Protein AF-A0A943FNJ9-F1 (afdb_monomer)

Foldseek 3Di:
DPDDPVNVVVLVVCLVPFAAAPCLPPDLVLLLLLLLLLQLLLCQDPPAHLVRQSLSVSCDCPHNNDDPVSNVSSVVVNVPNVVSLVVCLVVVPDLQSLLLSLLSLLLSCQVDPRDPRSVVVSVVSCVSNVPDPVSSVLSNQLLNCLSVVPVVSNVVSVVVCVVVVRPDDLVNSCSSHVVRDDEAEDEQVNQVVPLEDEDAAHYEDQEEHENAASREYEYENYEYEYQYAYEYANGEYHYEVYEYAYDHPAQDARYEYDHQGEYHEENYEYHNVQRHAHYAYLEHEYAYELYEQENHDQAANYHDAYAEYHAYNYEYEHFEHQAEASHYEYEHHAAEHENYEYYHAQYQEQSHYEYEPPYAHYLYEYEQAEHVHAQQHYEYEADDDPRYDNYYYYNTPPPQRNYEYEYDDPVEDEFQDEEEAAEAYEDHGEYADDQNGEYEYHCYEYEYQEAHEAQEEYHYENYEYEYDVHPDQENYEYDPYPEYEAECYEYYDPLRHEYYEHDNYEYEYYCYEYENHDSAEVEHAHEQYHAELYEYYQGEAEHYEYEAHEHYNYEYEQFEHAEQRHYEYHYQHHEYELYEYELAEHNHYDQNYHYDHNHYYYNYYYYNTYD

Secondary structure (DSSP, 8-state):
----HHHHHHHHHHHHHPPPPGGGGS-HHHHHHHHHHHHHHHTT-SSS-GGG-HHHHHIIIIIS---HHHHHHHHHHHT-HHHHHHHHHHH--SHHHHHHHHHHHHHHTTSSPPPHHHHHHHHHHHHHTT--HHHHHHHHHHHHHHHTT-HHHHHHHHHHHHHTT-S--HHHHTTT-TT---EEEE-HHHHHHHSEEEEEEEEEE-S-EEEETT-EEEEEEEEEEESS-EEEEB-EEEEES-EEEE--S--S-SEEEETT-EEEEES-EEE-TTSS-SEEESSSEEEEES-EEEEE-SS-SEEE-SSEEEEES-EEEEEE-SSS-SSEEE-SSEEEEES-EEEEEEEEESSSEEEETT-EEES-EEES-EEEEE-SSEEEES---TTEE--EEES-BSTT-SEEEEE--TT-EEE-SEEEE-S-EEE-S-EEE-TT-EEEEES-EEEESSPEEESSEEEEES-EEEE-S--SSEEEEEES-SEEEEES-EEE-TTT-EEEEEES--EEEES-EEEEE-SS-SEEEEES-EEES-EEEEETT-SEEEEEEEEES-EEES-EEEE-SSEEEEEEEEEEES-EEES-EEEEE-TTEEE-TT-EEES-EEES-B-

Nearest PDB structures (foldseek):
  5moy-assembly1_B  TM=4.549E-01  e=8.513E-01  Homo sapiens
  5jmc-assembly4_H  TM=2.567E-01  e=1.103E+00  Rattus norvegicus
  8jle-assembly1_A  TM=2.599E-01  e=1.203E+00  Homo sapiens
  8jli-assembly1_B  TM=2.477E-01  e=1.700E+00  Homo sapiens
  8k77-assembly1_A  TM=2.365E-01  e=3.703E+00  Homo sapiens

Structure (mmCIF, N/CA/C/O backbone):
data_AF-A0A943FNJ9-F1
#
_entry.id   AF-A0A943FNJ9-F1
#
loop_
_atom_site.group_PDB
_atom_site.id
_atom_site.type_symbol
_atom_site.label_atom_id
_atom_site.label_alt_id
_atom_site.label_comp_id
_atom_site.label_asym_id
_atom_site.label_entity_id
_atom_site.label_seq_id
_atom_site.pdbx_PDB_ins_code
_atom_site.Cartn_x
_atom_site.Cartn_y
_atom_site.Cartn_z
_atom_site.occupancy
_atom_site.B_iso_or_equiv
_atom_site.auth_seq_id
_atom_site.auth_comp_id
_atom_site.auth_asym_id
_atom_site.auth_atom_id
_atom_site.pdbx_PDB_model_num
ATOM 1 N N . MET A 1 1 ? -35.336 -35.411 30.109 1.00 43.97 1 MET A N 1
ATOM 2 C CA . MET A 1 1 ? -36.408 -34.664 29.410 1.00 43.97 1 MET A CA 1
ATOM 3 C C . MET A 1 1 ? -36.015 -34.493 27.937 1.00 43.97 1 MET A C 1
ATOM 5 O O . MET A 1 1 ? -34.883 -34.100 27.677 1.00 43.97 1 MET A O 1
ATOM 9 N N . ILE A 1 2 ? -36.865 -34.844 26.961 1.00 46.16 2 ILE A N 1
ATOM 10 C CA . ILE A 1 2 ? -36.550 -34.630 25.532 1.00 46.16 2 ILE A CA 1
ATOM 11 C C . ILE A 1 2 ? -36.741 -33.138 25.231 1.00 46.16 2 ILE A C 1
ATOM 13 O O . ILE A 1 2 ? -37.864 -32.675 25.059 1.00 46.16 2 ILE A O 1
ATOM 17 N N . ILE A 1 3 ? -35.647 -32.374 25.197 1.00 59.44 3 ILE A N 1
ATOM 18 C CA . ILE A 1 3 ? -35.676 -30.949 24.841 1.00 59.44 3 ILE A CA 1
ATOM 19 C C . ILE A 1 3 ? -36.107 -30.824 23.372 1.00 59.44 3 ILE A C 1
ATOM 21 O O . ILE A 1 3 ? -35.427 -31.341 22.479 1.00 59.44 3 ILE A O 1
ATOM 25 N N . GLY A 1 4 ? -37.227 -30.142 23.118 1.00 68.56 4 GLY A N 1
ATOM 26 C CA . GLY A 1 4 ? -37.754 -29.917 21.770 1.00 68.56 4 GLY A CA 1
ATOM 27 C C . GLY A 1 4 ? -36.786 -29.139 20.865 1.00 68.56 4 GLY A C 1
ATOM 28 O O . GLY A 1 4 ? -35.994 -28.315 21.331 1.00 68.56 4 GLY A O 1
ATOM 29 N N . ASN A 1 5 ? -36.860 -29.372 19.550 1.00 67.19 5 ASN A N 1
ATOM 30 C CA . ASN A 1 5 ? -35.929 -28.801 18.561 1.00 67.19 5 ASN A CA 1
ATOM 31 C C . ASN A 1 5 ? -35.858 -27.261 18.583 1.00 67.19 5 ASN A C 1
ATOM 33 O O . ASN A 1 5 ? -34.783 -26.703 18.368 1.00 67.19 5 ASN A O 1
ATOM 37 N N . GLN A 1 6 ? -36.961 -26.570 18.892 1.00 66.50 6 GLN A N 1
ATOM 38 C CA . GLN A 1 6 ? -36.977 -25.107 19.025 1.00 66.50 6 GLN A CA 1
ATOM 39 C C . GLN A 1 6 ? -36.175 -24.613 20.240 1.00 66.50 6 GLN A C 1
ATOM 41 O O . GLN A 1 6 ? -35.383 -23.683 20.100 1.00 66.50 6 GLN A O 1
ATOM 46 N N . LYS A 1 7 ? -36.303 -25.273 21.402 1.00 74.88 7 LYS A N 1
ATOM 47 C CA . LYS A 1 7 ? -35.566 -24.924 22.633 1.00 74.88 7 LYS A CA 1
ATOM 48 C C . LYS A 1 7 ? -34.059 -25.183 22.456 1.00 74.88 7 LYS A C 1
ATOM 50 O O . LYS A 1 7 ? -33.246 -24.328 22.793 1.00 74.88 7 LYS A O 1
ATOM 55 N N . LYS A 1 8 ? -33.675 -26.271 21.768 1.00 74.75 8 LYS A N 1
ATOM 56 C CA . LYS A 1 8 ? -32.272 -26.523 21.364 1.00 74.75 8 LYS A CA 1
ATOM 57 C C . LYS A 1 8 ? -31.707 -25.445 20.430 1.00 74.75 8 LYS A C 1
ATOM 59 O O . LYS A 1 8 ? -30.562 -25.028 20.597 1.00 74.75 8 LYS A O 1
ATOM 64 N N . LEU A 1 9 ? -32.485 -25.000 19.440 1.00 72.88 9 LEU A N 1
ATOM 65 C CA . LEU A 1 9 ? -32.059 -23.947 18.512 1.00 72.88 9 LEU A CA 1
ATOM 66 C C . LEU A 1 9 ? -31.897 -22.600 19.233 1.00 72.88 9 LEU A C 1
ATOM 68 O O . LEU A 1 9 ? -30.918 -21.891 18.995 1.00 72.88 9 LEU A O 1
ATOM 72 N N . TYR A 1 10 ? -32.823 -22.282 20.144 1.00 79.44 10 TYR A N 1
ATOM 73 C CA . TYR A 1 10 ? -32.759 -21.100 21.001 1.00 79.44 10 TYR A CA 1
ATOM 74 C C . TYR A 1 10 ? -31.490 -21.098 21.865 1.00 79.44 10 TYR A C 1
ATOM 76 O O . TYR A 1 10 ? -30.729 -20.134 21.813 1.00 79.44 10 TYR A O 1
ATOM 84 N N . TYR A 1 11 ? -31.184 -22.203 22.551 1.00 85.19 11 TYR A N 1
ATOM 85 C CA . TYR A 1 11 ? -29.959 -22.355 23.349 1.00 85.19 11 TYR A CA 1
ATOM 86 C C . TYR A 1 11 ? -28.693 -22.221 22.522 1.00 85.19 11 TYR A C 1
ATOM 88 O O . TYR A 1 11 ? -27.781 -21.485 22.891 1.00 85.19 11 TYR A O 1
ATOM 96 N N . LYS A 1 12 ? -28.655 -22.836 21.339 1.00 80.62 12 LYS A N 1
ATOM 97 C CA . LYS A 1 12 ? -27.511 -22.685 20.440 1.00 80.62 12 LYS A CA 1
ATOM 98 C C . LYS A 1 12 ? -27.304 -21.219 20.042 1.00 80.62 12 LYS A C 1
ATOM 100 O O . LYS A 1 12 ? -26.177 -20.735 20.090 1.00 80.62 12 LYS A O 1
ATOM 105 N N . LYS A 1 13 ? -28.378 -20.495 19.706 1.00 80.56 13 LYS A N 1
ATOM 106 C CA . LYS A 1 13 ? -28.317 -19.064 19.370 1.00 80.56 13 LYS A CA 1
ATOM 107 C C . LYS A 1 13 ? -27.873 -18.214 20.567 1.00 80.56 13 LYS A C 1
ATOM 109 O O . LYS A 1 13 ? -26.996 -17.369 20.406 1.00 80.56 13 LYS A O 1
ATOM 114 N N . LYS A 1 14 ? -28.441 -18.441 21.756 1.00 82.50 14 LYS A N 1
ATOM 115 C CA . LYS A 1 14 ? -28.104 -17.699 22.981 1.00 82.50 14 LYS A CA 1
ATOM 116 C C . LYS A 1 14 ? -26.649 -17.944 23.403 1.00 82.50 14 LYS A C 1
ATOM 118 O O . LYS A 1 14 ? -25.956 -16.978 23.704 1.00 82.50 14 LYS A O 1
ATOM 123 N N . SER A 1 15 ? -26.124 -19.168 23.291 1.00 81.94 15 SER A N 1
ATOM 124 C CA . SER A 1 15 ? -24.710 -19.468 23.589 1.00 81.94 15 SER A CA 1
ATOM 125 C C . SER A 1 15 ? -23.742 -18.795 22.618 1.00 81.94 15 SER A C 1
ATOM 127 O O . SER A 1 15 ? -22.686 -18.341 23.041 1.00 81.94 15 SER A O 1
ATOM 129 N N . TRP A 1 16 ? -24.095 -18.717 21.330 1.00 72.06 16 TRP A N 1
ATOM 130 C CA . TRP A 1 16 ? -23.271 -18.056 20.306 1.00 72.06 16 TRP A CA 1
ATOM 131 C C . TRP A 1 16 ? -23.175 -16.542 20.490 1.00 72.06 16 TRP A C 1
ATOM 133 O O . TRP A 1 16 ? -22.168 -15.947 20.126 1.00 72.06 16 TRP A O 1
ATOM 143 N N . LEU A 1 17 ? -24.227 -15.923 21.021 1.00 75.88 17 LEU A N 1
ATOM 144 C CA . LEU A 1 17 ? -24.318 -14.473 21.181 1.00 75.88 17 LEU A CA 1
ATOM 145 C C . LEU A 1 17 ? -23.962 -13.995 22.596 1.00 75.88 17 LEU A C 1
ATOM 147 O O . LEU A 1 17 ? -23.887 -12.790 22.816 1.00 75.88 17 LEU A O 1
ATOM 151 N N . THR A 1 18 ? -23.769 -14.913 23.550 1.00 78.62 18 THR A N 1
ATOM 152 C CA . THR A 1 18 ? -23.536 -14.576 24.960 1.00 78.62 18 THR A CA 1
ATOM 153 C C . THR A 1 18 ? -22.288 -13.700 25.111 1.00 78.62 18 THR A C 1
ATOM 155 O O . THR A 1 18 ? -21.201 -14.146 24.737 1.00 78.62 18 THR A O 1
ATOM 158 N N . PRO A 1 19 ? -22.414 -12.479 25.668 1.00 77.88 19 PRO A N 1
ATOM 159 C CA . PRO A 1 19 ? -21.254 -11.669 26.013 1.00 77.88 19 PRO A CA 1
ATOM 160 C C . PRO A 1 19 ? -20.504 -12.290 27.199 1.00 77.88 19 PRO A C 1
ATOM 162 O O . PRO A 1 19 ? -21.044 -13.131 27.923 1.00 77.88 19 PRO A O 1
ATOM 165 N N . LYS A 1 20 ? -19.266 -11.847 27.432 1.00 85.00 20 LYS A N 1
ATOM 166 C CA . LYS A 1 20 ? -18.554 -12.175 28.673 1.00 85.00 20 LYS A CA 1
ATOM 167 C C . LYS A 1 20 ? -19.350 -11.661 29.876 1.00 85.00 20 LYS A C 1
ATOM 169 O O . LYS A 1 20 ? -19.977 -10.605 29.799 1.00 85.00 20 LYS A O 1
ATOM 174 N N . HIS A 1 21 ? -19.349 -12.431 30.960 1.00 91.12 21 HIS A N 1
ATOM 175 C CA . HIS A 1 21 ? -19.992 -12.025 32.209 1.00 91.12 21 HIS A CA 1
ATOM 176 C C . HIS A 1 21 ? -19.262 -10.799 32.790 1.00 91.12 21 HIS A C 1
ATOM 178 O O . HIS A 1 21 ? -18.043 -10.722 32.623 1.00 91.12 21 HIS A O 1
ATOM 184 N N . PRO A 1 22 ? -19.932 -9.866 33.494 1.00 89.31 22 PRO A N 1
ATOM 185 C CA . PRO A 1 22 ? -19.260 -8.714 34.111 1.00 89.31 22 PRO A CA 1
ATOM 186 C C . PRO A 1 22 ? -18.065 -9.091 35.007 1.00 89.31 22 PRO A C 1
ATOM 188 O O . PRO A 1 22 ? -17.039 -8.419 34.992 1.00 89.31 22 PRO A O 1
ATOM 191 N N . LEU A 1 23 ? -18.130 -10.250 35.672 1.00 91.12 23 LEU A N 1
ATOM 192 C CA . LEU A 1 23 ? -17.049 -10.793 36.517 1.00 91.12 23 LEU A CA 1
ATOM 193 C C . LEU A 1 23 ? -15.971 -11.578 35.745 1.00 91.12 23 LEU A C 1
ATOM 195 O O . LEU A 1 23 ? -15.156 -12.276 36.342 1.00 91.12 23 LEU A O 1
ATOM 199 N N . TYR A 1 24 ? -15.948 -11.508 34.413 1.00 87.94 24 TYR A N 1
ATOM 200 C CA . TYR A 1 24 ? -14.986 -12.246 33.585 1.00 87.94 24 TYR A CA 1
ATOM 201 C C . TYR A 1 24 ? -13.519 -11.905 33.903 1.00 87.94 24 TYR A C 1
ATOM 203 O O . TYR A 1 24 ? -12.656 -12.787 33.829 1.00 87.94 24 TYR A O 1
ATOM 211 N N . PHE A 1 25 ? -13.250 -10.644 34.263 1.00 82.25 25 PHE A N 1
ATOM 212 C CA . PHE A 1 25 ? -11.909 -10.121 34.553 1.00 82.25 25 PHE A CA 1
ATOM 213 C C . PHE A 1 25 ? -11.449 -10.328 36.003 1.00 82.25 25 PHE A C 1
ATOM 215 O O . PHE A 1 25 ? -10.327 -9.950 36.331 1.00 82.25 25 PHE A O 1
ATOM 222 N N . GLU A 1 26 ? -12.283 -10.923 36.856 1.00 89.81 26 GLU A N 1
ATOM 223 C CA . GLU A 1 26 ? -11.893 -11.278 38.221 1.00 89.81 26 GLU A CA 1
ATOM 224 C C . GLU A 1 26 ? -10.815 -12.371 38.240 1.00 89.81 26 GLU A C 1
ATOM 226 O O . GLU A 1 26 ? -10.583 -13.077 37.247 1.00 89.81 26 GLU A O 1
ATOM 231 N N . SER A 1 27 ? -10.149 -12.514 39.390 1.00 91.75 27 SER A N 1
ATOM 232 C CA . SER A 1 27 ? -9.086 -13.505 39.566 1.00 91.75 27 SER A CA 1
ATOM 233 C C . SER A 1 27 ? -9.588 -14.919 39.257 1.00 91.75 27 SER A C 1
ATOM 235 O O . SER A 1 27 ? -10.759 -15.251 39.459 1.00 91.75 27 SER A O 1
ATOM 237 N N . GLU A 1 28 ? -8.698 -15.785 38.762 1.00 92.56 28 GLU A N 1
ATOM 238 C CA . GLU A 1 28 ? -9.071 -17.178 38.485 1.00 92.56 28 GLU A CA 1
ATOM 239 C C . GLU A 1 28 ? -9.634 -17.865 39.737 1.00 92.56 28 GLU A C 1
ATOM 241 O O . GLU A 1 28 ? -10.607 -18.612 39.645 1.00 92.56 28 GLU A O 1
ATOM 246 N N . GLU A 1 29 ? -9.065 -17.565 40.908 1.00 95.75 29 GLU A N 1
ATOM 247 C CA . GLU A 1 29 ? -9.543 -18.059 42.198 1.00 95.75 29 GLU A CA 1
ATOM 248 C C . GLU A 1 29 ? -10.969 -17.598 42.503 1.00 95.75 29 GLU A C 1
ATOM 250 O O . GLU A 1 29 ? -11.832 -18.437 42.773 1.00 95.75 29 GLU A O 1
ATOM 255 N N . PHE A 1 30 ? -11.242 -16.297 42.373 1.00 96.31 30 PHE A N 1
ATOM 256 C CA . PHE A 1 30 ? -12.573 -15.748 42.598 1.00 96.31 30 PHE A CA 1
ATOM 257 C C . PHE A 1 30 ? -13.598 -16.395 41.665 1.00 96.31 30 PHE A C 1
ATOM 259 O O . PHE A 1 30 ? -14.638 -16.866 42.121 1.00 96.31 30 PHE A O 1
ATOM 266 N N . LYS A 1 31 ? -13.288 -16.506 40.365 1.00 96.62 31 LYS A N 1
ATOM 267 C CA . LYS A 1 31 ? -14.198 -17.130 39.392 1.00 96.62 31 LYS A CA 1
ATOM 268 C C . LYS A 1 31 ? -14.491 -18.596 39.721 1.00 96.62 31 LYS A C 1
ATOM 270 O O . LYS A 1 31 ? -15.615 -19.042 39.495 1.00 96.62 31 LYS A O 1
ATOM 275 N N . MET A 1 32 ? -13.526 -19.341 40.269 1.00 97.31 32 MET A N 1
ATOM 276 C CA . MET A 1 32 ? -13.746 -20.723 40.715 1.00 97.31 32 MET A CA 1
ATOM 277 C C . MET A 1 32 ? -14.682 -20.800 41.926 1.00 97.31 32 MET A C 1
ATOM 279 O O . MET A 1 32 ? -15.582 -21.638 41.929 1.00 97.31 32 MET A O 1
ATOM 283 N N . TYR A 1 33 ? -14.503 -19.943 42.936 1.00 97.81 33 TYR A N 1
ATOM 284 C CA . TYR A 1 33 ? -15.397 -19.893 44.101 1.00 97.81 33 TYR A CA 1
ATOM 285 C C . TYR A 1 33 ? -16.802 -19.407 43.735 1.00 97.81 33 TYR A C 1
ATOM 287 O O . TYR A 1 33 ? -17.791 -19.991 44.176 1.00 97.81 33 TYR A O 1
ATOM 295 N N . TYR A 1 34 ? -16.897 -18.404 42.864 1.00 97.88 34 TYR A N 1
ATOM 296 C CA . TYR A 1 34 ? -18.162 -17.913 42.330 1.00 97.88 34 TYR A CA 1
ATOM 297 C C . TYR A 1 34 ? -18.916 -19.018 41.582 1.00 97.88 34 TYR A C 1
ATOM 299 O O . TYR A 1 34 ? -20.067 -19.314 41.896 1.00 97.88 34 TYR A O 1
ATOM 307 N N . ALA A 1 35 ? -18.248 -19.707 40.650 1.00 97.38 35 ALA A N 1
ATOM 308 C CA . ALA A 1 35 ? -18.842 -20.837 39.942 1.00 97.38 35 ALA A CA 1
ATOM 309 C C . ALA A 1 35 ? -19.248 -21.970 40.899 1.00 97.38 35 ALA A C 1
ATOM 311 O O . ALA A 1 35 ? -20.318 -22.546 40.726 1.00 97.38 35 ALA A O 1
ATOM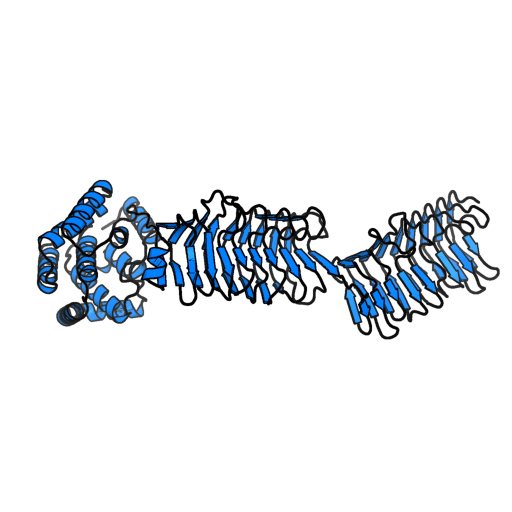 312 N N . ALA A 1 36 ? -18.447 -22.260 41.932 1.00 97.50 36 ALA A N 1
ATOM 313 C CA . ALA A 1 36 ? -18.782 -23.265 42.938 1.00 97.50 36 ALA A CA 1
ATOM 314 C C . ALA A 1 36 ? -20.063 -22.914 43.712 1.00 97.50 36 ALA A C 1
ATOM 316 O O . ALA A 1 36 ? -20.911 -23.783 43.897 1.00 97.50 36 ALA A O 1
ATOM 317 N N . ALA A 1 37 ? -20.245 -21.654 44.119 1.00 97.12 37 ALA A N 1
ATOM 318 C CA . ALA A 1 37 ? -21.456 -21.207 44.815 1.00 97.12 37 ALA A CA 1
ATOM 319 C C . ALA A 1 37 ? -22.706 -21.362 43.947 1.00 97.12 37 ALA A C 1
ATOM 321 O O . ALA A 1 37 ? -23.753 -21.832 44.396 1.00 97.12 37 ALA A O 1
ATOM 322 N N . VAL A 1 38 ? -22.565 -21.021 42.672 1.00 96.56 38 VAL A N 1
ATOM 323 C CA . VAL A 1 38 ? -23.637 -21.130 41.696 1.00 96.56 38 VAL A CA 1
ATOM 324 C C . VAL A 1 38 ? -23.957 -22.603 41.369 1.00 96.56 38 VAL A C 1
ATOM 326 O O . VAL A 1 38 ? -25.127 -22.968 41.246 1.00 96.56 38 VAL A O 1
ATOM 329 N N . MET A 1 39 ? -22.951 -23.486 41.327 1.00 95.56 39 MET A N 1
ATOM 330 C CA . MET A 1 39 ? -23.138 -24.943 41.215 1.00 95.56 39 MET A CA 1
ATOM 331 C C . MET A 1 39 ? -23.836 -25.541 42.444 1.00 95.56 39 MET A C 1
ATOM 333 O O . MET A 1 39 ? -24.724 -26.377 42.279 1.00 95.56 39 MET A O 1
ATOM 337 N N . ILE A 1 40 ? -23.471 -25.106 43.661 1.00 95.31 40 ILE A N 1
ATOM 338 C CA . ILE A 1 40 ? -24.144 -25.511 44.910 1.00 95.31 40 ILE A CA 1
ATOM 339 C C . ILE A 1 40 ? -25.633 -25.189 44.818 1.00 95.31 40 ILE A C 1
ATOM 341 O O . ILE A 1 40 ? -26.464 -26.037 45.134 1.00 95.31 40 ILE A O 1
ATOM 345 N N . HIS A 1 41 ? -25.968 -23.982 44.357 1.00 95.56 41 HIS A N 1
ATOM 346 C CA . HIS A 1 41 ? -27.353 -23.573 44.177 1.00 95.56 41 HIS A CA 1
ATOM 347 C C . HIS A 1 41 ? -28.077 -24.427 43.129 1.00 95.56 41 HIS A C 1
ATOM 349 O O . HIS A 1 41 ? -29.133 -24.977 43.427 1.00 95.56 41 HIS A O 1
ATOM 355 N N . ALA A 1 42 ? -27.486 -24.626 41.947 1.00 93.69 42 ALA A N 1
ATOM 356 C CA . ALA A 1 42 ? -28.084 -25.451 40.895 1.00 93.69 42 ALA A CA 1
ATOM 357 C C . ALA A 1 42 ? -28.337 -26.905 41.343 1.00 93.69 42 ALA A C 1
ATOM 359 O O . ALA A 1 42 ? -29.308 -27.526 40.920 1.00 93.69 42 ALA A O 1
ATOM 360 N N . ALA A 1 43 ? -27.494 -27.455 42.225 1.00 92.88 43 ALA A N 1
ATOM 361 C CA . ALA A 1 43 ? -27.645 -28.815 42.749 1.00 92.88 43 ALA A CA 1
ATOM 362 C C . ALA A 1 43 ? -28.836 -28.981 43.709 1.00 92.88 43 ALA A C 1
ATOM 364 O O . ALA A 1 43 ? -29.204 -30.107 44.047 1.00 92.88 43 ALA A O 1
ATOM 365 N N . MET A 1 44 ? -29.441 -27.879 44.160 1.00 92.50 44 MET A N 1
ATOM 366 C CA . MET A 1 44 ? -30.613 -27.903 45.034 1.00 92.50 44 MET A CA 1
ATOM 367 C C . MET A 1 44 ? -31.915 -28.152 44.272 1.00 92.50 44 MET A C 1
ATOM 369 O O . MET A 1 44 ? -32.909 -28.517 44.904 1.00 92.50 44 MET A O 1
ATOM 373 N N . ASN A 1 45 ? -31.900 -28.017 42.942 1.00 89.31 45 ASN A N 1
ATOM 374 C CA . ASN A 1 45 ? -33.042 -28.309 42.092 1.00 89.31 45 ASN A CA 1
ATOM 375 C C . ASN A 1 45 ? -33.236 -29.832 41.938 1.00 89.31 45 ASN A C 1
ATOM 377 O O . ASN A 1 45 ? -32.379 -30.512 41.367 1.00 89.31 45 ASN A O 1
ATOM 381 N N . PRO A 1 46 ? -34.358 -30.410 42.405 1.00 83.25 46 PRO A N 1
ATOM 382 C CA . PRO A 1 46 ? -34.582 -31.852 42.317 1.00 83.25 46 PRO A CA 1
ATOM 383 C C . PRO A 1 46 ? -34.981 -32.323 40.908 1.00 83.25 46 PRO A C 1
ATOM 385 O O . PRO A 1 46 ? -34.947 -33.524 40.647 1.00 83.25 46 PRO A O 1
ATOM 388 N N . GLN A 1 47 ? -35.393 -31.411 40.020 1.00 84.25 47 GLN A N 1
ATOM 389 C CA . GLN A 1 47 ? -35.893 -31.730 38.677 1.00 84.25 47 GLN A CA 1
ATOM 390 C C . GLN A 1 47 ? -34.806 -31.620 37.606 1.00 84.25 47 GLN A C 1
ATOM 392 O O . GLN A 1 47 ? -34.792 -32.407 36.655 1.00 84.25 47 GLN A O 1
ATOM 397 N N . VAL A 1 48 ? -33.893 -30.658 37.760 1.00 85.12 48 VAL A N 1
ATOM 398 C CA . VAL A 1 48 ? -32.839 -30.365 36.786 1.00 85.12 48 VAL A CA 1
ATOM 399 C C . VAL A 1 48 ? -31.475 -30.500 37.462 1.00 85.12 48 VAL A C 1
ATOM 401 O O . VAL A 1 48 ? -31.081 -29.610 38.212 1.00 85.12 48 VAL A O 1
ATOM 404 N N . PRO A 1 49 ? -30.719 -31.585 37.209 1.00 86.75 49 PRO A N 1
ATOM 405 C CA . PRO A 1 49 ? -29.368 -31.697 37.741 1.00 86.75 49 PRO A CA 1
ATOM 406 C C . PRO A 1 49 ? -28.455 -30.617 37.126 1.00 86.75 49 PRO A C 1
ATOM 408 O O . PRO A 1 49 ? -28.674 -30.235 35.971 1.00 86.75 49 PRO A O 1
ATOM 411 N N . PRO A 1 50 ? -27.390 -30.173 37.824 1.00 88.25 50 PRO A N 1
ATOM 412 C CA . PRO A 1 50 ? -26.502 -29.099 37.359 1.00 88.25 50 PRO A CA 1
ATOM 413 C C . PRO A 1 50 ? -25.981 -29.286 35.929 1.00 88.25 50 PRO A C 1
ATOM 415 O O . PRO A 1 50 ? -25.980 -28.348 35.141 1.00 88.25 50 PRO A O 1
ATOM 418 N N . GLU A 1 51 ? -25.615 -30.514 35.558 1.00 86.88 51 GLU A N 1
ATOM 419 C CA . GLU A 1 51 ? -25.102 -30.868 34.223 1.00 86.88 51 GLU A CA 1
ATOM 420 C C . GLU A 1 51 ? -26.114 -30.638 33.086 1.00 86.88 51 GLU A C 1
ATOM 422 O O . GLU A 1 51 ? -25.742 -30.588 31.916 1.00 86.88 51 GLU A O 1
ATOM 427 N N . GLN A 1 52 ? -27.404 -30.530 33.414 1.00 88.00 52 GLN A N 1
ATOM 428 C CA . GLN A 1 52 ? -28.486 -30.273 32.462 1.00 88.00 52 GLN A CA 1
ATOM 429 C C . GLN A 1 52 ? -28.985 -28.823 32.515 1.00 88.00 52 GLN A C 1
ATOM 431 O O . GLN A 1 52 ? -29.837 -28.459 31.702 1.00 88.00 52 GLN A O 1
ATOM 436 N N . ASN A 1 53 ? -28.469 -27.993 33.428 1.00 90.88 53 ASN A N 1
ATOM 437 C CA . ASN A 1 53 ? -28.864 -26.595 33.538 1.00 90.88 53 ASN A CA 1
ATOM 438 C C . ASN A 1 53 ? -28.115 -25.747 32.497 1.00 90.88 53 ASN A C 1
ATOM 440 O O . ASN A 1 53 ? -26.902 -25.538 32.578 1.00 90.88 53 ASN A O 1
ATOM 444 N N . TYR A 1 54 ? -28.854 -25.251 31.505 1.00 91.25 54 TYR A N 1
ATOM 445 C CA . TYR A 1 54 ? -28.280 -24.497 30.396 1.00 91.25 54 TYR A CA 1
ATOM 446 C C . TYR A 1 54 ? -27.663 -23.161 30.832 1.00 91.25 54 TYR A C 1
ATOM 448 O O . TYR A 1 54 ? -26.614 -22.778 30.316 1.00 91.25 54 TYR A O 1
ATOM 456 N N . GLU A 1 55 ? -28.289 -22.436 31.762 1.00 92.38 55 GLU A N 1
ATOM 457 C CA . GLU A 1 55 ? -27.765 -21.145 32.218 1.00 92.38 55 GLU A CA 1
ATOM 458 C C . GLU A 1 55 ? -26.492 -21.312 33.051 1.00 92.38 55 GLU A C 1
ATOM 460 O O . GLU A 1 55 ? -25.578 -20.500 32.904 1.00 92.38 55 GLU A O 1
ATOM 465 N N . LEU A 1 56 ? -26.382 -22.391 33.835 1.00 94.00 56 LEU A N 1
ATOM 466 C CA . LEU A 1 56 ? -25.142 -22.750 34.523 1.00 94.00 56 LEU A CA 1
ATOM 467 C C . LEU A 1 56 ? -24.020 -23.039 33.518 1.00 94.00 56 LEU A C 1
ATOM 469 O O . LEU A 1 56 ? -22.952 -22.436 33.617 1.00 94.00 56 LEU A O 1
ATOM 473 N N . ASP A 1 57 ? -24.270 -23.910 32.532 1.00 92.31 57 ASP A N 1
ATOM 474 C CA . ASP A 1 57 ? -23.311 -24.237 31.464 1.00 92.31 57 ASP A CA 1
ATOM 475 C C . ASP A 1 57 ? -22.859 -22.969 30.718 1.00 92.31 57 ASP A C 1
ATOM 477 O O . ASP A 1 57 ? -21.663 -22.698 30.562 1.00 92.31 57 ASP A O 1
ATOM 481 N N . ARG A 1 58 ? -23.819 -22.120 30.333 1.00 92.50 58 ARG A N 1
ATOM 482 C CA . ARG A 1 58 ? -23.568 -20.841 29.661 1.00 92.50 58 ARG A CA 1
ATOM 483 C C . ARG A 1 58 ? -22.722 -19.904 30.522 1.00 92.50 58 ARG A C 1
ATOM 485 O O . ARG A 1 58 ? -21.786 -19.294 29.996 1.00 92.50 58 ARG A O 1
ATOM 492 N N . LEU A 1 59 ? -23.018 -19.787 31.815 1.00 94.69 59 LEU A N 1
ATOM 493 C CA . LEU A 1 59 ? -22.264 -18.951 32.745 1.00 94.69 59 LEU A CA 1
ATOM 494 C C . LEU A 1 59 ? -20.813 -19.409 32.856 1.00 94.69 59 LEU A C 1
ATOM 496 O O . LEU A 1 59 ? -19.910 -18.608 32.612 1.00 94.69 59 LEU A O 1
ATOM 500 N N . VAL A 1 60 ? -20.572 -20.685 33.156 1.00 94.62 60 VAL A N 1
ATOM 501 C CA . VAL A 1 60 ? -19.211 -21.176 33.421 1.00 94.62 60 VAL A CA 1
ATOM 502 C C . VAL A 1 60 ? -18.355 -21.235 32.155 1.00 94.62 60 VAL A C 1
ATOM 504 O O . VAL A 1 60 ? -17.186 -20.848 32.192 1.00 94.62 60 VAL A O 1
ATOM 507 N N . HIS A 1 61 ? -18.928 -21.631 31.013 1.00 90.56 61 HIS A N 1
ATOM 508 C CA . HIS A 1 61 ? -18.169 -21.817 29.774 1.00 90.56 61 HIS A CA 1
ATOM 509 C C . HIS A 1 61 ? -18.089 -20.575 28.887 1.00 90.56 61 HIS A C 1
ATOM 511 O O . HIS A 1 61 ? -17.073 -20.362 28.227 1.00 90.56 61 HIS A O 1
ATOM 517 N N . ARG A 1 62 ? -19.156 -19.769 28.809 1.00 88.31 62 ARG A N 1
ATOM 518 C CA . ARG A 1 62 ? -19.215 -18.600 27.908 1.00 88.31 62 ARG A CA 1
ATOM 519 C C . ARG A 1 62 ? -19.080 -17.285 28.660 1.00 88.31 62 ARG A C 1
ATOM 521 O O . ARG A 1 62 ? -18.392 -16.394 28.170 1.00 88.31 62 ARG A O 1
ATOM 528 N N . GLY A 1 63 ? -19.702 -17.185 29.834 1.00 90.31 63 GLY A N 1
ATOM 529 C CA . GLY A 1 63 ? -19.650 -15.999 30.685 1.00 90.31 63 GLY A CA 1
ATOM 530 C C . GLY A 1 63 ? -18.278 -15.792 31.328 1.00 90.31 63 GLY A C 1
ATOM 531 O O . GLY A 1 63 ? -17.610 -14.802 31.037 1.00 90.31 63 GLY A O 1
ATOM 532 N N . LEU A 1 64 ? -17.865 -16.727 32.186 1.00 93.06 64 LEU A N 1
ATOM 533 C CA . LEU A 1 64 ? -16.626 -16.676 32.976 1.00 93.06 64 LEU A CA 1
ATOM 534 C C . LEU A 1 64 ? -15.415 -17.307 32.269 1.00 93.06 64 LEU A C 1
ATOM 536 O O . LEU A 1 64 ? -14.275 -17.001 32.631 1.00 93.06 64 LEU A O 1
ATOM 540 N N . GLU A 1 65 ? -15.680 -18.157 31.269 1.00 92.50 65 GLU A N 1
ATOM 541 C CA . GLU A 1 65 ? -14.697 -18.900 30.465 1.00 92.50 65 GLU A CA 1
ATOM 542 C C . GLU A 1 65 ? -13.714 -19.711 31.317 1.00 92.50 65 GLU A C 1
ATOM 544 O O . GLU A 1 65 ? -12.493 -19.592 31.207 1.00 92.50 65 GLU A O 1
ATOM 549 N N . LEU A 1 66 ? -14.260 -20.544 32.201 1.00 93.12 66 LEU A N 1
ATOM 550 C CA . LEU A 1 66 ? -13.453 -21.462 32.990 1.00 93.12 66 LEU A CA 1
ATOM 551 C C . LEU A 1 66 ? -12.928 -22.603 32.111 1.00 93.12 66 LEU A C 1
ATOM 553 O O . LEU A 1 66 ? -13.675 -23.266 31.388 1.00 93.12 66 LEU A O 1
ATOM 557 N N . ARG A 1 67 ? -11.620 -22.850 32.199 1.00 91.88 67 ARG A N 1
ATOM 558 C CA . ARG A 1 67 ? -10.958 -24.009 31.588 1.00 91.88 67 ARG A CA 1
ATOM 559 C C . ARG A 1 67 ? -11.366 -25.293 32.313 1.00 91.88 67 ARG A C 1
ATOM 561 O O . ARG A 1 67 ? -11.769 -25.259 33.473 1.00 91.88 67 ARG A O 1
ATOM 568 N N . ALA A 1 68 ? -11.176 -26.441 31.662 1.00 90.81 68 ALA A N 1
ATOM 569 C CA . ALA A 1 68 ? -11.533 -27.748 32.225 1.00 90.81 68 ALA A CA 1
ATOM 570 C C . ALA A 1 68 ? -10.914 -28.002 33.618 1.00 90.81 68 ALA A C 1
ATOM 572 O O . ALA A 1 68 ? -11.594 -28.492 34.517 1.00 90.81 68 ALA A O 1
ATOM 573 N N . GLU A 1 69 ? -9.654 -27.606 33.825 1.00 93.00 69 GLU A N 1
ATOM 574 C CA . GLU A 1 69 ? -8.963 -27.720 35.121 1.00 93.00 69 GLU A CA 1
ATOM 575 C C . GLU A 1 69 ? -9.615 -26.852 36.209 1.00 93.00 69 GLU A C 1
ATOM 577 O O . GLU A 1 69 ? -9.829 -27.304 37.333 1.00 93.00 69 GLU A O 1
ATOM 582 N N . GLN A 1 70 ? -9.993 -25.620 35.861 1.00 94.62 70 GLN A N 1
ATOM 583 C CA . GLN A 1 70 ? -10.642 -24.675 36.775 1.00 94.62 70 GLN A CA 1
ATOM 584 C C . GLN A 1 70 ? -12.057 -25.130 37.130 1.00 94.62 70 GLN A C 1
ATOM 586 O O . GLN A 1 70 ? -12.477 -25.017 38.278 1.00 94.62 70 GLN A O 1
ATOM 591 N N . MET A 1 71 ? -12.784 -25.702 36.170 1.00 93.12 71 MET A N 1
ATOM 592 C CA . MET A 1 71 ? -14.094 -26.295 36.425 1.00 93.12 71 MET A CA 1
ATOM 593 C C . MET A 1 71 ? -14.016 -27.497 37.363 1.00 93.12 71 MET A C 1
ATOM 595 O O . MET A 1 71 ? -14.840 -27.611 38.265 1.00 93.12 71 MET A O 1
ATOM 599 N N . ALA A 1 72 ? -13.026 -28.379 37.189 1.00 92.44 72 ALA A N 1
ATOM 600 C CA . ALA A 1 72 ? -12.833 -29.517 38.085 1.00 92.44 72 ALA A CA 1
ATOM 601 C C . ALA A 1 72 ? -12.557 -29.056 39.528 1.00 92.44 72 ALA A C 1
ATOM 603 O O . ALA A 1 72 ? -13.072 -29.637 40.485 1.00 92.44 72 ALA A O 1
ATOM 604 N N . LEU A 1 73 ? -11.791 -27.973 39.687 1.00 94.44 73 LEU A N 1
ATOM 605 C CA . LEU A 1 73 ? -11.542 -27.342 40.983 1.00 94.44 73 LEU A CA 1
ATOM 606 C C . LEU A 1 73 ? -12.796 -26.673 41.560 1.00 94.44 73 LEU A C 1
ATOM 608 O O . LEU A 1 73 ? -13.069 -26.854 42.746 1.00 94.44 73 LEU A O 1
ATOM 612 N N . ALA A 1 74 ? -13.578 -25.955 40.749 1.00 94.62 74 ALA A N 1
ATOM 613 C CA . ALA A 1 74 ? -14.850 -25.368 41.174 1.00 94.62 74 ALA A CA 1
ATOM 614 C C . ALA A 1 74 ? -15.837 -26.453 41.645 1.00 94.62 74 ALA A C 1
ATOM 616 O O . ALA A 1 74 ? -16.421 -26.332 42.721 1.00 94.62 74 ALA A O 1
ATOM 617 N N . LEU A 1 75 ? -15.936 -27.570 40.915 1.00 93.62 75 LEU A N 1
ATOM 618 C CA . LEU A 1 75 ? -16.760 -28.714 41.303 1.00 93.62 75 LEU A CA 1
ATOM 619 C C . LEU A 1 75 ? -16.288 -29.319 42.633 1.00 93.62 75 LEU A C 1
ATOM 621 O O . LEU A 1 75 ? -17.095 -29.575 43.523 1.00 93.62 75 LEU A O 1
ATOM 625 N N . LYS A 1 76 ? -14.974 -29.490 42.813 1.00 94.75 76 LYS A N 1
ATOM 626 C CA . LYS A 1 76 ? -14.402 -29.970 44.079 1.00 94.75 76 LYS A CA 1
ATOM 627 C C . LYS A 1 76 ? -14.718 -29.028 45.246 1.00 94.75 76 LYS A C 1
ATOM 629 O O . LYS A 1 76 ? -15.049 -29.508 46.325 1.00 94.75 76 LYS A O 1
ATOM 634 N N . LYS A 1 77 ? -14.643 -27.710 45.036 1.00 95.12 77 LYS A N 1
ATOM 635 C CA . LYS A 1 77 ? -15.000 -26.700 46.049 1.00 95.12 77 LYS A CA 1
ATOM 636 C C . LYS A 1 77 ? -16.489 -26.729 46.386 1.00 95.12 77 LYS A C 1
ATOM 638 O O . LYS A 1 77 ? -16.843 -26.576 47.548 1.00 95.12 77 LYS A O 1
ATOM 643 N N . SER A 1 78 ? -17.350 -27.003 45.406 1.00 94.38 78 SER A N 1
ATOM 644 C CA . SER A 1 78 ? -18.804 -27.081 45.608 1.00 94.38 78 SER A CA 1
ATOM 645 C C . SER A 1 78 ? -19.222 -28.148 46.641 1.00 94.38 78 SER A C 1
ATOM 647 O O . SER A 1 78 ? -20.267 -28.024 47.272 1.00 94.38 78 SER A O 1
ATOM 649 N N . ALA A 1 79 ? -18.373 -29.157 46.889 1.00 93.25 79 ALA A N 1
ATOM 650 C CA . ALA A 1 79 ? -18.577 -30.163 47.933 1.00 93.25 79 ALA A CA 1
ATOM 651 C C . ALA A 1 79 ? -18.429 -29.624 49.373 1.00 93.25 79 ALA A C 1
ATOM 653 O O . ALA A 1 79 ? -18.802 -30.322 50.314 1.00 93.25 79 ALA A O 1
ATOM 654 N N . ASN A 1 80 ? -17.902 -28.407 49.562 1.00 95.38 80 ASN A N 1
ATOM 655 C CA . ASN A 1 80 ? -17.760 -27.755 50.865 1.00 95.38 80 ASN A CA 1
ATOM 656 C C . ASN A 1 80 ? -18.451 -26.373 50.879 1.00 95.38 80 ASN A C 1
ATOM 658 O O . ASN A 1 80 ? -17.777 -25.342 50.779 1.00 95.38 80 ASN A O 1
ATOM 662 N N . PRO A 1 81 ? -19.793 -26.321 51.010 1.00 93.31 81 PRO A N 1
ATOM 663 C CA . PRO A 1 81 ? -20.540 -25.066 50.937 1.00 93.31 81 PRO A CA 1
ATOM 664 C C . PRO A 1 81 ? -20.094 -24.006 51.944 1.00 93.31 81 PRO A C 1
ATOM 666 O O . PRO A 1 81 ? -20.041 -22.833 51.596 1.00 93.31 81 PRO A O 1
ATOM 669 N N . SER A 1 82 ? -19.718 -24.399 53.163 1.00 93.00 82 SER A N 1
ATOM 670 C CA . SER A 1 82 ? -19.281 -23.457 54.200 1.00 93.00 82 SER A CA 1
ATOM 671 C C . SER A 1 82 ? -17.997 -22.717 53.820 1.00 93.00 82 SER A C 1
ATOM 673 O O . SER A 1 82 ? -17.890 -21.519 54.062 1.00 93.00 82 SER A O 1
ATOM 675 N N . GLU A 1 83 ? -17.036 -23.408 53.196 1.00 96.06 83 GLU A N 1
ATOM 676 C CA . GLU A 1 83 ? -15.805 -22.785 52.688 1.00 96.06 83 GLU A CA 1
ATOM 677 C C . GLU A 1 83 ? -16.114 -21.810 51.551 1.00 96.06 83 GLU A C 1
ATOM 679 O O . GLU A 1 83 ? -15.595 -20.697 51.531 1.00 96.06 83 GLU A O 1
ATOM 684 N N . VAL A 1 84 ? -16.980 -22.216 50.619 1.00 96.50 84 VAL A N 1
ATOM 685 C CA . VAL A 1 84 ? -17.350 -21.383 49.470 1.00 96.50 84 VAL A CA 1
ATOM 686 C C . VAL A 1 84 ? -18.080 -20.118 49.910 1.00 96.50 84 VAL A C 1
ATOM 688 O O . VAL A 1 84 ? -17.737 -19.026 49.462 1.00 96.50 84 VAL A O 1
ATOM 691 N N . LEU A 1 85 ? -19.061 -20.254 50.803 1.00 92.69 85 LEU A N 1
ATOM 692 C CA . LEU A 1 85 ? -19.818 -19.125 51.335 1.00 92.69 85 LEU A CA 1
ATOM 693 C C . LEU A 1 85 ? -18.922 -18.188 52.154 1.00 92.69 85 LEU A C 1
ATOM 695 O O . LEU A 1 85 ? -18.996 -16.980 51.958 1.00 92.69 85 LEU A O 1
ATOM 699 N N . GLY A 1 86 ? -18.028 -18.729 52.992 1.00 94.44 86 GLY A N 1
ATOM 700 C CA . GLY A 1 86 ? -17.050 -17.930 53.737 1.00 94.44 86 GLY A CA 1
ATOM 701 C C . GLY A 1 86 ? -16.133 -17.123 52.817 1.00 94.44 86 GLY A C 1
ATOM 702 O O . GLY A 1 86 ? -15.999 -15.916 52.991 1.00 94.44 86 GLY A O 1
ATOM 703 N N . TYR A 1 87 ? -15.589 -17.759 51.772 1.00 96.56 87 TYR A N 1
ATOM 704 C CA . TYR A 1 87 ? -14.774 -17.061 50.778 1.00 96.56 87 TYR A CA 1
ATOM 705 C C . TYR A 1 87 ? -15.552 -15.929 50.098 1.00 96.56 87 TYR A C 1
ATOM 707 O O . TYR A 1 87 ? -15.028 -14.826 49.956 1.00 96.56 87 TYR A O 1
ATOM 715 N N . LEU A 1 88 ? -16.801 -16.173 49.687 1.00 94.50 88 LEU A N 1
ATOM 716 C CA . LEU A 1 88 ? -17.615 -15.134 49.058 1.00 94.50 88 LEU A CA 1
ATOM 717 C C . LEU A 1 88 ? -17.924 -13.980 50.017 1.00 94.50 88 LEU A C 1
ATOM 719 O O . LEU A 1 88 ? -17.826 -12.834 49.595 1.00 94.50 88 LEU A O 1
ATOM 723 N N . CYS A 1 89 ? -18.223 -14.229 51.293 1.00 91.69 89 CYS A N 1
ATOM 724 C CA . CYS A 1 89 ? -18.392 -13.145 52.269 1.00 91.69 89 CYS A CA 1
ATOM 725 C C . CYS A 1 89 ? -17.176 -12.213 52.319 1.00 91.69 89 CYS A C 1
ATOM 727 O O . CYS A 1 89 ? -17.339 -10.995 52.343 1.00 91.69 89 CYS A O 1
ATOM 729 N N . ASP A 1 90 ? -15.972 -12.785 52.269 1.00 94.00 90 ASP A N 1
ATOM 730 C CA . ASP A 1 90 ? -14.723 -12.029 52.363 1.00 94.00 90 ASP A CA 1
ATOM 731 C C . ASP A 1 90 ? -14.356 -11.289 51.059 1.00 94.00 90 ASP A C 1
ATOM 733 O O . ASP A 1 90 ? -13.603 -10.317 51.098 1.00 94.00 90 ASP A O 1
ATOM 737 N N . HIS A 1 91 ? -14.878 -11.724 49.902 1.00 95.44 91 HIS A N 1
ATOM 738 C CA . HIS A 1 91 ? -14.450 -11.246 48.573 1.00 95.44 91 HIS A CA 1
ATOM 739 C C . HIS A 1 91 ? -15.554 -10.555 47.749 1.00 95.44 91 HIS A C 1
ATOM 741 O O . HIS A 1 91 ? -15.309 -10.132 46.617 1.00 95.44 91 HIS A O 1
ATOM 747 N N . MET A 1 92 ? -16.767 -10.417 48.290 1.00 93.38 92 MET A N 1
ATOM 748 C CA . MET A 1 92 ? -17.879 -9.675 47.676 1.00 93.38 92 MET A CA 1
ATOM 749 C C . MET A 1 92 ? -17.853 -8.212 48.144 1.00 93.38 92 MET A C 1
ATOM 751 O O . MET A 1 92 ? -18.730 -7.735 48.872 1.00 93.38 92 MET A O 1
ATOM 755 N N . ASP A 1 93 ? -16.791 -7.526 47.724 1.00 88.94 93 ASP A N 1
ATOM 756 C CA . ASP A 1 93 ? -16.359 -6.186 48.139 1.00 88.94 93 ASP A CA 1
ATOM 757 C C . ASP A 1 93 ? -17.173 -5.024 47.543 1.00 88.94 93 ASP A C 1
ATOM 759 O O . ASP A 1 93 ? -16.992 -3.879 47.958 1.00 88.94 93 ASP A O 1
ATOM 763 N N . SER A 1 94 ? -18.098 -5.302 46.620 1.00 91.81 94 SER A N 1
ATOM 764 C CA . SER A 1 94 ? -19.019 -4.311 46.057 1.00 91.81 94 SER A CA 1
ATOM 765 C C . SER A 1 94 ? -20.462 -4.807 46.005 1.00 91.81 94 SER A C 1
ATOM 767 O O . SER A 1 94 ? -20.735 -6.004 45.858 1.00 91.81 94 SER A O 1
ATOM 769 N N . ASP A 1 95 ? -21.402 -3.864 46.073 1.00 92.50 95 ASP A N 1
ATOM 770 C CA . ASP A 1 95 ? -22.826 -4.139 45.894 1.00 92.50 95 ASP A CA 1
ATOM 771 C C . ASP A 1 95 ? -23.119 -4.689 44.491 1.00 92.50 95 ASP A C 1
ATOM 773 O O . ASP A 1 95 ? -23.925 -5.607 44.348 1.00 92.50 95 ASP A O 1
ATOM 777 N N . GLU A 1 96 ? -22.398 -4.218 43.470 1.00 93.44 96 GLU A N 1
ATOM 778 C CA . GLU A 1 96 ? -22.458 -4.754 42.105 1.00 93.44 96 GLU A CA 1
ATOM 779 C C . GLU A 1 96 ? -22.227 -6.275 42.079 1.00 93.44 96 GLU A C 1
ATOM 781 O O . GLU A 1 96 ? -23.060 -7.017 41.552 1.00 93.44 96 GLU A O 1
ATOM 786 N N . LYS A 1 97 ? -21.146 -6.769 42.707 1.00 95.12 97 LYS A N 1
ATOM 787 C CA . LYS A 1 97 ? -20.847 -8.212 42.774 1.00 95.12 97 LYS A CA 1
ATOM 788 C C . LYS A 1 97 ? -21.965 -8.979 43.475 1.00 95.12 97 LYS A C 1
ATOM 790 O O . LYS A 1 97 ? -22.396 -10.022 42.983 1.00 95.12 97 LYS A O 1
ATOM 795 N N . ARG A 1 98 ? -22.466 -8.452 44.597 1.00 96.38 98 ARG A N 1
ATOM 796 C CA . ARG A 1 98 ? -23.576 -9.041 45.373 1.00 96.38 98 ARG A CA 1
ATOM 797 C C . ARG A 1 98 ? -24.838 -9.166 44.532 1.00 96.38 98 ARG A C 1
ATOM 799 O O . ARG A 1 98 ? -25.468 -10.224 44.528 1.00 96.38 98 ARG A O 1
ATOM 806 N N . TYR A 1 99 ? -25.179 -8.129 43.776 1.00 97.62 99 TYR A N 1
ATOM 807 C CA . TYR A 1 99 ? -26.338 -8.160 42.895 1.00 97.62 99 TYR A CA 1
ATOM 808 C C . TYR A 1 99 ? -26.144 -9.095 41.694 1.00 97.62 99 TYR A C 1
ATOM 810 O O . TYR A 1 99 ? -27.099 -9.776 41.323 1.00 97.62 99 TYR A O 1
ATOM 818 N N . LEU A 1 100 ? -24.937 -9.190 41.127 1.00 97.06 100 LEU A N 1
ATOM 819 C CA . LEU A 1 100 ? -24.612 -10.138 40.053 1.00 97.06 100 LEU A CA 1
ATOM 820 C C . LEU A 1 100 ? -24.779 -11.594 40.496 1.00 97.06 100 LEU A C 1
ATOM 822 O O . LEU A 1 100 ? -25.431 -12.363 39.791 1.00 97.06 100 LEU A O 1
ATOM 826 N N . LEU A 1 101 ? -24.300 -11.950 41.695 1.00 97.44 101 LEU A N 1
ATOM 827 C CA . LEU A 1 101 ? -24.523 -13.294 42.235 1.00 97.44 101 LEU A CA 1
ATOM 828 C C . LEU A 1 101 ? -26.017 -13.592 42.332 1.00 97.44 101 LEU A C 1
ATOM 830 O O . LEU A 1 101 ? -26.469 -14.619 41.839 1.00 97.44 101 LEU A O 1
ATOM 834 N N . MET A 1 102 ? -26.801 -12.675 42.901 1.00 97.12 102 MET A N 1
ATOM 835 C CA . MET A 1 102 ? -28.250 -12.857 42.997 1.00 97.12 102 MET A CA 1
ATOM 836 C C . MET A 1 102 ? -28.916 -13.006 41.626 1.00 97.12 102 MET A C 1
ATOM 838 O O . MET A 1 102 ? -29.769 -13.877 41.467 1.00 97.12 102 MET A O 1
ATOM 842 N N . LEU A 1 103 ? -28.537 -12.193 40.633 1.00 97.19 103 LEU A N 1
ATOM 843 C CA . LEU A 1 103 ? -29.050 -12.313 39.266 1.00 97.19 103 LEU A CA 1
ATOM 844 C C . LEU A 1 103 ? -28.730 -13.683 38.663 1.00 97.19 103 LEU A C 1
ATOM 846 O O . LEU A 1 103 ? -29.608 -14.270 38.037 1.00 97.19 103 LEU A O 1
ATOM 850 N N . ASP A 1 104 ? -27.528 -14.218 38.883 1.00 97.25 104 ASP A N 1
ATOM 851 C CA . ASP A 1 104 ? -27.152 -15.552 38.411 1.00 97.25 104 ASP A CA 1
ATOM 852 C C . ASP A 1 104 ? -27.930 -16.668 39.112 1.00 97.25 104 ASP A C 1
ATOM 854 O O . ASP A 1 104 ? -28.415 -17.572 38.430 1.00 97.25 104 ASP A O 1
ATOM 858 N N . LEU A 1 105 ? -28.120 -16.588 40.436 1.00 96.25 105 LEU A N 1
ATOM 859 C CA . LEU A 1 105 ? -28.944 -17.552 41.180 1.00 96.25 105 LEU A CA 1
ATOM 860 C C . LEU A 1 105 ? -30.386 -17.562 40.649 1.00 96.25 105 LEU A C 1
ATOM 862 O O . LEU A 1 105 ? -30.929 -18.620 40.323 1.00 96.25 105 LEU A O 1
ATOM 866 N N . TYR A 1 106 ? -30.983 -16.379 40.473 1.00 95.81 106 TYR A N 1
ATOM 867 C CA . TYR A 1 106 ? -32.313 -16.250 39.879 1.00 95.81 106 TYR A CA 1
ATOM 868 C C . TYR A 1 106 ? -32.357 -16.753 38.434 1.00 95.81 106 TYR A C 1
ATOM 870 O O . TYR A 1 106 ? -33.314 -17.419 38.052 1.00 95.81 106 TYR A O 1
ATOM 878 N N . ASN A 1 107 ? -31.346 -16.445 37.619 1.00 94.06 107 ASN A N 1
ATOM 879 C CA . ASN A 1 107 ? -31.300 -16.829 36.208 1.00 94.06 107 ASN A CA 1
ATOM 880 C C . ASN A 1 107 ? -31.163 -18.347 36.037 1.00 94.06 107 ASN A C 1
ATOM 882 O O . ASN A 1 107 ? -31.803 -18.927 35.164 1.00 94.06 107 ASN A O 1
ATOM 886 N N . ILE A 1 108 ? -30.401 -19.010 36.902 1.00 93.19 108 ILE A N 1
ATOM 887 C CA . ILE A 1 108 ? -30.274 -20.474 36.921 1.00 93.19 108 ILE A CA 1
ATOM 888 C C . ILE A 1 108 ? -31.553 -21.153 37.385 1.00 93.19 108 ILE A C 1
ATOM 890 O O . ILE A 1 108 ? -31.906 -22.202 36.847 1.00 93.19 108 ILE A O 1
ATOM 894 N N . SER A 1 109 ? -32.269 -20.511 38.305 1.00 91.19 109 SER A N 1
ATOM 895 C CA . SER A 1 109 ? -33.601 -20.925 38.736 1.00 91.19 109 SER A CA 1
ATOM 896 C C . SER A 1 109 ? -34.713 -20.552 37.742 1.00 91.19 109 SER A C 1
ATOM 898 O O . SER A 1 109 ? -35.866 -20.823 38.032 1.00 91.19 109 SER A O 1
ATOM 900 N N . SER A 1 110 ? -34.432 -19.886 36.611 1.00 81.06 110 SER A N 1
ATOM 901 C CA . SER A 1 110 ? -35.483 -19.248 35.788 1.00 81.06 110 SER A CA 1
ATOM 902 C C . SER A 1 110 ? -36.148 -20.147 34.742 1.00 81.06 110 SER A C 1
ATOM 904 O O . SER A 1 110 ? -37.142 -19.736 34.139 1.00 81.06 110 SER A O 1
ATOM 906 N N . GLU A 1 111 ? -35.604 -21.341 34.479 1.00 70.00 111 GLU A N 1
ATOM 907 C CA . GLU A 1 111 ? -36.190 -22.261 33.494 1.00 70.00 111 GLU A CA 1
ATOM 908 C C . GLU A 1 111 ? -37.530 -22.854 33.946 1.00 70.00 111 GLU A C 1
ATOM 910 O O . GLU A 1 111 ? -38.380 -23.107 33.091 1.00 70.00 111 GLU A O 1
ATOM 915 N N . ASP A 1 112 ? -37.704 -23.028 35.257 1.00 68.12 112 ASP A N 1
ATOM 916 C CA . ASP A 1 112 ? -38.885 -23.575 35.930 1.00 68.12 112 ASP A CA 1
ATOM 917 C C . ASP A 1 112 ? -39.186 -22.736 37.190 1.00 68.12 112 ASP A C 1
ATOM 919 O O . ASP A 1 112 ? -38.440 -21.819 37.525 1.00 68.12 112 ASP A O 1
ATOM 923 N N . ASP A 1 113 ? -40.276 -23.018 37.909 1.00 76.25 113 ASP A N 1
ATOM 924 C CA . ASP A 1 113 ? -40.495 -22.377 39.211 1.00 76.25 113 ASP A CA 1
ATOM 925 C C . ASP A 1 113 ? -39.411 -22.838 40.214 1.00 76.25 113 ASP A C 1
ATOM 927 O O . ASP A 1 113 ? -39.213 -24.050 40.365 1.00 76.25 113 ASP A O 1
ATOM 931 N N . PRO A 1 114 ? -38.726 -21.918 40.931 1.00 82.00 114 PRO A N 1
ATOM 932 C CA . PRO A 1 114 ? -37.665 -22.287 41.864 1.00 82.00 114 PRO A CA 1
ATOM 933 C C . PRO A 1 114 ? -38.195 -23.217 42.957 1.00 82.00 114 PRO A C 1
ATOM 935 O O . PRO A 1 114 ? -39.196 -22.902 43.613 1.00 82.00 114 PRO A O 1
ATOM 938 N N . SER A 1 115 ? -37.502 -24.331 43.198 1.00 88.69 115 SER A N 1
ATOM 939 C CA . SER A 1 115 ? -37.844 -25.277 44.264 1.00 88.69 115 SER A CA 1
ATOM 940 C C . SER A 1 115 ? -37.741 -24.636 45.652 1.00 88.69 115 SER A C 1
ATOM 942 O O . SER A 1 115 ? -37.031 -23.649 45.846 1.00 88.69 115 SER A O 1
ATOM 944 N N . GLU A 1 116 ? -38.403 -25.217 46.661 1.00 90.75 116 GLU A N 1
ATOM 945 C CA . GLU A 1 116 ? -38.323 -24.711 48.043 1.00 90.75 116 GLU A CA 1
ATOM 946 C C . GLU A 1 116 ? -36.873 -24.584 48.534 1.00 90.75 116 GLU A C 1
ATOM 948 O O . GLU A 1 116 ? -36.524 -23.586 49.161 1.00 90.75 116 GLU A O 1
ATOM 953 N N . LYS A 1 117 ? -36.000 -25.531 48.165 1.00 92.81 117 LYS A N 1
ATOM 954 C CA . LYS A 1 117 ? -34.576 -25.505 48.531 1.00 92.81 117 LYS A CA 1
ATOM 955 C C . LYS A 1 117 ? -33.806 -24.376 47.846 1.00 92.81 117 LYS A C 1
ATOM 957 O O . LYS A 1 117 ? -32.977 -23.731 48.483 1.00 92.81 117 LYS A O 1
ATOM 962 N N . GLU A 1 118 ? -34.079 -24.112 46.567 1.00 93.50 118 GLU A N 1
ATOM 963 C CA . GLU A 1 118 ? -33.485 -22.969 45.858 1.00 93.50 118 GLU A CA 1
ATOM 964 C C . GLU A 1 118 ? -33.939 -21.647 46.491 1.00 93.50 118 GLU A C 1
ATOM 966 O O . GLU A 1 118 ? -33.116 -20.760 46.716 1.00 93.50 118 GLU A O 1
ATOM 971 N N . GLN A 1 119 ? -35.221 -21.534 46.857 1.00 93.19 119 GLN A N 1
ATOM 972 C CA . GLN A 1 119 ? -35.757 -20.351 47.537 1.00 93.19 119 GLN A CA 1
ATOM 973 C C . GLN A 1 119 ? -35.144 -20.146 48.928 1.00 93.19 119 GLN A C 1
ATOM 975 O O . GLN A 1 119 ? -34.812 -19.015 49.288 1.00 93.19 119 GLN A O 1
ATOM 980 N N . GLU A 1 120 ? -34.975 -21.212 49.713 1.00 94.88 120 GLU A N 1
ATOM 981 C CA . GLU A 1 120 ? -34.287 -21.161 51.007 1.00 94.88 120 GLU A CA 1
ATOM 982 C C . GLU A 1 120 ? -32.836 -20.701 50.855 1.00 94.88 120 GLU A C 1
ATOM 984 O O . GLU A 1 120 ? -32.388 -19.828 51.601 1.00 94.88 120 GLU A O 1
ATOM 989 N N . ASN A 1 121 ? -32.120 -21.208 49.850 1.00 94.94 121 ASN A N 1
ATOM 990 C CA . ASN A 1 121 ? -30.741 -20.807 49.592 1.00 94.94 121 ASN A CA 1
ATOM 991 C C . ASN A 1 121 ? -30.629 -19.357 49.100 1.00 94.94 121 ASN A C 1
ATOM 993 O O . ASN A 1 121 ? -29.755 -18.624 49.549 1.00 94.94 121 ASN A O 1
ATOM 997 N N . ILE A 1 122 ? -31.545 -18.895 48.246 1.00 95.38 122 ILE A N 1
ATOM 998 C CA . ILE A 1 122 ? -31.617 -17.481 47.847 1.00 95.38 122 ILE A CA 1
ATOM 999 C C . ILE A 1 122 ? -31.819 -16.588 49.076 1.00 95.38 122 ILE A C 1
ATOM 1001 O O . ILE A 1 122 ? -31.149 -15.565 49.200 1.00 95.38 122 ILE A O 1
ATOM 1005 N N . ARG A 1 123 ? -32.696 -16.971 50.016 1.00 95.75 123 ARG A N 1
ATOM 1006 C CA . ARG A 1 123 ? -32.893 -16.224 51.273 1.00 95.75 123 ARG A CA 1
ATOM 1007 C C . ARG A 1 123 ? -31.644 -16.244 52.154 1.00 95.75 123 ARG A C 1
ATOM 1009 O O . ARG A 1 123 ? -31.306 -15.210 52.726 1.00 95.75 123 ARG A O 1
ATOM 1016 N N . LEU A 1 124 ? -30.956 -17.384 52.236 1.00 94.75 124 LEU A N 1
ATOM 1017 C CA . LEU A 1 124 ? -29.699 -17.525 52.972 1.00 94.75 124 LEU A CA 1
ATOM 1018 C C . LEU A 1 124 ? -28.620 -16.596 52.406 1.00 94.75 124 LEU A C 1
ATOM 1020 O O . LEU A 1 124 ? -28.054 -15.804 53.154 1.00 94.75 124 LEU A O 1
ATOM 1024 N N . VAL A 1 125 ? -28.373 -16.648 51.094 1.00 94.38 125 VAL A N 1
ATOM 1025 C CA . VAL A 1 125 ? -27.372 -15.809 50.416 1.00 94.38 125 VAL A CA 1
ATOM 1026 C C . VAL A 1 125 ? -27.739 -14.329 50.517 1.00 94.38 125 VAL A C 1
ATOM 1028 O O . VAL A 1 125 ? -26.874 -13.504 50.798 1.00 94.38 125 VAL A O 1
ATOM 1031 N N . MET A 1 126 ? -29.022 -13.989 50.361 1.00 95.50 126 MET A N 1
ATOM 1032 C CA . MET A 1 126 ? -29.516 -12.621 50.530 1.00 95.50 126 MET A CA 1
ATOM 1033 C C . MET A 1 126 ? -29.219 -12.081 51.934 1.00 95.50 126 MET A C 1
ATOM 1035 O O . MET A 1 126 ? -28.761 -10.950 52.058 1.00 95.50 126 MET A O 1
ATOM 1039 N N . HIS A 1 127 ? -29.456 -12.877 52.983 1.00 94.81 127 HIS A N 1
ATOM 1040 C CA . HIS A 1 127 ? -29.166 -12.470 54.358 1.00 94.81 127 HIS A CA 1
ATOM 1041 C C . HIS A 1 127 ? -27.659 -12.383 54.624 1.00 94.81 127 HIS A C 1
ATOM 1043 O O . HIS A 1 127 ? -27.196 -11.416 55.217 1.00 94.81 127 HIS A O 1
ATOM 1049 N N . MET A 1 128 ? -26.900 -13.364 54.134 1.00 94.31 128 MET A N 1
ATOM 1050 C CA . MET A 1 128 ? -25.448 -13.453 54.282 1.00 94.31 128 MET A CA 1
ATOM 1051 C C . MET A 1 128 ? -24.714 -12.264 53.649 1.00 94.31 128 MET A C 1
ATOM 1053 O O . MET A 1 128 ? -23.750 -11.768 54.218 1.00 94.31 128 MET A O 1
ATOM 1057 N N . LEU A 1 129 ? -25.169 -11.811 52.481 1.00 93.25 129 LEU A N 1
ATOM 1058 C CA . LEU A 1 129 ? -24.581 -10.683 51.755 1.00 93.25 129 LEU A CA 1
ATOM 1059 C C . LEU A 1 129 ? -25.255 -9.342 52.076 1.00 93.25 129 LEU A C 1
ATOM 1061 O O . LEU A 1 129 ? -25.021 -8.365 51.369 1.00 93.25 129 LEU A O 1
ATOM 1065 N N . GLU A 1 130 ? -26.112 -9.306 53.101 1.00 94.19 130 GLU A N 1
ATOM 1066 C CA . GLU A 1 130 ? -26.823 -8.106 53.561 1.00 94.19 130 GLU A CA 1
ATOM 1067 C C . GLU A 1 130 ? -27.613 -7.387 52.448 1.00 94.19 130 GLU A C 1
ATOM 1069 O O . GLU A 1 130 ? -27.761 -6.165 52.435 1.00 94.19 130 GLU A O 1
ATOM 1074 N N . ILE A 1 131 ? -28.159 -8.150 51.496 1.00 94.94 131 ILE A N 1
ATOM 1075 C CA . ILE A 1 131 ? -28.872 -7.604 50.338 1.00 94.94 131 ILE A CA 1
ATOM 1076 C C . ILE A 1 131 ? -30.288 -7.182 50.759 1.00 94.94 131 ILE A C 1
ATOM 1078 O O . ILE A 1 131 ? -31.067 -8.023 51.222 1.00 94.94 131 ILE A O 1
ATOM 1082 N N . PRO A 1 132 ? -30.695 -5.915 50.547 1.00 95.31 132 PRO A N 1
ATOM 1083 C CA . PRO A 1 132 ? -32.034 -5.463 50.908 1.00 95.31 132 PRO A CA 1
ATOM 1084 C C . PRO A 1 132 ? -33.131 -6.247 50.174 1.00 95.31 132 PRO A C 1
ATOM 1086 O O . PRO A 1 132 ? -33.056 -6.438 48.957 1.00 95.31 132 PRO A O 1
ATOM 1089 N N . GLU A 1 133 ? -34.221 -6.605 50.866 1.00 95.19 133 GLU A N 1
ATOM 1090 C CA . GLU A 1 133 ? -35.346 -7.337 50.252 1.00 95.19 133 GLU A CA 1
ATOM 1091 C C . GLU A 1 133 ? -35.879 -6.651 48.987 1.00 95.19 133 GLU A C 1
ATOM 1093 O O . GLU A 1 133 ? -36.209 -7.309 48.000 1.00 95.19 133 GLU A O 1
ATOM 1098 N N . LYS A 1 134 ? -35.959 -5.315 49.004 1.00 95.56 134 LYS A N 1
ATOM 1099 C CA . LYS A 1 134 ? -36.420 -4.531 47.853 1.00 95.56 134 LYS A CA 1
ATOM 1100 C C . LYS A 1 134 ? -35.504 -4.722 46.641 1.00 95.56 134 LYS A C 1
ATOM 1102 O O . LYS A 1 134 ? -36.014 -4.894 45.538 1.00 95.56 134 LYS A O 1
ATOM 1107 N N . ALA A 1 135 ? -34.185 -4.713 46.846 1.00 96.38 135 ALA A N 1
ATOM 1108 C CA . ALA A 1 135 ? -33.208 -4.941 45.784 1.00 96.38 135 ALA A CA 1
ATOM 1109 C C . ALA A 1 135 ? -33.349 -6.364 45.230 1.00 96.38 135 ALA A C 1
ATOM 1111 O O . ALA A 1 135 ? -33.532 -6.541 44.030 1.00 96.38 135 ALA A O 1
ATOM 1112 N N . SER A 1 136 ? -33.399 -7.365 46.111 1.00 96.25 136 SER A N 1
ATOM 1113 C CA . SER A 1 136 ? -33.577 -8.773 45.738 1.00 96.25 136 SER A CA 1
ATOM 1114 C C . SER A 1 136 ? -34.845 -9.016 44.900 1.00 96.25 136 SER A C 1
ATOM 1116 O O . SER A 1 136 ? -34.783 -9.669 43.858 1.00 96.25 136 SER A O 1
ATOM 1118 N N . ARG A 1 137 ? -35.985 -8.409 45.276 1.00 96.56 137 ARG A N 1
ATOM 1119 C CA . ARG A 1 137 ? -37.237 -8.481 44.492 1.00 96.56 137 ARG A CA 1
ATOM 1120 C C . ARG A 1 137 ? -37.101 -7.859 43.102 1.00 96.56 137 ARG A C 1
ATOM 1122 O O . ARG A 1 137 ? -37.638 -8.405 42.142 1.00 96.56 137 ARG A O 1
ATOM 1129 N N . LEU A 1 138 ? -36.397 -6.730 42.977 1.00 97.81 138 LEU A N 1
ATOM 1130 C CA . LEU A 1 138 ? -36.155 -6.097 41.677 1.00 97.81 138 LEU A CA 1
ATOM 1131 C C . LEU A 1 138 ? -35.291 -6.987 40.774 1.00 97.81 138 LEU A C 1
ATOM 1133 O O . LEU A 1 138 ? -35.621 -7.137 39.599 1.00 97.81 138 LEU A O 1
ATOM 1137 N N . LEU A 1 139 ? -34.239 -7.614 41.312 1.00 97.56 139 LEU A N 1
ATOM 1138 C CA . LEU A 1 139 ? -33.379 -8.545 40.567 1.00 97.56 139 LEU A CA 1
ATOM 1139 C C . LEU A 1 139 ? -34.172 -9.767 40.078 1.00 97.56 139 LEU A C 1
ATOM 1141 O O . LEU A 1 139 ? -34.106 -10.104 38.896 1.00 97.56 139 LEU A O 1
ATOM 1145 N N . ALA A 1 140 ? -34.997 -10.364 40.945 1.00 95.38 140 ALA A N 1
ATOM 1146 C CA . ALA A 1 140 ? -35.869 -11.483 40.584 1.00 95.38 140 ALA A CA 1
ATOM 1147 C C . ALA A 1 140 ? -36.850 -11.112 39.457 1.00 95.38 140 ALA A C 1
ATOM 1149 O O . ALA A 1 140 ? -36.942 -11.805 38.442 1.00 95.38 140 ALA A O 1
ATOM 1150 N N . HIS A 1 141 ? -37.548 -9.977 39.595 1.00 95.56 141 HIS A N 1
ATOM 1151 C CA . HIS A 1 141 ? -38.464 -9.486 38.563 1.00 95.56 141 HIS A CA 1
ATOM 1152 C C . HIS A 1 141 ? -37.747 -9.175 37.247 1.00 95.56 141 HIS A C 1
ATOM 1154 O O . HIS A 1 141 ? -38.318 -9.385 36.174 1.00 95.56 141 HIS A O 1
ATOM 1160 N N . PHE A 1 142 ? -36.512 -8.668 37.308 1.00 96.44 142 PHE A N 1
ATOM 1161 C CA . PHE A 1 142 ? -35.725 -8.386 36.115 1.00 96.44 142 PHE A CA 1
ATOM 1162 C C . PHE A 1 142 ? -35.422 -9.669 35.337 1.00 96.44 142 PHE A C 1
ATOM 1164 O O . PHE A 1 142 ? -35.686 -9.716 34.136 1.00 96.44 142 PHE A O 1
ATOM 1171 N N . ILE A 1 143 ? -34.936 -10.715 36.014 1.00 95.75 143 ILE A N 1
ATOM 1172 C CA . ILE A 1 143 ? -34.671 -12.023 35.399 1.00 95.75 143 ILE A CA 1
ATOM 1173 C C . ILE A 1 143 ? -35.948 -12.632 34.823 1.00 95.75 143 ILE A C 1
ATOM 1175 O O . ILE A 1 143 ? -35.946 -13.090 33.681 1.00 95.75 143 ILE A O 1
ATOM 1179 N N . GLN A 1 144 ? -37.061 -12.569 35.555 1.00 93.31 144 GLN A N 1
ATOM 1180 C CA . GLN A 1 144 ? -38.347 -13.059 35.063 1.00 93.31 144 GLN A CA 1
ATOM 1181 C C . GLN A 1 144 ? -38.775 -12.337 33.773 1.00 93.31 144 GLN A C 1
ATOM 1183 O O . GLN A 1 144 ? -39.177 -12.975 32.799 1.00 93.31 144 GLN A O 1
ATOM 1188 N N . ALA A 1 145 ? -38.662 -11.005 33.734 1.00 93.69 145 ALA A N 1
ATOM 1189 C CA . ALA A 1 145 ? -38.968 -10.218 32.541 1.00 93.69 145 ALA A CA 1
ATOM 1190 C C . ALA A 1 145 ? -37.998 -10.515 31.381 1.00 93.69 145 ALA A C 1
ATOM 1192 O O . ALA A 1 145 ? -38.433 -10.596 30.230 1.00 93.69 145 ALA A O 1
ATOM 1193 N N . ALA A 1 146 ? -36.710 -10.719 31.677 1.00 91.94 146 ALA A N 1
ATOM 1194 C CA . ALA A 1 146 ? -35.683 -11.064 30.698 1.00 91.94 146 ALA A CA 1
ATOM 1195 C C . ALA A 1 146 ? -35.933 -12.442 30.065 1.00 91.94 146 ALA A C 1
ATOM 1197 O O . ALA A 1 146 ? -35.864 -12.567 28.840 1.00 91.94 146 ALA A O 1
ATOM 1198 N N . GLY A 1 147 ? -36.287 -13.446 30.876 1.00 88.31 147 GLY A N 1
ATOM 1199 C CA . GLY A 1 147 ? -36.659 -14.790 30.423 1.00 88.31 147 GLY A CA 1
ATOM 1200 C C . GLY A 1 147 ? -37.933 -14.807 29.573 1.00 88.31 147 GLY A C 1
ATOM 1201 O O . GLY A 1 147 ? -38.028 -15.577 28.622 1.00 88.31 147 GLY A O 1
ATOM 1202 N N . GLN A 1 148 ? -38.874 -13.898 29.850 1.00 89.75 148 GLN A N 1
ATOM 1203 C CA . GLN A 1 148 ? -40.088 -13.682 29.048 1.00 89.75 148 GLN A CA 1
ATOM 1204 C C . GLN A 1 148 ? -39.880 -12.751 27.839 1.00 89.75 148 GLN A C 1
ATOM 1206 O O . GLN A 1 148 ? -40.846 -12.416 27.156 1.00 89.75 148 GLN A O 1
ATOM 1211 N N . GLU A 1 149 ? -38.646 -12.306 27.582 1.00 88.44 149 GLU A N 1
ATOM 1212 C CA . GLU A 1 149 ? -38.279 -11.411 26.478 1.00 88.44 149 GLU A CA 1
ATOM 1213 C C . GLU A 1 149 ? -38.993 -10.038 26.476 1.00 88.44 149 GLU A C 1
ATOM 1215 O O . GLU A 1 149 ? -39.175 -9.418 25.426 1.00 88.44 149 GLU A O 1
ATOM 1220 N N . LYS A 1 150 ? -39.383 -9.523 27.651 1.00 92.19 150 LYS A N 1
ATOM 1221 C CA . LYS A 1 150 ? -40.139 -8.265 27.801 1.00 92.19 150 LYS A CA 1
ATOM 1222 C C . LYS A 1 150 ? -39.229 -7.048 28.005 1.00 92.19 150 LYS A C 1
ATOM 1224 O O . LYS A 1 150 ? -39.136 -6.502 29.104 1.00 92.19 150 LYS A O 1
ATOM 1229 N N . ASP A 1 151 ? -38.608 -6.568 26.929 1.00 89.00 151 ASP A N 1
ATOM 1230 C CA . ASP A 1 151 ? -37.618 -5.474 26.963 1.00 89.00 151 ASP A CA 1
ATOM 1231 C C . ASP A 1 151 ? -38.116 -4.182 27.636 1.00 89.00 151 ASP A C 1
ATOM 1233 O O . ASP A 1 151 ? -37.382 -3.567 28.413 1.00 89.00 151 ASP A O 1
ATOM 1237 N N . GLU A 1 152 ? -39.359 -3.760 27.378 1.00 89.62 152 GLU A N 1
ATOM 1238 C CA . GLU A 1 152 ? -39.934 -2.577 28.039 1.00 89.62 152 GLU A CA 1
ATOM 1239 C C . GLU A 1 152 ? -40.058 -2.767 29.551 1.00 89.62 152 GLU A C 1
ATOM 1241 O O . GLU A 1 152 ? -39.800 -1.840 30.320 1.00 89.62 152 GLU A O 1
ATOM 1246 N N . GLN A 1 153 ? -40.436 -3.970 29.988 1.00 94.69 153 GLN A N 1
ATOM 1247 C CA . GLN A 1 153 ? -40.563 -4.284 31.404 1.00 94.69 153 GLN A CA 1
ATOM 1248 C C . GLN A 1 153 ? -39.186 -4.315 32.070 1.00 94.69 153 GLN A C 1
ATOM 1250 O O . GLN A 1 153 ? -39.024 -3.712 33.128 1.00 94.69 153 GLN A O 1
ATOM 1255 N N . CYS A 1 154 ? -38.180 -4.916 31.426 1.00 94.31 154 CYS A N 1
ATOM 1256 C CA . CYS A 1 154 ? -36.795 -4.870 31.894 1.00 94.31 154 CYS A CA 1
ATOM 1257 C C . CYS A 1 154 ? -36.298 -3.426 32.078 1.00 94.31 154 CYS A C 1
ATOM 1259 O O . CYS A 1 154 ? -35.700 -3.118 33.105 1.00 94.31 154 CYS A O 1
ATOM 1261 N N . ARG A 1 155 ? -36.588 -2.518 31.131 1.00 91.31 155 ARG A N 1
ATOM 1262 C CA . ARG A 1 155 ? -36.211 -1.093 31.237 1.00 91.31 155 ARG A CA 1
ATOM 1263 C C . ARG A 1 155 ? -36.925 -0.376 32.387 1.00 91.31 155 ARG A C 1
ATOM 1265 O O . ARG A 1 155 ? -36.288 0.395 33.098 1.00 91.31 155 ARG A O 1
ATOM 1272 N N . ARG A 1 156 ? -38.217 -0.650 32.608 1.00 94.31 156 ARG A N 1
ATOM 1273 C CA . ARG A 1 156 ? -38.966 -0.096 33.754 1.00 94.31 156 ARG A CA 1
ATOM 1274 C C . ARG A 1 156 ? -38.409 -0.588 35.090 1.00 94.31 156 ARG A C 1
ATOM 1276 O O . ARG A 1 156 ? -38.283 0.201 36.018 1.00 94.31 156 ARG A O 1
ATOM 1283 N N . ILE A 1 157 ? -38.058 -1.871 35.186 1.00 96.25 157 ILE A N 1
ATOM 1284 C CA . ILE A 1 157 ? -37.453 -2.444 36.397 1.00 96.25 157 ILE A CA 1
ATOM 1285 C C . ILE A 1 157 ? -36.064 -1.843 36.633 1.00 96.25 157 ILE A C 1
ATOM 1287 O O . ILE A 1 157 ? -35.760 -1.455 37.756 1.00 96.25 157 ILE A O 1
ATOM 1291 N N . TYR A 1 158 ? -35.253 -1.690 35.583 1.00 93.50 158 TYR A N 1
ATOM 1292 C CA . TYR A 1 158 ? -33.962 -1.012 35.688 1.00 93.50 158 TYR A CA 1
ATOM 1293 C C . TYR A 1 158 ? -34.105 0.416 36.234 1.00 93.50 158 TYR A C 1
ATOM 1295 O O . TYR A 1 158 ? -33.390 0.788 37.156 1.00 93.50 158 TYR A O 1
ATOM 1303 N N . GLN A 1 159 ? -35.088 1.186 35.759 1.00 92.31 159 GLN A N 1
ATOM 1304 C CA . GLN A 1 159 ? -35.359 2.523 36.295 1.00 92.31 159 GLN A CA 1
ATOM 1305 C C . GLN A 1 159 ? -35.676 2.494 37.804 1.00 92.31 159 GLN A C 1
ATOM 1307 O O . GLN A 1 159 ? -35.171 3.326 38.555 1.00 92.31 159 GLN A O 1
ATOM 1312 N N . GLN A 1 160 ? -36.437 1.499 38.272 1.00 96.25 160 GLN A N 1
ATOM 1313 C CA . GLN A 1 160 ? -36.701 1.303 39.704 1.00 96.25 160 GLN A CA 1
ATOM 1314 C C . GLN A 1 160 ? -35.434 0.931 40.492 1.00 96.25 160 GLN A C 1
ATOM 1316 O O . GLN A 1 160 ? -35.285 1.359 41.637 1.00 96.25 160 GLN A O 1
ATOM 1321 N N . MET A 1 161 ? -34.513 0.160 39.897 1.00 95.94 161 MET A N 1
ATOM 1322 C CA . MET A 1 161 ? -33.197 -0.128 40.485 1.00 95.94 161 MET A CA 1
ATOM 1323 C C . MET A 1 161 ? -32.360 1.153 40.612 1.00 95.94 161 MET A C 1
ATOM 1325 O O . MET A 1 161 ? -31.773 1.397 41.666 1.00 95.94 161 MET A O 1
ATOM 1329 N N . THR A 1 162 ? -32.370 2.014 39.586 1.00 90.88 162 THR A N 1
ATOM 1330 C CA . THR A 1 162 ? -31.694 3.321 39.609 1.00 90.88 162 THR A CA 1
ATOM 1331 C C . THR A 1 162 ? -32.273 4.242 40.686 1.00 90.88 162 THR A C 1
ATOM 1333 O O . THR A 1 162 ? -31.525 4.852 41.446 1.00 90.88 162 THR A O 1
ATOM 1336 N N . GLU A 1 163 ? -33.602 4.313 40.814 1.00 93.25 163 GLU A N 1
ATOM 1337 C CA . GLU A 1 163 ? -34.284 5.076 41.873 1.00 93.25 163 GLU A CA 1
ATOM 1338 C C . GLU A 1 163 ? -33.974 4.532 43.276 1.00 93.25 163 GLU A C 1
ATOM 1340 O O . GLU A 1 163 ? -33.870 5.295 44.239 1.00 93.25 163 GLU A O 1
ATOM 1345 N N . ALA A 1 164 ? -33.783 3.215 43.394 1.00 93.50 164 ALA A N 1
ATOM 1346 C CA . ALA A 1 164 ? -33.328 2.558 44.614 1.00 93.50 164 ALA A CA 1
ATOM 1347 C C . ALA A 1 164 ? -31.818 2.716 44.871 1.00 93.50 164 ALA A C 1
ATOM 1349 O O . ALA A 1 164 ? -31.340 2.219 45.887 1.00 93.50 164 ALA A O 1
ATOM 1350 N N . LYS A 1 165 ? -31.089 3.425 43.994 1.00 93.00 165 LYS A N 1
ATOM 1351 C CA . LYS A 1 165 ? -29.635 3.641 44.057 1.00 93.00 165 LYS A CA 1
ATOM 1352 C C . LYS A 1 165 ? -28.826 2.341 44.093 1.00 93.00 165 LYS A C 1
ATOM 1354 O O . LYS A 1 165 ? -27.786 2.283 44.736 1.00 93.00 165 LYS A O 1
ATOM 1359 N N . MET A 1 166 ? -29.308 1.303 43.417 1.00 94.75 166 MET A N 1
ATOM 1360 C CA . MET A 1 166 ? -28.545 0.068 43.262 1.00 94.75 166 MET A CA 1
ATOM 1361 C C . MET A 1 166 ? -27.352 0.315 42.333 1.00 94.75 166 MET A C 1
ATOM 1363 O O . MET A 1 166 ? -27.511 0.922 41.273 1.00 94.75 166 MET A O 1
ATOM 1367 N N . GLU A 1 167 ? -26.173 -0.177 42.713 1.00 88.69 167 GLU A N 1
ATOM 1368 C CA . GLU A 1 167 ? -24.945 -0.134 41.908 1.00 88.69 167 GLU A CA 1
ATOM 1369 C C . GLU A 1 167 ? -24.987 -1.169 40.769 1.00 88.69 167 GLU A C 1
ATOM 1371 O O . GLU A 1 167 ? -24.234 -2.134 40.739 1.00 88.69 167 GLU A O 1
ATOM 1376 N N . LEU A 1 168 ? -25.928 -0.989 39.841 1.00 87.44 168 LEU A N 1
ATOM 1377 C CA . LEU A 1 168 ? -26.047 -1.755 38.602 1.00 87.44 168 LEU A CA 1
ATOM 1378 C C . LEU A 1 168 ? -26.363 -0.806 37.450 1.00 87.44 168 LEU A C 1
ATOM 1380 O O . LEU A 1 168 ? -27.205 0.090 37.559 1.00 87.44 168 LEU A O 1
ATOM 1384 N N . SER A 1 169 ? -25.733 -1.038 36.311 1.00 84.12 169 SER A N 1
ATOM 1385 C CA . SER A 1 169 ? -26.003 -0.364 35.051 1.00 84.12 169 SER A CA 1
ATOM 1386 C C . SER A 1 169 ? -26.686 -1.305 34.054 1.00 84.12 169 SER A C 1
ATOM 1388 O O . SER A 1 169 ? -26.763 -2.524 34.223 1.00 84.12 169 SER A O 1
ATOM 1390 N N . LEU A 1 170 ? -27.187 -0.737 32.956 1.00 80.56 170 LEU A N 1
ATOM 1391 C CA . LEU A 1 170 ? -27.693 -1.521 31.827 1.00 80.56 170 LEU A CA 1
ATOM 1392 C C . LEU A 1 170 ? -26.619 -2.435 31.208 1.00 80.56 170 LEU A C 1
ATOM 1394 O O . LEU A 1 170 ? -26.982 -3.410 30.548 1.00 80.56 170 LEU A O 1
ATOM 1398 N N . MET A 1 171 ? -25.328 -2.145 31.419 1.00 76.50 171 MET A N 1
ATOM 1399 C CA . MET A 1 171 ? -24.217 -2.956 30.916 1.00 76.50 171 MET A CA 1
ATOM 1400 C C . MET A 1 171 ? -24.189 -4.334 31.579 1.00 76.50 171 MET A C 1
ATOM 1402 O O . MET A 1 171 ? -24.164 -5.342 30.873 1.00 76.50 171 MET A O 1
ATOM 1406 N N . GLU A 1 172 ? -24.267 -4.395 32.913 1.00 86.62 172 GLU A N 1
ATOM 1407 C CA . GLU A 1 172 ? -24.282 -5.661 33.653 1.00 86.62 172 GLU A CA 1
ATOM 1408 C C . GLU A 1 172 ? -25.534 -6.474 33.298 1.00 86.62 172 GLU A C 1
ATOM 1410 O O . GLU A 1 172 ? -25.479 -7.672 33.011 1.00 86.62 172 GLU A O 1
ATOM 1415 N N . LEU A 1 173 ? -26.675 -5.791 33.208 1.00 90.06 173 LEU A N 1
ATOM 1416 C CA . LEU A 1 173 ? -27.971 -6.402 32.924 1.00 90.06 173 LEU A CA 1
ATOM 1417 C C . LEU A 1 173 ? -28.093 -6.969 31.498 1.00 90.06 173 LEU A C 1
ATOM 1419 O O . LEU A 1 173 ? -28.882 -7.892 31.254 1.00 90.06 173 LEU A O 1
ATOM 1423 N N . LYS A 1 174 ? -27.285 -6.479 30.549 1.00 84.81 174 LYS A N 1
ATOM 1424 C CA . LYS A 1 174 ? -27.234 -6.983 29.169 1.00 84.81 174 LYS A CA 1
ATOM 1425 C C . LYS A 1 174 ? -26.815 -8.453 29.091 1.00 84.81 174 LYS A C 1
ATOM 1427 O O . LYS A 1 174 ? -27.220 -9.147 28.154 1.00 84.81 174 LYS A O 1
ATOM 1432 N N . TYR A 1 175 ? -26.054 -8.950 30.071 1.00 88.06 175 TYR A N 1
ATOM 1433 C CA . TYR A 1 175 ? -25.679 -10.366 30.147 1.00 88.06 175 TYR A CA 1
ATOM 1434 C C . TYR A 1 175 ? -26.904 -11.298 30.206 1.00 88.06 175 TYR A C 1
ATOM 1436 O O . TYR A 1 175 ? -26.910 -12.380 29.603 1.00 88.06 175 TYR A O 1
ATOM 1444 N N . TYR A 1 176 ? -27.961 -10.842 30.879 1.00 90.75 176 TYR A N 1
ATOM 1445 C CA . TYR A 1 176 ? -29.225 -11.560 31.037 1.00 90.75 176 TYR A CA 1
ATOM 1446 C C . TYR A 1 176 ? -30.214 -11.241 29.907 1.00 90.75 176 TYR A C 1
ATOM 1448 O O . TYR A 1 176 ? -30.983 -12.112 29.496 1.00 90.75 176 TYR A O 1
ATOM 1456 N N . ARG A 1 177 ? -30.160 -10.026 29.334 1.00 88.94 177 ARG A N 1
ATOM 1457 C CA . ARG A 1 177 ? -30.979 -9.633 28.174 1.00 88.94 177 ARG A CA 1
ATOM 1458 C C . ARG A 1 177 ? -30.213 -8.772 27.162 1.00 88.94 177 ARG A C 1
ATOM 1460 O O . ARG A 1 177 ? -30.174 -7.550 27.255 1.00 88.94 177 ARG A O 1
ATOM 1467 N N . MET A 1 178 ? -29.691 -9.408 26.113 1.00 79.06 178 MET A N 1
ATOM 1468 C CA . MET A 1 178 ? -28.791 -8.774 25.130 1.00 79.06 178 MET A CA 1
ATOM 1469 C C . MET A 1 178 ? -29.397 -7.633 24.296 1.00 79.06 178 MET A C 1
ATOM 1471 O O . MET A 1 178 ? -28.657 -6.845 23.706 1.00 79.06 178 MET A O 1
ATOM 1475 N N . THR A 1 179 ? -30.725 -7.564 24.181 1.00 81.88 179 THR A N 1
ATOM 1476 C CA . THR A 1 179 ? -31.420 -6.495 23.445 1.00 81.88 179 THR A CA 1
ATOM 1477 C C . THR A 1 179 ? -31.461 -5.180 24.224 1.00 81.88 179 THR A C 1
ATOM 1479 O O . THR A 1 179 ? -31.742 -4.126 23.645 1.00 81.88 179 THR A O 1
ATOM 1482 N N . LEU A 1 180 ? -31.121 -5.209 25.515 1.00 79.38 180 LEU A N 1
ATOM 1483 C CA . LEU A 1 180 ? -30.883 -4.013 26.304 1.00 79.38 180 LEU A CA 1
ATOM 1484 C C . LEU A 1 180 ? -29.516 -3.445 25.931 1.00 79.38 180 LEU A C 1
ATOM 1486 O O . LEU A 1 180 ? -28.473 -4.016 26.226 1.00 79.38 180 LEU A O 1
ATOM 1490 N N . TYR A 1 181 ? -29.536 -2.311 25.245 1.00 67.94 181 TYR A N 1
ATOM 1491 C CA . TYR A 1 181 ? -28.355 -1.498 25.008 1.00 67.94 181 TYR A CA 1
ATOM 1492 C C . TYR A 1 181 ? -28.673 -0.045 25.337 1.00 67.94 181 TYR A C 1
ATOM 1494 O O . TYR A 1 181 ? -29.797 0.436 25.121 1.00 67.94 181 TYR A O 1
ATOM 1502 N N . GLU A 1 182 ? -27.646 0.650 25.799 1.00 70.25 182 GLU A N 1
ATOM 1503 C CA . GLU A 1 182 ? -27.585 2.097 25.909 1.00 70.25 182 GLU A CA 1
ATOM 1504 C C . GLU A 1 182 ? -26.366 2.579 25.120 1.00 70.25 182 GLU A C 1
ATOM 1506 O O . GLU A 1 182 ? -25.432 1.817 24.876 1.00 70.25 182 GLU A O 1
ATOM 1511 N N . THR A 1 183 ? -26.417 3.807 24.612 1.00 78.19 183 THR A N 1
ATOM 1512 C CA . THR A 1 183 ? -25.281 4.389 23.892 1.00 78.19 183 THR A CA 1
ATOM 1513 C C . THR A 1 183 ? -24.564 5.334 24.837 1.00 78.19 183 THR A C 1
ATOM 1515 O O . THR A 1 183 ? -25.114 6.380 25.172 1.00 78.19 183 THR A O 1
ATOM 1518 N N . SER A 1 184 ? -23.362 4.970 25.272 1.00 82.81 184 SER A N 1
ATOM 1519 C CA . SER A 1 184 ? -22.544 5.829 26.124 1.00 82.81 184 SER A CA 1
ATOM 1520 C C . SER A 1 184 ? -21.890 6.937 25.299 1.00 82.81 184 SER A C 1
ATOM 1522 O O . SER A 1 184 ? -21.470 6.732 24.159 1.00 82.81 184 SER A O 1
ATOM 1524 N N . LEU A 1 185 ? -21.824 8.142 25.859 1.00 90.62 185 LEU A N 1
ATOM 1525 C CA . LEU A 1 185 ? -21.125 9.268 25.248 1.00 90.62 185 LEU A CA 1
ATOM 1526 C C . LEU A 1 185 ? -19.714 9.352 25.836 1.00 90.62 185 LEU A C 1
ATOM 1528 O O . LEU A 1 185 ? -19.556 9.304 27.050 1.00 90.62 185 LEU A O 1
ATOM 1532 N N . CYS A 1 186 ? -18.709 9.503 24.979 1.00 93.25 186 CYS A N 1
ATOM 1533 C CA . CYS A 1 186 ? -17.336 9.797 25.367 1.00 93.25 186 CYS A CA 1
ATOM 1534 C C . CYS A 1 186 ? -17.007 11.242 24.980 1.00 93.25 186 CYS A C 1
ATOM 1536 O O . CYS A 1 186 ? -17.038 11.599 23.798 1.00 93.25 186 CYS A O 1
ATOM 1538 N N . THR A 1 187 ? -16.667 12.053 25.978 1.00 95.81 187 THR A N 1
ATOM 1539 C CA . THR A 1 187 ? -16.246 13.452 25.829 1.00 95.81 187 THR A CA 1
ATOM 1540 C C . THR A 1 187 ? -14.785 13.635 26.242 1.00 95.81 187 THR A C 1
ATOM 1542 O O . THR A 1 187 ? -14.195 12.780 26.908 1.00 95.81 187 THR A O 1
ATOM 1545 N N . GLN A 1 188 ? -14.185 14.773 25.894 1.00 97.62 188 GLN A N 1
ATOM 1546 C CA . GLN A 1 188 ? -12.861 15.162 26.372 1.00 97.62 188 GLN A CA 1
ATOM 1547 C C . GLN A 1 188 ? -12.827 15.246 27.901 1.00 97.62 188 GLN A C 1
ATOM 1549 O O . GLN A 1 188 ? -11.851 14.831 28.517 1.00 97.62 188 GLN A O 1
ATOM 1554 N N . LYS A 1 189 ? -13.912 15.716 28.527 1.00 96.25 189 LYS A N 1
ATOM 1555 C CA . LYS A 1 189 ? -14.013 15.824 29.988 1.00 96.25 189 LYS A CA 1
ATOM 1556 C C . LYS A 1 189 ? -13.892 14.461 30.678 1.00 96.25 189 LYS A C 1
ATOM 1558 O O . LYS A 1 189 ? -13.291 14.375 31.748 1.00 96.25 189 LYS A O 1
ATOM 1563 N N . ASP A 1 190 ? -14.438 13.407 30.073 1.00 91.69 190 ASP A N 1
ATOM 1564 C CA . ASP A 1 190 ? -14.343 12.044 30.611 1.00 91.69 190 ASP A CA 1
ATOM 1565 C C . ASP A 1 190 ? -12.895 11.538 30.571 1.00 91.69 190 ASP A C 1
ATOM 1567 O O . ASP A 1 190 ? -12.403 10.962 31.544 1.00 91.69 190 ASP A O 1
ATOM 1571 N N . LEU A 1 191 ? -12.184 11.828 29.478 1.00 93.19 191 LEU A N 1
ATOM 1572 C CA . LEU A 1 191 ? -10.765 11.509 29.313 1.00 93.19 191 LEU A CA 1
ATOM 1573 C C . LEU A 1 191 ? -9.878 12.300 30.279 1.00 93.19 191 LEU A C 1
ATOM 1575 O O . LEU A 1 191 ? -9.003 11.713 30.911 1.00 93.19 191 LEU A O 1
ATOM 1579 N N . ASP A 1 192 ? -10.129 13.601 30.439 1.00 95.12 192 ASP A N 1
ATOM 1580 C CA . ASP A 1 192 ? -9.381 14.469 31.354 1.00 95.12 192 ASP A CA 1
ATOM 1581 C C . ASP A 1 192 ? -9.530 14.014 32.814 1.00 95.12 192 ASP A C 1
ATOM 1583 O O . ASP A 1 192 ? -8.576 14.081 33.588 1.00 95.12 192 ASP A O 1
ATOM 1587 N N . LYS A 1 193 ? -10.718 13.518 33.190 1.00 91.62 193 LYS A N 1
ATOM 1588 C CA . LYS A 1 193 ? -10.993 13.009 34.540 1.00 91.62 193 LYS A CA 1
ATOM 1589 C C . LYS A 1 193 ? -10.363 11.638 34.785 1.00 91.62 193 LYS A C 1
ATOM 1591 O O . LYS A 1 193 ? -9.825 11.405 35.864 1.00 91.62 193 LYS A O 1
ATOM 1596 N N . ALA A 1 194 ? -10.484 10.718 33.830 1.00 83.94 194 ALA A N 1
ATOM 1597 C CA . ALA A 1 194 ? -10.064 9.333 34.024 1.00 83.94 194 ALA A CA 1
ATOM 1598 C C . ALA A 1 194 ? -8.567 9.120 33.754 1.00 83.94 194 ALA A C 1
ATOM 1600 O O . ALA A 1 194 ? -7.952 8.232 34.345 1.00 83.94 194 ALA A O 1
ATOM 1601 N N . GLY A 1 195 ? -7.984 9.871 32.815 1.00 85.56 195 GLY A N 1
ATOM 1602 C CA . GLY A 1 195 ? -6.660 9.621 32.237 1.00 85.56 195 GLY A CA 1
ATOM 1603 C C . GLY A 1 195 ? -6.607 8.340 31.393 1.00 85.56 195 GLY A C 1
ATOM 1604 O O . GLY A 1 195 ? -6.066 8.334 30.292 1.00 85.56 195 GLY A O 1
ATOM 1605 N N . LYS A 1 196 ? -7.213 7.249 31.864 1.00 90.31 196 LYS A N 1
ATOM 1606 C CA . LYS A 1 196 ? -7.380 5.984 31.151 1.00 90.31 196 LYS A CA 1
ATOM 1607 C C . LYS A 1 196 ? -8.862 5.639 31.098 1.00 90.31 196 LYS A C 1
ATOM 1609 O O . LYS A 1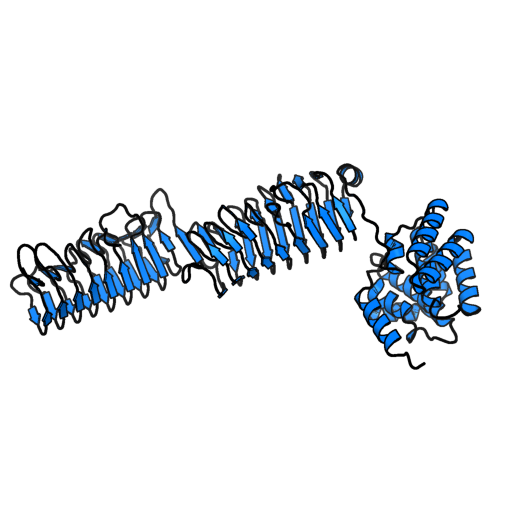 196 ? -9.465 5.371 32.131 1.00 90.31 196 LYS A O 1
ATOM 1614 N N . LEU A 1 197 ? -9.438 5.637 29.904 1.00 87.00 197 LEU A N 1
ATOM 1615 C CA . LEU A 1 197 ? -10.854 5.368 29.687 1.00 87.00 197 LEU A CA 1
ATOM 1616 C C . LEU A 1 197 ? -11.024 4.113 28.836 1.00 87.00 197 LEU A C 1
ATOM 1618 O O . LEU A 1 197 ? -10.382 3.966 27.795 1.00 87.00 197 LEU A O 1
ATOM 1622 N N . ARG A 1 198 ? -11.908 3.215 29.272 1.00 87.50 198 ARG A N 1
ATOM 1623 C CA . ARG A 1 198 ? -12.308 2.020 28.526 1.00 87.50 198 ARG A CA 1
ATOM 1624 C C . ARG A 1 198 ? -13.750 2.186 28.066 1.00 87.50 198 ARG A C 1
ATOM 1626 O O . ARG A 1 198 ? -14.629 2.448 28.879 1.00 87.50 198 ARG A O 1
ATOM 1633 N N . LEU A 1 199 ? -13.972 2.023 26.771 1.00 85.75 199 LEU A N 1
ATOM 1634 C CA . LEU A 1 199 ? -15.276 2.043 26.128 1.00 85.75 199 LEU A CA 1
ATOM 1635 C C . LEU A 1 199 ? -15.649 0.625 25.700 1.00 85.75 199 LEU A C 1
ATOM 1637 O O . LEU A 1 199 ? -14.842 -0.069 25.080 1.00 85.75 199 LEU A O 1
ATOM 1641 N N . VAL A 1 200 ? -16.875 0.227 26.028 1.00 81.94 200 VAL A N 1
ATOM 1642 C CA . VAL A 1 200 ? -17.455 -1.094 25.758 1.00 81.94 200 VAL A CA 1
ATOM 1643 C C . VAL A 1 200 ? -18.857 -0.934 25.166 1.00 81.94 200 VAL A C 1
ATOM 1645 O O . VAL A 1 200 ? -19.530 0.068 25.411 1.00 81.94 200 VAL A O 1
ATOM 1648 N N . ASP A 1 201 ? -19.309 -1.927 24.397 1.00 80.31 201 ASP A N 1
ATOM 1649 C CA . ASP A 1 201 ? -20.608 -1.923 23.710 1.00 80.31 201 ASP A CA 1
ATOM 1650 C C . ASP A 1 201 ? -20.824 -0.683 22.820 1.00 80.31 201 ASP A C 1
ATOM 1652 O O . ASP A 1 201 ? -19.978 -0.379 21.989 1.00 80.31 201 ASP A O 1
ATOM 1656 N N . ARG A 1 202 ? -21.952 0.033 22.902 1.00 87.44 202 ARG A N 1
ATOM 1657 C CA . ARG A 1 202 ? -22.257 1.131 21.973 1.00 87.44 202 ARG A CA 1
ATOM 1658 C C . ARG A 1 202 ? -21.777 2.452 22.541 1.00 87.44 202 ARG A C 1
ATOM 1660 O O . ARG A 1 202 ? -22.297 2.905 23.555 1.00 87.44 202 ARG A O 1
ATOM 1667 N N . CYS A 1 203 ? -20.877 3.114 21.824 1.00 91.06 203 CYS A N 1
ATOM 1668 C CA . CYS A 1 203 ? -20.346 4.408 22.236 1.00 91.06 203 CYS A CA 1
ATOM 1669 C C . CYS A 1 203 ? -20.463 5.455 21.129 1.00 91.06 203 CYS A C 1
ATOM 1671 O O . CYS A 1 203 ? -20.417 5.147 19.935 1.00 91.06 203 CYS A O 1
ATOM 1673 N N . GLU A 1 204 ? -20.560 6.716 21.526 1.00 95.81 204 GLU A N 1
ATOM 1674 C CA . GLU A 1 204 ? -20.496 7.871 20.642 1.00 95.81 204 GLU A CA 1
ATOM 1675 C C . GLU A 1 204 ? -19.377 8.819 21.066 1.00 95.81 204 GLU A C 1
ATOM 1677 O O . GLU A 1 204 ? -19.263 9.175 22.232 1.00 95.81 204 GLU A O 1
ATOM 1682 N N . ILE A 1 205 ? -18.577 9.270 20.101 1.00 96.56 205 ILE A N 1
ATOM 1683 C CA . ILE A 1 205 ? -17.632 10.380 20.263 1.00 96.56 205 ILE A CA 1
ATOM 1684 C C . ILE A 1 205 ? -18.175 11.526 19.415 1.00 96.56 205 ILE A C 1
ATOM 1686 O O . ILE A 1 205 ? -18.051 11.511 18.185 1.00 96.56 205 ILE A O 1
ATOM 1690 N N . ARG A 1 206 ? -18.860 12.482 20.052 1.00 93.75 206 ARG A N 1
ATOM 1691 C CA . ARG A 1 206 ? -19.568 13.563 19.341 1.00 93.75 206 ARG A CA 1
ATOM 1692 C C . ARG A 1 206 ? -18.700 14.778 19.019 1.00 93.75 206 ARG A C 1
ATOM 1694 O O . ARG A 1 206 ? -19.033 15.522 18.104 1.00 93.75 206 ARG A O 1
ATOM 1701 N N . GLU A 1 207 ? -17.593 14.940 19.727 1.00 94.62 207 GLU A N 1
ATOM 1702 C CA . GLU A 1 207 ? -16.671 16.070 19.605 1.00 94.62 207 GLU A CA 1
ATOM 1703 C C . GLU A 1 207 ? -15.258 15.616 19.231 1.00 94.62 207 GLU A C 1
ATOM 1705 O O . GLU A 1 207 ? -14.939 14.426 19.282 1.00 94.62 207 GLU A O 1
ATOM 1710 N N . ASP A 1 208 ? -14.415 16.561 18.811 1.00 96.31 208 ASP A N 1
ATOM 1711 C CA . ASP A 1 208 ? -12.987 16.297 18.643 1.00 96.31 208 ASP A CA 1
ATOM 1712 C C . ASP A 1 208 ? -12.368 16.032 20.029 1.00 96.31 208 ASP A C 1
ATOM 1714 O O . ASP A 1 208 ? -12.504 16.853 20.933 1.00 96.31 208 ASP A O 1
ATOM 1718 N N . ILE A 1 209 ? -11.675 14.901 20.183 1.00 97.75 209 ILE A N 1
ATOM 1719 C CA . ILE A 1 209 ? -10.983 14.519 21.422 1.00 97.75 209 ILE A CA 1
ATOM 1720 C C . ILE A 1 209 ? -9.471 14.432 21.198 1.00 97.75 209 ILE A C 1
ATOM 1722 O O . ILE A 1 209 ? -8.997 14.153 20.092 1.00 97.75 209 ILE A O 1
ATOM 1726 N N . VAL A 1 210 ? -8.703 14.654 22.261 1.00 98.38 210 VAL A N 1
ATOM 1727 C CA . VAL A 1 210 ? -7.242 14.674 22.273 1.00 98.38 210 VAL A CA 1
ATOM 1728 C C . VAL A 1 210 ? -6.720 13.762 23.380 1.00 98.38 210 VAL A C 1
ATOM 1730 O O . VAL A 1 210 ? -6.972 13.994 24.561 1.00 98.38 210 VAL A O 1
ATOM 1733 N N . LEU A 1 211 ? -5.939 12.750 23.000 1.00 98.31 211 LEU A N 1
ATOM 1734 C CA . LEU A 1 211 ? -5.204 11.891 23.927 1.00 98.31 211 LEU A CA 1
ATOM 1735 C C . LEU A 1 211 ? -3.804 12.469 24.141 1.00 98.31 211 LEU A C 1
ATOM 1737 O O . LEU A 1 211 ? -2.922 12.286 23.300 1.00 98.31 211 LEU A O 1
ATOM 1741 N N . ARG A 1 212 ? -3.620 13.189 25.248 1.00 97.62 212 ARG A N 1
ATOM 1742 C CA . ARG A 1 212 ? -2.342 13.805 25.645 1.00 97.62 212 ARG A CA 1
ATOM 1743 C C . ARG A 1 212 ? -1.386 12.779 26.261 1.00 97.62 212 ARG A C 1
ATOM 1745 O O . ARG A 1 212 ? -1.776 11.640 26.514 1.00 97.62 212 ARG A O 1
ATOM 1752 N N . ASP A 1 213 ? -0.154 13.198 26.539 1.00 96.06 213 ASP A N 1
ATOM 1753 C CA . ASP A 1 213 ? 0.846 12.409 27.267 1.00 96.06 213 ASP A CA 1
ATOM 1754 C C . ASP A 1 213 ? 0.231 11.709 28.500 1.00 96.06 213 ASP A C 1
ATOM 1756 O O . ASP A 1 213 ? -0.381 12.342 29.360 1.00 96.06 213 ASP A O 1
ATOM 1760 N N . GLY A 1 214 ? 0.364 10.380 28.567 1.00 91.38 214 GLY A N 1
ATOM 1761 C CA . GLY A 1 214 ? -0.175 9.546 29.651 1.00 91.38 214 GLY A CA 1
ATOM 1762 C C . GLY A 1 214 ? -1.645 9.131 29.507 1.00 91.38 214 GLY A C 1
ATOM 1763 O O . GLY A 1 214 ? -2.076 8.223 30.224 1.00 91.38 214 GLY A O 1
ATOM 1764 N N . MET A 1 215 ? -2.399 9.721 28.571 1.00 97.88 215 MET A N 1
ATOM 1765 C CA . MET A 1 215 ? -3.791 9.342 28.331 1.00 97.88 215 MET A CA 1
ATOM 1766 C C . MET A 1 215 ? -3.914 8.056 27.517 1.00 97.88 215 MET A C 1
ATOM 1768 O O . MET A 1 215 ? -3.182 7.844 26.544 1.00 97.88 215 MET A O 1
ATOM 1772 N N . VAL A 1 216 ? -4.891 7.220 27.875 1.00 97.00 216 VAL A N 1
ATOM 1773 C CA . VAL A 1 216 ? -5.214 5.985 27.152 1.00 97.00 216 VAL A CA 1
ATOM 1774 C C . VAL A 1 216 ? -6.714 5.896 26.902 1.00 97.00 216 VAL A C 1
ATOM 1776 O O . VAL A 1 216 ? -7.500 5.932 27.844 1.00 97.00 216 VAL A O 1
ATOM 1779 N N . LEU A 1 217 ? -7.106 5.717 25.644 1.00 97.81 217 LEU A N 1
ATOM 1780 C CA . LEU A 1 217 ? -8.468 5.339 25.272 1.00 97.81 217 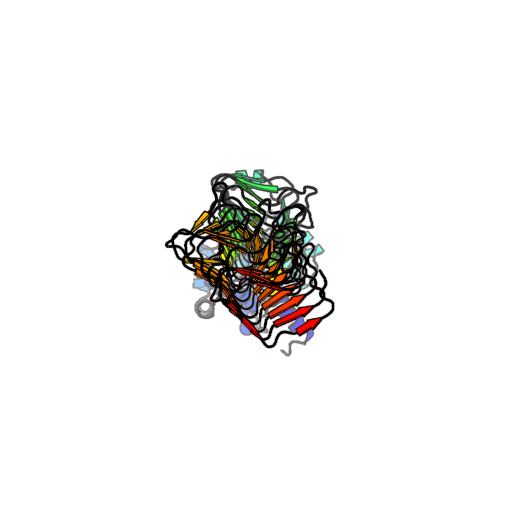LEU A CA 1
ATOM 1781 C C . LEU A 1 217 ? -8.449 3.904 24.750 1.00 97.81 217 LEU A C 1
ATOM 1783 O O . LEU A 1 217 ? -7.791 3.626 23.749 1.00 97.81 217 LEU A O 1
ATOM 1787 N N . ARG A 1 218 ? -9.160 2.999 25.426 1.00 94.38 218 ARG A N 1
ATOM 1788 C CA . ARG A 1 218 ? -9.317 1.600 25.018 1.00 94.38 218 ARG A CA 1
ATOM 1789 C C . ARG A 1 218 ? -10.735 1.349 24.522 1.00 94.38 218 ARG A C 1
ATOM 1791 O O . ARG A 1 218 ? -11.680 1.562 25.271 1.00 94.38 218 ARG A O 1
ATOM 1798 N N . LEU A 1 219 ? -10.874 0.877 23.291 1.00 94.88 219 LEU A N 1
ATOM 1799 C CA . LEU A 1 219 ? -12.122 0.387 22.712 1.00 94.88 219 LEU A CA 1
ATOM 1800 C C . LEU A 1 219 ? -12.090 -1.138 22.774 1.00 94.88 219 LEU A C 1
ATOM 1802 O O . LEU A 1 219 ? -11.165 -1.750 22.245 1.00 94.88 219 LEU A O 1
ATOM 1806 N N . ASP A 1 220 ? -13.052 -1.741 23.455 1.00 84.62 220 ASP A N 1
ATOM 1807 C CA . ASP A 1 220 ? -13.016 -3.165 23.769 1.00 84.62 220 ASP A CA 1
ATOM 1808 C C . ASP A 1 220 ? -14.389 -3.787 23.529 1.00 84.62 220 ASP A C 1
ATOM 1810 O O . ASP A 1 220 ? -15.352 -3.471 24.230 1.00 84.62 220 ASP A O 1
ATOM 1814 N N . HIS A 1 221 ? -14.493 -4.621 22.490 1.00 84.62 221 HIS A N 1
ATOM 1815 C CA . HIS A 1 221 ? -15.773 -5.161 22.018 1.00 84.62 221 HIS A CA 1
ATOM 1816 C C . HIS A 1 221 ? -16.831 -4.063 21.796 1.00 84.62 221 HIS A C 1
ATOM 1818 O O . HIS A 1 221 ? -18.023 -4.242 22.067 1.00 84.62 221 HIS A O 1
ATOM 1824 N N . ALA A 1 222 ? -16.381 -2.893 21.333 1.00 88.25 222 ALA A N 1
ATOM 1825 C CA . ALA A 1 222 ? -17.197 -1.696 21.234 1.00 88.25 222 ALA A CA 1
ATOM 1826 C C . ALA A 1 222 ? -17.622 -1.406 19.789 1.00 88.25 222 ALA A C 1
ATOM 1828 O O . ALA A 1 222 ? -16.862 -1.589 18.844 1.00 88.25 222 ALA A O 1
ATOM 1829 N N . VAL A 1 223 ? -18.828 -0.876 19.612 1.00 93.62 223 VAL A N 1
ATOM 1830 C CA . VAL A 1 223 ? -19.316 -0.227 18.396 1.00 93.62 223 VAL A CA 1
ATOM 1831 C C . VAL A 1 223 ? -19.308 1.280 18.632 1.00 93.62 223 VAL A C 1
ATOM 1833 O O . VAL A 1 223 ? -20.224 1.835 19.243 1.00 93.62 223 VAL A O 1
ATOM 1836 N N . VAL A 1 224 ? -18.281 1.952 18.121 1.00 97.25 224 VAL A N 1
ATOM 1837 C CA . VAL A 1 224 ? -18.036 3.374 18.361 1.00 97.25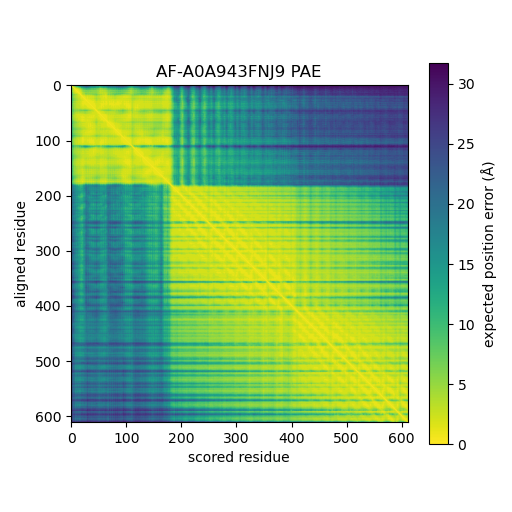 224 VAL A CA 1
ATOM 1838 C C . VAL A 1 224 ? -18.415 4.193 17.136 1.00 97.25 224 VAL A C 1
ATOM 1840 O O . VAL A 1 224 ? -17.813 4.070 16.070 1.00 97.25 224 VAL A O 1
ATOM 1843 N N . ARG A 1 225 ? -19.410 5.069 17.280 1.00 97.75 225 ARG A N 1
ATOM 1844 C CA . ARG A 1 225 ? -19.764 6.070 16.266 1.00 97.75 225 ARG A CA 1
ATOM 1845 C C . ARG A 1 225 ? -19.002 7.361 16.535 1.00 97.75 225 ARG A C 1
ATOM 1847 O O . ARG A 1 225 ? -19.176 7.989 17.574 1.00 97.75 225 ARG A O 1
ATOM 1854 N N . ILE A 1 226 ? -18.174 7.767 15.583 1.00 97.75 226 ILE A N 1
ATOM 1855 C CA . ILE A 1 226 ? -17.250 8.890 15.744 1.00 97.75 226 ILE A CA 1
ATOM 1856 C C . ILE A 1 226 ? -17.716 10.035 14.846 1.00 97.75 226 ILE A C 1
ATOM 1858 O O . ILE A 1 226 ? -17.552 9.961 13.625 1.00 97.75 226 ILE A O 1
ATOM 1862 N N . TYR A 1 227 ? -18.286 11.086 15.435 1.00 95.88 227 TYR A N 1
ATOM 1863 C CA . TYR A 1 227 ? -18.675 12.326 14.752 1.00 95.88 227 TYR A CA 1
ATOM 1864 C C . TYR A 1 227 ? -17.545 13.364 14.781 1.00 95.88 227 TYR A C 1
ATOM 1866 O O . TYR A 1 227 ? -17.334 14.055 13.790 1.00 95.88 227 TYR A O 1
ATOM 1874 N N . GLY A 1 228 ? -16.762 13.426 15.861 1.00 94.06 228 GLY A N 1
ATOM 1875 C CA . GLY A 1 228 ? -15.543 14.240 15.928 1.00 94.06 228 GLY A CA 1
ATOM 1876 C C . GLY A 1 228 ? -14.323 13.557 15.309 1.00 94.06 228 GLY A C 1
ATOM 1877 O O . GLY A 1 228 ? -14.455 12.659 14.483 1.00 94.06 228 GLY A O 1
ATOM 1878 N N . ASN A 1 229 ? -13.121 13.977 15.676 1.00 95.62 229 ASN A N 1
ATOM 1879 C CA . ASN A 1 229 ? -11.845 13.374 15.287 1.00 95.62 229 ASN A CA 1
ATOM 1880 C C . ASN A 1 229 ? -11.051 13.023 16.548 1.00 95.62 229 ASN A C 1
ATOM 1882 O O . ASN A 1 229 ? -11.151 13.715 17.558 1.00 95.62 229 ASN A O 1
ATOM 1886 N N . ILE A 1 230 ? -10.229 11.979 16.480 1.00 97.81 230 ILE A N 1
ATOM 1887 C CA . ILE A 1 230 ? -9.365 11.569 17.590 1.00 97.81 230 ILE A CA 1
ATOM 1888 C C . ILE A 1 230 ? -7.942 12.028 17.278 1.00 97.81 230 ILE A C 1
ATOM 1890 O O . ILE A 1 230 ? -7.317 11.540 16.335 1.00 97.81 230 ILE A O 1
ATOM 1894 N N . SER A 1 231 ? -7.423 12.979 18.048 1.00 98.00 231 SER A N 1
ATOM 1895 C CA . SER A 1 231 ? -6.024 13.409 17.965 1.00 98.00 231 SER A CA 1
ATOM 1896 C C . SER A 1 231 ? -5.210 12.714 19.048 1.00 98.00 231 SER A C 1
ATOM 1898 O O . SER A 1 231 ? -5.580 12.731 20.215 1.00 98.00 231 SER A O 1
ATOM 1900 N N . ILE A 1 232 ? -4.098 12.098 18.674 1.00 98.25 232 ILE A N 1
ATOM 1901 C CA . ILE A 1 232 ? -3.185 11.429 19.598 1.00 98.25 232 ILE A CA 1
ATOM 1902 C C . ILE A 1 232 ? -1.954 12.320 19.714 1.00 98.25 232 ILE A C 1
ATOM 1904 O O . ILE A 1 232 ? -1.212 12.440 18.747 1.00 98.25 232 ILE A O 1
ATOM 1908 N N . GLU A 1 233 ? -1.761 12.974 20.854 1.00 97.31 233 GLU A N 1
ATOM 1909 C CA . GLU A 1 233 ? -0.650 13.890 21.136 1.00 97.31 233 GLU A CA 1
ATOM 1910 C C . GLU A 1 233 ? 0.165 13.339 22.315 1.00 97.31 233 GLU A C 1
ATOM 1912 O O . GLU A 1 233 ? 0.089 13.847 23.431 1.00 97.31 233 GLU A O 1
ATOM 1917 N N . GLY A 1 234 ? 0.886 12.242 22.067 1.00 96.06 234 GLY A N 1
ATOM 1918 C CA . GLY A 1 234 ? 1.664 11.505 23.076 1.00 96.06 234 GLY A CA 1
ATOM 1919 C C . GLY A 1 234 ? 0.877 10.467 23.884 1.00 96.06 234 GLY A C 1
ATOM 1920 O O . GLY A 1 234 ? 1.467 9.629 24.567 1.00 96.06 234 GLY A O 1
ATOM 1921 N N . GLY A 1 235 ? -0.454 10.463 23.766 1.00 98.19 235 GLY A N 1
ATOM 1922 C CA . GLY A 1 235 ? -1.321 9.425 24.325 1.00 98.19 235 GLY A CA 1
ATOM 1923 C C . GLY A 1 235 ? -1.351 8.128 23.508 1.00 98.19 235 GLY A C 1
ATOM 1924 O O . GLY A 1 235 ? -0.600 7.937 22.546 1.00 98.19 235 GLY A O 1
ATOM 1925 N N . THR A 1 236 ? -2.247 7.215 23.891 1.00 98.69 236 THR A N 1
ATOM 1926 C CA . THR A 1 236 ? -2.426 5.910 23.230 1.00 98.69 236 THR A CA 1
ATOM 1927 C C . THR A 1 236 ? -3.898 5.600 22.962 1.00 98.69 236 THR A C 1
ATOM 1929 O O . THR A 1 236 ? -4.722 5.639 23.873 1.00 98.69 236 THR A O 1
ATOM 1932 N N . LEU A 1 237 ? -4.222 5.234 21.721 1.00 98.75 237 LEU A N 1
ATOM 1933 C CA . LEU A 1 237 ? -5.499 4.619 21.352 1.00 98.75 237 LEU A CA 1
ATOM 1934 C C . LEU A 1 237 ? -5.293 3.115 21.153 1.00 98.75 237 LEU A C 1
ATOM 1936 O O . LEU A 1 237 ? -4.464 2.711 20.338 1.00 98.75 237 LEU A O 1
ATOM 1940 N N . ILE A 1 238 ? -6.063 2.306 21.873 1.00 98.50 238 ILE A N 1
ATOM 1941 C CA . ILE A 1 238 ? -6.090 0.846 21.747 1.00 98.50 238 ILE A CA 1
ATOM 1942 C C . ILE A 1 238 ? -7.497 0.446 21.312 1.00 98.50 238 ILE A C 1
ATOM 1944 O O . ILE A 1 238 ? -8.462 0.894 21.924 1.00 98.50 238 ILE A O 1
ATOM 1948 N N . ALA A 1 239 ? -7.635 -0.374 20.277 1.00 98.00 239 ALA A N 1
ATOM 1949 C CA . ALA A 1 239 ? -8.917 -0.942 19.878 1.00 98.00 239 ALA A CA 1
ATOM 1950 C C . ALA A 1 239 ? -8.786 -2.446 19.637 1.00 98.00 239 ALA A C 1
ATOM 1952 O O . ALA A 1 239 ? -7.926 -2.882 18.877 1.00 98.00 239 ALA A O 1
ATOM 1953 N N . GLU A 1 240 ? -9.646 -3.227 20.277 1.00 92.00 240 GLU A N 1
ATOM 1954 C CA . GLU A 1 240 ? -9.655 -4.686 20.189 1.00 92.00 240 GLU A CA 1
ATOM 1955 C C . GLU A 1 240 ? -11.087 -5.161 19.944 1.00 92.00 240 GLU A C 1
ATOM 1957 O O . GLU A 1 240 ? -12.019 -4.709 20.621 1.00 92.00 240 GLU A O 1
ATOM 1962 N N . ASN A 1 241 ? -11.277 -6.051 18.965 1.00 88.56 241 ASN A N 1
ATOM 1963 C CA . ASN A 1 241 ? -12.581 -6.655 18.649 1.00 88.56 241 ASN A CA 1
ATOM 1964 C C . ASN A 1 241 ? -13.711 -5.624 18.469 1.00 88.56 241 ASN A C 1
ATOM 1966 O O . ASN A 1 241 ? -14.858 -5.850 18.853 1.00 88.56 241 ASN A O 1
ATOM 1970 N N . SER A 1 242 ? -13.379 -4.449 17.931 1.00 94.75 242 SER A N 1
ATOM 1971 C CA . SER A 1 242 ? -14.252 -3.275 17.954 1.00 94.75 242 SER A CA 1
ATOM 1972 C C . SER A 1 242 ? -14.598 -2.786 16.551 1.00 94.75 242 SER A C 1
ATOM 1974 O O . SER A 1 242 ? -13.790 -2.844 15.625 1.00 94.75 242 SER A O 1
ATOM 1976 N N . LYS A 1 243 ? -15.807 -2.243 16.397 1.00 98.19 243 LYS A N 1
ATOM 1977 C CA . LYS A 1 243 ? -16.273 -1.591 15.175 1.00 98.19 243 LYS A CA 1
ATOM 1978 C C . LYS A 1 243 ? -16.232 -0.076 15.328 1.00 98.19 243 LYS A C 1
ATOM 1980 O O . LYS A 1 243 ? -16.923 0.485 16.176 1.00 98.19 243 LYS A O 1
ATOM 1985 N N . LEU A 1 244 ? -15.478 0.604 14.474 1.00 98.56 244 LEU A N 1
ATOM 1986 C CA . LEU A 1 244 ? -15.406 2.062 14.425 1.00 98.56 244 LEU A CA 1
ATOM 1987 C C . LEU A 1 244 ? -16.174 2.547 13.195 1.00 98.56 244 LEU A C 1
ATOM 1989 O O . LEU A 1 244 ? -15.899 2.138 12.071 1.00 98.56 244 LEU A O 1
ATOM 1993 N N . ILE A 1 245 ? -17.149 3.430 13.403 1.00 98.38 245 ILE A N 1
ATOM 1994 C CA . ILE A 1 245 ? -18.014 3.945 12.340 1.00 98.38 245 ILE A CA 1
ATOM 1995 C C . ILE A 1 245 ? -17.883 5.459 12.286 1.00 98.38 245 ILE A C 1
ATOM 1997 O O . ILE A 1 245 ? -18.319 6.175 13.193 1.00 98.38 245 ILE A O 1
ATOM 2001 N N . ARG A 1 246 ? -17.345 5.964 11.181 1.00 97.25 246 ARG A N 1
ATOM 2002 C CA . ARG A 1 246 ? -17.241 7.399 10.933 1.00 97.25 246 ARG A CA 1
ATOM 2003 C C . ARG A 1 246 ? -18.623 8.012 10.678 1.00 97.25 246 ARG A C 1
ATOM 2005 O O . ARG A 1 246 ? -19.407 7.501 9.880 1.00 97.25 246 ARG A O 1
ATOM 2012 N N . LYS A 1 247 ? -18.927 9.117 11.360 1.00 95.94 247 LYS A N 1
ATOM 2013 C CA . LYS A 1 247 ? -20.198 9.864 11.282 1.00 95.94 247 LYS A CA 1
ATOM 2014 C C . LYS A 1 247 ? -20.032 11.376 11.091 1.00 95.94 247 LYS A C 1
ATOM 2016 O O . LYS A 1 247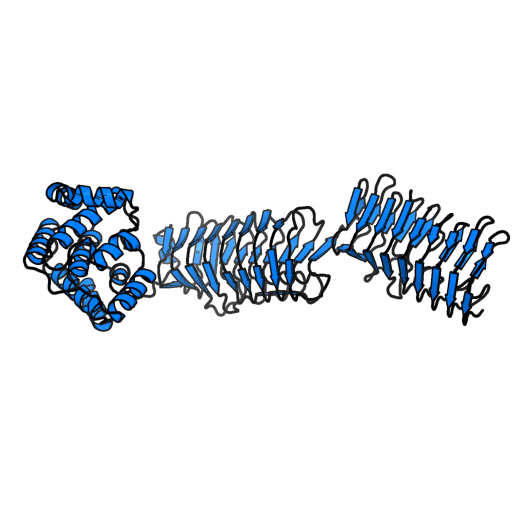 ? -21.014 12.101 11.185 1.00 95.94 247 LYS A O 1
ATOM 2021 N N . SER A 1 248 ? -18.816 11.857 10.851 1.00 88.62 248 SER A N 1
ATOM 2022 C CA . SER A 1 248 ? -18.586 13.282 10.578 1.00 88.62 248 SER A CA 1
ATOM 2023 C C . SER A 1 248 ? -19.013 13.676 9.182 1.00 88.62 248 SER A C 1
ATOM 2025 O O . SER A 1 248 ? -19.119 12.842 8.299 1.00 88.62 248 SER A O 1
ATOM 2027 N N . ASP A 1 249 ? -19.168 14.971 8.996 1.00 85.62 249 ASP A N 1
ATOM 2028 C CA . ASP A 1 249 ? -19.229 15.702 7.736 1.00 85.62 249 ASP A CA 1
ATOM 2029 C C . ASP A 1 249 ? -17.838 16.141 7.220 1.00 85.62 249 ASP A C 1
ATOM 2031 O O . ASP A 1 249 ? -17.701 16.682 6.123 1.00 85.62 249 ASP A O 1
ATOM 2035 N N . SER A 1 250 ? -16.780 15.898 7.995 1.00 86.06 250 SER A N 1
ATOM 2036 C CA . SER A 1 250 ? -15.403 16.253 7.678 1.00 86.06 250 SER A CA 1
ATOM 2037 C C . SER A 1 250 ? -14.716 15.178 6.843 1.00 86.06 250 SER A C 1
ATOM 2039 O O . SER A 1 250 ? -14.741 13.995 7.169 1.00 86.06 250 SER A O 1
ATOM 2041 N N . HIS A 1 251 ? -13.974 15.606 5.821 1.00 84.88 251 HIS A N 1
ATOM 2042 C CA . HIS A 1 251 ? -13.077 14.727 5.064 1.00 84.88 251 HIS A CA 1
ATOM 2043 C C . HIS A 1 251 ? -11.653 14.649 5.649 1.00 84.88 251 HIS A C 1
ATOM 2045 O O . HIS A 1 251 ? -10.717 14.237 4.959 1.00 84.88 251 HIS A O 1
ATOM 2051 N N . ARG A 1 252 ? -11.459 15.089 6.900 1.00 89.25 252 ARG A N 1
ATOM 2052 C CA . ARG A 1 252 ? -10.205 14.887 7.645 1.00 89.25 252 ARG A CA 1
ATOM 2053 C C . ARG A 1 252 ? -10.057 13.416 8.053 1.00 89.25 252 ARG A C 1
ATOM 2055 O O . ARG A 1 252 ? -11.020 12.657 8.015 1.00 89.25 252 ARG A O 1
ATOM 2062 N N . ALA A 1 253 ? -8.843 13.018 8.439 1.00 95.38 253 ALA A N 1
ATOM 2063 C CA . ALA A 1 253 ? -8.619 11.680 8.976 1.00 95.38 253 ALA A CA 1
ATOM 2064 C C . ALA A 1 253 ? -9.370 11.496 10.301 1.00 95.38 253 ALA A C 1
ATOM 2066 O O . ALA A 1 253 ? -9.336 12.396 11.143 1.00 95.38 253 ALA A O 1
ATOM 2067 N N . CYS A 1 254 ? -9.995 10.332 10.490 1.00 97.50 254 CYS A N 1
ATOM 2068 C CA . CYS A 1 254 ? -10.687 9.972 11.729 1.00 97.50 254 CYS A CA 1
ATOM 2069 C C . CYS A 1 254 ? -9.745 9.995 12.942 1.00 97.50 254 CYS A C 1
ATOM 2071 O O . CYS A 1 254 ? -10.106 10.511 13.999 1.00 97.50 254 CYS A O 1
ATOM 2073 N N . VAL A 1 255 ? -8.535 9.455 12.772 1.00 98.38 255 VAL A N 1
ATOM 2074 C CA . VAL A 1 255 ? -7.482 9.388 13.787 1.00 98.38 255 VAL A CA 1
ATOM 2075 C C . VAL A 1 255 ? -6.239 10.115 13.275 1.00 98.38 255 VAL A C 1
ATOM 2077 O O . VAL A 1 255 ? -5.778 9.875 12.157 1.00 98.38 255 VAL A O 1
ATOM 2080 N N . ASN A 1 256 ? -5.686 11.013 14.090 1.00 97.88 256 ASN A N 1
ATOM 2081 C CA . ASN A 1 256 ? -4.513 11.814 13.752 1.00 97.88 256 ASN A CA 1
ATOM 2082 C C . ASN A 1 256 ? -3.417 11.597 14.797 1.00 97.88 256 ASN A C 1
ATOM 2084 O O . ASN A 1 256 ? -3.563 12.052 15.928 1.00 97.88 256 ASN A O 1
ATOM 2088 N N . ILE A 1 257 ? -2.315 10.942 14.427 1.00 97.75 257 ILE A N 1
ATOM 2089 C CA . ILE A 1 257 ? -1.157 10.770 15.313 1.00 97.75 257 ILE A CA 1
ATOM 2090 C C . ILE A 1 257 ? -0.203 11.951 15.158 1.00 97.75 257 ILE A C 1
ATOM 2092 O O . ILE A 1 257 ? 0.231 12.294 14.051 1.00 97.75 257 ILE A O 1
ATOM 2096 N N . ARG A 1 258 ? 0.127 12.547 16.302 1.00 92.75 258 ARG A N 1
ATOM 2097 C CA . ARG A 1 258 ? 1.077 13.638 16.508 1.00 92.75 258 ARG A CA 1
ATOM 2098 C C . ARG A 1 258 ? 1.940 13.319 17.740 1.00 92.75 258 ARG A C 1
ATOM 2100 O O . ARG A 1 258 ? 1.576 12.467 18.545 1.00 92.75 258 ARG A O 1
ATOM 2107 N N . ARG A 1 259 ? 3.068 14.023 17.900 1.00 92.50 259 ARG A N 1
ATOM 2108 C CA . ARG A 1 259 ? 3.923 14.018 19.109 1.00 92.50 259 ARG A CA 1
ATOM 2109 C C . ARG A 1 259 ? 4.097 12.630 19.751 1.00 92.50 259 ARG A C 1
ATOM 2111 O O . ARG A 1 259 ? 3.597 12.398 20.841 1.00 92.50 259 ARG A O 1
ATOM 2118 N N . ALA A 1 260 ? 4.766 11.702 19.076 1.00 93.75 260 ALA A N 1
ATOM 2119 C CA . ALA A 1 260 ? 5.045 10.343 19.560 1.00 93.75 260 ALA A CA 1
ATOM 2120 C C . ALA A 1 260 ? 3.818 9.501 19.996 1.00 93.75 260 ALA A C 1
ATOM 2122 O O . ALA A 1 260 ? 3.976 8.502 20.699 1.00 93.75 260 ALA A O 1
ATOM 2123 N N . GLY A 1 261 ? 2.604 9.870 19.572 1.00 97.69 261 GLY A N 1
ATOM 2124 C CA . GLY A 1 261 ? 1.381 9.133 19.883 1.00 97.69 261 GLY A CA 1
ATOM 2125 C C . GLY A 1 261 ? 1.375 7.697 19.348 1.00 97.69 261 GLY A C 1
ATOM 2126 O O . GLY A 1 261 ? 2.092 7.363 18.399 1.00 97.69 261 GLY A O 1
ATOM 2127 N N . LYS A 1 262 ? 0.544 6.844 19.955 1.00 98.56 262 LYS A N 1
ATOM 2128 C CA . LYS A 1 262 ? 0.462 5.416 19.617 1.00 98.56 262 LYS A CA 1
ATOM 2129 C C . LYS A 1 262 ? -0.956 4.977 19.277 1.00 98.56 262 LYS A C 1
ATOM 2131 O O . LYS A 1 262 ? -1.905 5.322 19.978 1.00 98.56 262 LYS A O 1
ATOM 2136 N N . VAL A 1 263 ? -1.086 4.186 18.216 1.00 98.81 263 VAL A N 1
ATOM 2137 C CA . VAL A 1 263 ? -2.334 3.509 17.839 1.00 98.81 263 VAL A CA 1
ATOM 2138 C C . VAL A 1 263 ? -2.075 2.011 17.744 1.00 98.81 263 VAL A C 1
ATOM 2140 O O . VAL A 1 263 ? -1.177 1.585 17.022 1.00 98.81 263 VAL A O 1
ATOM 2143 N N . ILE A 1 264 ? -2.868 1.220 18.460 1.00 98.81 264 ILE A N 1
ATOM 2144 C CA . ILE A 1 264 ? -2.830 -0.243 18.427 1.00 98.81 264 ILE A CA 1
ATOM 2145 C C . ILE A 1 264 ? -4.240 -0.728 18.107 1.00 98.81 264 ILE A C 1
ATOM 2147 O O . ILE A 1 264 ? -5.183 -0.370 18.810 1.00 98.81 264 ILE A O 1
ATOM 2151 N N . MET A 1 265 ? -4.393 -1.502 17.037 1.00 98.75 265 MET A N 1
ATOM 2152 C CA . MET A 1 265 ? -5.682 -2.043 16.613 1.00 98.75 265 MET A CA 1
ATOM 2153 C C . MET A 1 265 ? -5.572 -3.515 16.256 1.00 98.75 265 MET A C 1
ATOM 2155 O O . MET A 1 265 ? -4.702 -3.903 15.478 1.00 98.75 265 MET A O 1
ATOM 2159 N N . GLU A 1 266 ? -6.478 -4.316 16.798 1.00 98.00 266 GLU A N 1
ATOM 2160 C CA . GLU A 1 266 ? -6.534 -5.756 16.580 1.00 98.00 266 GLU A CA 1
ATOM 2161 C C . GLU A 1 266 ? -7.984 -6.192 16.362 1.00 98.00 266 GLU A C 1
ATOM 2163 O O . GLU A 1 266 ? -8.878 -5.805 17.119 1.00 98.00 266 GLU A O 1
ATOM 2168 N N . GLN A 1 267 ? -8.231 -6.966 15.302 1.00 96.19 267 GLN A N 1
ATOM 2169 C CA . GLN A 1 267 ? -9.560 -7.513 14.994 1.00 96.19 267 GLN A CA 1
ATOM 2170 C C . GLN A 1 267 ? -10.658 -6.435 14.906 1.00 96.19 267 GLN A C 1
ATOM 2172 O O . GLN A 1 267 ? -11.760 -6.596 15.428 1.00 96.19 267 GLN A O 1
ATOM 2177 N N . CYS A 1 268 ? -10.347 -5.300 14.274 1.00 98.38 268 CYS A N 1
ATOM 2178 C CA . CYS A 1 268 ? -11.254 -4.159 14.175 1.00 98.38 268 CYS A CA 1
ATOM 2179 C C . CYS A 1 268 ? -11.948 -4.056 12.806 1.00 98.38 268 CYS A C 1
ATOM 2181 O O . CYS A 1 268 ? -11.346 -4.334 11.773 1.00 98.38 268 CYS A O 1
ATOM 2183 N N . ASP A 1 269 ? -13.192 -3.574 12.800 1.00 98.62 269 ASP A N 1
ATOM 2184 C CA . ASP A 1 269 ? -13.996 -3.259 11.604 1.00 98.62 269 ASP A CA 1
ATOM 2185 C C . ASP A 1 269 ? -14.159 -1.731 11.505 1.00 98.62 269 ASP A C 1
ATOM 2187 O O . ASP A 1 269 ? -14.814 -1.110 12.344 1.00 98.62 269 ASP A O 1
ATOM 2191 N N . ILE A 1 270 ? -13.511 -1.099 10.525 1.00 98.81 270 ILE A N 1
ATOM 2192 C CA . ILE A 1 270 ? -13.365 0.359 10.445 1.00 98.81 270 ILE A CA 1
ATOM 2193 C C . ILE A 1 270 ? -14.037 0.885 9.168 1.00 98.81 270 ILE A C 1
ATOM 2195 O O . ILE A 1 270 ? -13.435 0.944 8.092 1.00 98.81 270 ILE A O 1
ATOM 2199 N N . ASP A 1 271 ? -15.285 1.338 9.313 1.00 98.56 271 ASP A N 1
ATOM 2200 C CA . ASP A 1 271 ? -16.076 1.946 8.237 1.00 98.56 271 ASP A CA 1
ATOM 2201 C C . ASP A 1 271 ? -15.893 3.467 8.232 1.00 98.56 271 ASP A C 1
ATOM 2203 O O . ASP A 1 271 ? -16.456 4.192 9.066 1.00 98.56 271 ASP A O 1
ATOM 2207 N N . CYS A 1 272 ? -15.139 3.980 7.260 1.00 97.75 272 CYS A N 1
ATOM 2208 C CA . CYS A 1 272 ? -14.947 5.419 7.101 1.00 97.75 272 CYS A CA 1
ATOM 2209 C C . CYS A 1 272 ? -16.116 6.116 6.399 1.00 97.75 272 CYS A C 1
ATOM 2211 O O . CYS A 1 272 ? -16.132 7.346 6.344 1.00 97.75 272 CYS A O 1
ATOM 2213 N N . ARG A 1 273 ? -17.121 5.373 5.907 1.00 96.44 273 ARG A N 1
ATOM 2214 C CA . ARG A 1 273 ? -18.370 5.917 5.341 1.00 96.44 273 ARG A CA 1
ATOM 2215 C C . ARG A 1 273 ? -18.160 6.962 4.238 1.00 96.44 273 ARG A C 1
ATOM 2217 O O . ARG A 1 273 ? -19.009 7.823 4.026 1.00 96.44 273 ARG A O 1
ATOM 2224 N N . ASN A 1 274 ? -17.044 6.871 3.523 1.00 94.75 274 ASN A N 1
ATOM 2225 C CA . ASN A 1 274 ? -16.561 7.814 2.516 1.00 94.75 274 ASN A CA 1
ATOM 2226 C C . ASN A 1 274 ? -16.230 9.223 3.045 1.00 94.75 274 ASN A C 1
ATOM 2228 O O . ASN A 1 274 ? -16.050 10.153 2.254 1.00 94.75 274 ASN A O 1
ATOM 2232 N N . TYR A 1 275 ? -16.061 9.383 4.360 1.00 92.81 275 TYR A N 1
ATOM 2233 C CA . TYR A 1 275 ? -15.624 10.618 5.009 1.00 92.81 275 TYR A CA 1
ATOM 2234 C C . TYR A 1 275 ? -14.111 10.615 5.233 1.00 92.81 275 TYR A C 1
ATOM 2236 O O . TYR A 1 275 ? -13.614 10.377 6.332 1.00 92.81 275 TYR A O 1
ATOM 2244 N N . GLY A 1 276 ? -13.367 10.906 4.165 1.00 91.38 276 GLY A N 1
ATOM 2245 C CA . GLY A 1 276 ? -11.927 11.116 4.258 1.00 91.38 276 GLY A CA 1
ATOM 2246 C C . GLY A 1 276 ? -11.140 9.832 4.518 1.00 91.38 276 GLY A C 1
ATOM 2247 O O . GLY A 1 276 ? -11.436 8.775 3.961 1.00 91.38 276 GLY A O 1
ATOM 2248 N N . MET A 1 277 ? -10.106 9.966 5.345 1.00 95.50 277 MET A N 1
ATOM 2249 C CA . MET A 1 277 ? -9.124 8.924 5.650 1.00 95.50 277 MET A CA 1
ATOM 2250 C C . MET A 1 277 ? -9.430 8.284 7.008 1.00 95.50 277 MET A C 1
ATOM 2252 O O . MET A 1 277 ? -10.051 8.908 7.872 1.00 95.50 277 MET A O 1
ATOM 2256 N N . PHE A 1 278 ? -8.908 7.085 7.252 1.00 98.19 278 PHE A N 1
ATOM 2257 C CA . PHE A 1 278 ? -8.938 6.519 8.595 1.00 98.19 278 PHE A CA 1
ATOM 2258 C C . PHE A 1 278 ? -7.840 7.142 9.469 1.00 98.19 278 PHE A C 1
ATOM 2260 O O . PHE A 1 278 ? -8.141 7.831 10.444 1.00 98.19 278 PHE A O 1
ATOM 2267 N N . LEU A 1 279 ? -6.573 6.950 9.092 1.00 98.44 279 LEU A N 1
ATOM 2268 C CA . LEU A 1 279 ? -5.413 7.303 9.906 1.00 98.44 279 LEU A CA 1
ATOM 2269 C C . LEU A 1 279 ? -4.486 8.266 9.167 1.00 98.44 279 LEU A C 1
ATOM 2271 O O . LEU A 1 279 ? -4.039 7.986 8.055 1.00 98.44 279 LEU A O 1
ATOM 2275 N N . ARG A 1 280 ? -4.115 9.364 9.827 1.00 97.62 280 ARG A N 1
ATOM 2276 C CA . ARG A 1 280 ? -3.001 10.223 9.416 1.00 97.62 280 ARG A CA 1
ATOM 2277 C C . ARG A 1 280 ? -1.970 10.295 10.535 1.00 97.62 280 ARG A C 1
ATOM 2279 O O . ARG A 1 280 ? -2.258 10.834 11.595 1.00 97.62 280 ARG A O 1
ATOM 2286 N N . ALA A 1 281 ? -0.760 9.819 10.283 1.00 96.56 281 ALA A N 1
ATOM 2287 C CA . ALA A 1 281 ? 0.346 9.874 11.232 1.00 96.56 281 ALA A CA 1
ATOM 2288 C C . ALA A 1 281 ? 1.482 10.727 10.665 1.00 96.56 281 ALA A C 1
ATOM 2290 O O . ALA A 1 281 ? 2.052 10.394 9.627 1.00 96.56 281 ALA A O 1
ATOM 2291 N N . GLN A 1 282 ? 1.782 11.845 11.328 1.00 92.56 282 GLN A N 1
ATOM 2292 C CA . GLN A 1 282 ? 2.931 12.707 10.994 1.00 92.56 282 GLN A CA 1
ATOM 2293 C C . GLN A 1 282 ? 4.125 12.466 11.928 1.00 92.56 282 GLN A C 1
ATOM 2295 O O . GLN A 1 282 ? 5.175 13.062 11.739 1.00 92.56 282 GLN A O 1
ATOM 2300 N N . ASP A 1 283 ? 3.915 11.640 12.949 1.00 94.00 283 ASP A N 1
ATOM 2301 C CA . ASP A 1 283 ? 4.855 11.230 13.983 1.00 94.00 283 ASP A CA 1
ATOM 2302 C C . ASP A 1 283 ? 4.292 9.943 14.630 1.00 94.00 283 ASP A C 1
ATOM 2304 O O . ASP A 1 283 ? 3.181 9.518 14.291 1.00 94.00 283 ASP A O 1
ATOM 2308 N N . GLY A 1 284 ? 5.020 9.335 15.563 1.00 96.25 284 GLY A N 1
ATOM 2309 C CA . GLY A 1 284 ? 4.527 8.243 16.399 1.00 96.25 284 GLY A CA 1
ATOM 2310 C C . GLY A 1 284 ? 4.480 6.880 15.713 1.00 96.25 284 GLY A C 1
ATOM 2311 O O . GLY A 1 284 ? 5.169 6.630 14.719 1.00 96.25 284 GLY A O 1
ATOM 2312 N N . GLU A 1 285 ? 3.711 5.966 16.299 1.00 98.12 285 GLU A N 1
ATOM 2313 C CA . GLU A 1 285 ? 3.716 4.544 15.948 1.00 98.12 285 GLU A CA 1
ATOM 2314 C C . GLU A 1 285 ? 2.285 4.018 15.773 1.00 98.12 285 GLU A C 1
ATOM 2316 O O . GLU A 1 285 ? 1.386 4.346 16.551 1.00 98.12 285 GLU A O 1
ATOM 2321 N N . ALA A 1 286 ? 2.068 3.191 14.751 1.00 98.56 286 ALA A N 1
ATOM 2322 C CA . ALA A 1 286 ? 0.786 2.546 14.499 1.00 98.56 286 ALA A CA 1
ATOM 2323 C C . ALA A 1 286 ? 0.969 1.055 14.208 1.00 98.56 286 ALA A C 1
ATOM 2325 O O . ALA A 1 286 ? 1.789 0.671 13.374 1.00 98.56 286 ALA A O 1
ATOM 2326 N N . VAL A 1 287 ? 0.177 0.227 14.881 1.00 98.81 287 VAL A N 1
ATOM 2327 C CA . VAL A 1 287 ? 0.146 -1.224 14.707 1.00 98.81 287 VAL A CA 1
ATOM 2328 C C . VAL A 1 287 ? -1.298 -1.637 14.469 1.00 98.81 287 VAL A C 1
ATOM 2330 O O . VAL A 1 287 ? -2.147 -1.407 15.325 1.00 98.81 287 VAL A O 1
ATOM 2333 N N . ILE A 1 288 ? -1.582 -2.217 13.305 1.00 98.88 288 ILE A N 1
ATOM 2334 C CA . ILE A 1 288 ? -2.924 -2.662 12.917 1.00 98.88 288 ILE A CA 1
ATOM 2335 C C . ILE A 1 288 ? -2.832 -4.112 12.449 1.00 98.88 288 ILE A C 1
ATOM 2337 O O . ILE A 1 288 ? -2.095 -4.423 11.507 1.00 98.88 288 ILE A O 1
ATOM 2341 N N . ARG A 1 289 ? -3.560 -5.001 13.127 1.00 98.88 289 ARG A N 1
ATOM 2342 C CA . ARG A 1 289 ? -3.545 -6.443 12.872 1.00 98.88 289 ARG A CA 1
ATOM 2343 C C . ARG A 1 289 ? -4.945 -6.991 12.661 1.00 98.88 289 ARG A C 1
ATOM 2345 O O . ARG A 1 289 ? -5.887 -6.566 13.330 1.00 98.88 289 ARG A O 1
ATOM 2352 N N . ASP A 1 290 ? -5.070 -7.905 11.702 1.00 98.44 290 ASP A N 1
ATOM 2353 C CA . ASP A 1 290 ? -6.273 -8.709 11.452 1.00 98.44 290 ASP A CA 1
ATOM 2354 C C . ASP A 1 290 ? -7.571 -7.888 11.403 1.00 98.44 290 ASP A C 1
ATOM 2356 O O . ASP A 1 290 ? -8.615 -8.300 11.898 1.00 98.44 290 ASP A O 1
ATOM 2360 N N . SER A 1 291 ? -7.485 -6.685 10.837 1.00 98.81 291 SER A N 1
ATOM 2361 C CA . SER A 1 291 ? -8.562 -5.693 10.819 1.00 98.81 291 SER A CA 1
ATOM 2362 C C . SER A 1 291 ? -9.042 -5.412 9.395 1.00 98.81 291 SER A C 1
ATOM 2364 O O . SER A 1 291 ? -8.400 -5.806 8.420 1.00 98.81 291 SER A O 1
ATOM 2366 N N . GLU A 1 292 ? -10.149 -4.691 9.258 1.00 98.81 292 GLU A N 1
ATOM 2367 C CA . GLU A 1 292 ? -10.694 -4.236 7.981 1.00 98.81 292 GLU A CA 1
ATOM 2368 C C . GLU A 1 292 ? -10.876 -2.713 7.983 1.00 98.81 292 GLU A C 1
ATOM 2370 O O . GLU A 1 292 ? -11.453 -2.154 8.913 1.00 98.81 292 GLU A O 1
ATOM 2375 N N . ILE A 1 293 ? -10.368 -2.028 6.953 1.00 98.88 293 ILE A N 1
ATOM 2376 C CA . ILE A 1 293 ? -10.476 -0.571 6.780 1.00 98.88 293 ILE A CA 1
ATOM 2377 C C . ILE A 1 293 ? -11.055 -0.276 5.399 1.00 98.88 293 ILE A C 1
ATOM 2379 O O . ILE A 1 293 ? -10.484 -0.677 4.382 1.00 98.88 293 ILE A O 1
ATOM 2383 N N . TYR A 1 294 ? -12.174 0.448 5.344 1.00 98.69 294 TYR A N 1
ATOM 2384 C CA . TYR A 1 294 ? -12.911 0.592 4.091 1.00 98.69 294 TYR A CA 1
ATOM 2385 C C . TYR A 1 294 ? -13.747 1.862 3.961 1.00 98.69 294 TYR A C 1
ATOM 2387 O O . TYR A 1 294 ? -13.951 2.612 4.919 1.00 98.69 294 TYR A O 1
ATOM 2395 N N . HIS A 1 295 ? -14.212 2.099 2.727 1.00 97.88 295 HIS A N 1
ATOM 2396 C CA . HIS A 1 295 ? -14.966 3.287 2.317 1.00 97.88 295 HIS A CA 1
ATOM 2397 C C . HIS A 1 295 ? -14.222 4.582 2.663 1.00 97.88 295 HIS A C 1
ATOM 2399 O O . HIS A 1 295 ? -14.724 5.426 3.406 1.00 97.88 295 HIS A O 1
ATOM 2405 N N . THR A 1 296 ? -13.002 4.739 2.153 1.00 97.56 296 THR A N 1
ATOM 2406 C CA . THR A 1 296 ? -12.200 5.960 2.341 1.00 97.56 296 THR A CA 1
ATOM 2407 C C . THR A 1 296 ? -12.155 6.776 1.058 1.00 97.56 296 THR A C 1
ATOM 2409 O O . THR A 1 296 ? -12.177 6.226 -0.043 1.00 97.56 296 THR A O 1
ATOM 2412 N N . THR A 1 297 ? -12.080 8.101 1.188 1.00 94.69 297 THR A N 1
ATOM 2413 C CA . THR A 1 297 ? -12.021 9.022 0.043 1.00 94.69 297 THR A CA 1
ATOM 2414 C C . THR A 1 297 ? -11.026 10.158 0.266 1.00 94.69 297 THR A C 1
ATOM 2416 O O . THR A 1 297 ? -10.557 10.400 1.378 1.00 94.69 297 THR A O 1
ATOM 2419 N N . ARG A 1 298 ? -10.749 10.917 -0.804 1.00 90.06 298 ARG A N 1
ATOM 2420 C CA . ARG A 1 298 ? -9.863 12.097 -0.874 1.00 90.06 298 ARG A CA 1
ATOM 2421 C C . ARG A 1 298 ? -8.379 11.830 -0.604 1.00 90.06 298 ARG A C 1
ATOM 2423 O O . ARG A 1 298 ? -7.561 12.494 -1.228 1.00 90.06 298 ARG A O 1
ATOM 2430 N N . GLY A 1 299 ? -8.031 10.872 0.244 1.00 92.38 299 GLY A N 1
ATOM 2431 C CA . GLY A 1 299 ? -6.662 10.444 0.506 1.00 92.38 299 GLY A CA 1
ATOM 2432 C C . GLY A 1 299 ? -6.591 8.969 0.890 1.00 92.38 299 GLY A C 1
ATOM 2433 O O . GLY A 1 299 ? -7.618 8.318 1.079 1.00 92.38 299 GLY A O 1
ATOM 2434 N N . ALA A 1 300 ? -5.362 8.468 1.024 1.00 97.31 300 ALA A N 1
ATOM 2435 C CA . ALA A 1 300 ? -5.091 7.103 1.463 1.00 97.31 300 ALA A CA 1
ATOM 2436 C C . ALA A 1 300 ? -5.812 6.777 2.777 1.00 97.31 300 ALA A C 1
ATOM 2438 O O . ALA A 1 300 ? -5.790 7.597 3.699 1.00 97.31 300 ALA A O 1
ATOM 2439 N N . ALA A 1 301 ? -6.384 5.577 2.901 1.00 98.31 301 ALA A N 1
ATOM 2440 C CA . ALA A 1 301 ? -6.974 5.116 4.161 1.00 98.31 301 ALA A CA 1
ATOM 2441 C C . ALA A 1 301 ? -6.000 5.276 5.344 1.00 98.31 301 ALA A C 1
ATOM 2443 O O . ALA A 1 301 ? -6.386 5.775 6.402 1.00 98.31 301 ALA A O 1
ATOM 2444 N N . VAL A 1 302 ? -4.726 4.938 5.126 1.00 98.56 302 VAL A N 1
ATOM 2445 C CA . VAL A 1 302 ? -3.610 5.178 6.043 1.00 98.56 302 VAL A CA 1
ATOM 2446 C C . VAL A 1 302 ? -2.560 6.054 5.360 1.00 98.56 302 VAL A C 1
ATOM 2448 O O . VAL A 1 302 ? -1.930 5.659 4.377 1.00 98.56 302 VAL A O 1
ATOM 2451 N N . ARG A 1 303 ? -2.328 7.245 5.915 1.00 97.62 303 ARG A N 1
ATOM 2452 C CA . ARG A 1 303 ? -1.288 8.189 5.492 1.00 97.62 303 ARG A CA 1
ATOM 2453 C C . ARG A 1 303 ? -0.221 8.301 6.573 1.00 97.62 303 ARG A C 1
ATOM 2455 O O . ARG A 1 303 ? -0.515 8.800 7.656 1.00 97.62 303 ARG A O 1
ATOM 2462 N N . PHE A 1 304 ? 1.005 7.871 6.281 1.00 97.31 304 PHE A N 1
ATOM 2463 C CA . PHE A 1 304 ? 2.013 7.638 7.318 1.00 97.31 304 PHE A CA 1
ATOM 2464 C C . PHE A 1 304 ? 3.394 8.226 7.008 1.00 97.31 304 PHE A C 1
ATOM 2466 O O . PHE A 1 304 ? 4.026 7.868 6.012 1.00 97.31 304 PHE A O 1
ATOM 2473 N N . TRP A 1 305 ? 3.877 9.085 7.905 1.00 94.69 305 TRP A N 1
ATOM 2474 C CA . TRP A 1 305 ? 5.224 9.674 7.924 1.00 94.69 305 TRP A CA 1
ATOM 2475 C C . TRP A 1 305 ? 5.831 9.643 9.340 1.00 94.69 305 TRP A C 1
ATOM 2477 O O . TRP A 1 305 ? 6.666 10.476 9.669 1.00 94.69 305 TRP A O 1
ATOM 2487 N N . GLY A 1 306 ? 5.324 8.759 10.206 1.00 94.88 306 GLY A N 1
ATOM 2488 C CA . GLY A 1 306 ? 5.791 8.618 11.583 1.00 94.88 306 GLY A CA 1
ATOM 2489 C C . GLY A 1 306 ? 7.018 7.715 11.700 1.00 94.88 306 GLY A C 1
ATOM 2490 O O . GLY A 1 306 ? 7.730 7.471 10.731 1.00 94.88 306 GLY A O 1
ATOM 2491 N N . LYS A 1 307 ? 7.245 7.175 12.897 1.00 96.19 307 LYS A N 1
ATOM 2492 C CA . LYS A 1 307 ? 8.412 6.344 13.217 1.00 96.19 307 LYS A CA 1
ATOM 2493 C C . LYS A 1 307 ? 8.250 4.886 12.784 1.00 96.19 307 LYS A C 1
ATOM 2495 O O . LYS A 1 307 ? 9.137 4.357 12.116 1.00 96.19 307 LYS A O 1
ATOM 2500 N N . THR A 1 308 ? 7.133 4.247 13.145 1.00 97.38 308 THR A N 1
ATOM 2501 C CA . THR A 1 308 ? 6.864 2.832 12.825 1.00 97.38 308 THR A CA 1
ATOM 2502 C C . THR A 1 308 ? 5.414 2.612 12.400 1.00 97.38 308 THR A C 1
ATOM 2504 O O . THR A 1 308 ? 4.497 3.021 13.112 1.00 97.38 308 THR A O 1
ATOM 2507 N N . LEU A 1 309 ? 5.208 1.919 11.279 1.00 98.44 309 LEU A N 1
ATOM 2508 C CA . LEU A 1 309 ? 3.905 1.407 10.852 1.00 98.44 309 LEU A CA 1
ATOM 2509 C C . LEU A 1 309 ? 3.996 -0.103 10.635 1.00 98.44 309 LEU A C 1
ATOM 2511 O O . LEU A 1 309 ? 4.792 -0.559 9.814 1.00 98.44 309 LEU A O 1
ATOM 2515 N N . GLU A 1 310 ? 3.149 -0.864 11.318 1.00 98.69 310 GLU A N 1
ATOM 2516 C CA . GLU A 1 310 ? 2.971 -2.295 11.079 1.00 98.69 310 GLU A CA 1
ATOM 2517 C C . GLU A 1 310 ? 1.522 -2.582 10.681 1.00 98.69 310 GLU A C 1
ATOM 2519 O O . GLU A 1 310 ? 0.594 -2.299 11.438 1.00 98.69 310 GLU A O 1
ATOM 2524 N N . LEU A 1 311 ? 1.342 -3.153 9.491 1.00 98.88 311 LEU A N 1
ATOM 2525 C CA . LEU A 1 311 ? 0.070 -3.644 8.975 1.00 98.88 311 LEU A CA 1
ATOM 2526 C C . LEU A 1 311 ? 0.204 -5.147 8.720 1.00 98.88 311 LEU A C 1
ATOM 2528 O O . LEU A 1 311 ? 0.953 -5.550 7.827 1.00 98.88 311 LEU A O 1
ATOM 2532 N N . THR A 1 312 ? -0.517 -5.972 9.476 1.00 98.88 312 THR A N 1
ATOM 2533 C CA . THR A 1 312 ? -0.458 -7.439 9.349 1.00 98.88 312 THR A CA 1
ATOM 2534 C C . THR A 1 312 ? -1.863 -8.013 9.205 1.00 98.88 312 THR A C 1
ATOM 2536 O O . THR A 1 312 ? -2.771 -7.588 9.911 1.00 98.88 312 THR A O 1
ATOM 2539 N N . GLY A 1 313 ? -2.086 -8.925 8.253 1.00 98.56 313 GLY A N 1
ATOM 2540 C CA . GLY A 1 313 ? -3.382 -9.613 8.098 1.00 98.56 313 GLY A CA 1
ATOM 2541 C C . GLY A 1 313 ? -4.579 -8.697 7.794 1.00 98.56 313 GLY A C 1
ATOM 2542 O O . GLY A 1 313 ? -5.726 -9.127 7.856 1.00 98.56 313 GLY A O 1
ATOM 2543 N N . THR A 1 314 ? -4.331 -7.424 7.473 1.00 98.88 314 THR A N 1
ATOM 2544 C CA . THR A 1 314 ? -5.366 -6.389 7.369 1.00 98.88 314 THR A CA 1
ATOM 2545 C C . THR A 1 314 ? -5.957 -6.340 5.960 1.00 98.88 314 THR A C 1
ATOM 2547 O O . THR A 1 314 ? -5.247 -6.484 4.958 1.00 98.88 314 THR A O 1
ATOM 2550 N N . VAL A 1 315 ? -7.268 -6.129 5.875 1.00 98.88 315 VAL A N 1
ATOM 2551 C CA . VAL A 1 315 ? -8.007 -5.957 4.624 1.00 98.88 315 VAL A CA 1
ATOM 2552 C C . VAL A 1 315 ? -8.302 -4.478 4.400 1.00 98.88 315 VAL A C 1
ATOM 2554 O O . VAL A 1 315 ? -8.854 -3.800 5.260 1.00 98.88 315 VAL A O 1
ATOM 2557 N N . PHE A 1 316 ? -7.962 -3.982 3.217 1.00 98.94 316 PHE A N 1
ATOM 2558 C CA . PHE A 1 316 ? -8.362 -2.665 2.742 1.00 98.94 316 PHE A CA 1
ATOM 2559 C C . PHE A 1 316 ? -9.305 -2.833 1.562 1.00 98.94 316 PHE A C 1
ATOM 2561 O O . PHE A 1 316 ? -8.941 -3.508 0.593 1.00 98.94 316 PHE A O 1
ATOM 2568 N N . HIS A 1 317 ? -10.486 -2.211 1.605 1.00 98.69 317 HIS A N 1
ATOM 2569 C CA . HIS A 1 317 ? -11.357 -2.224 0.436 1.00 98.69 317 HIS A CA 1
ATOM 2570 C C . HIS A 1 317 ? -12.149 -0.950 0.179 1.00 98.69 317 HIS A C 1
ATOM 2572 O O . HIS A 1 317 ? -12.562 -0.249 1.096 1.00 98.69 317 HIS A O 1
ATOM 2578 N N . HIS A 1 318 ? -12.409 -0.675 -1.103 1.00 98.56 318 HIS A N 1
ATOM 2579 C CA . HIS A 1 318 ? -13.112 0.540 -1.533 1.00 98.56 318 HIS A CA 1
ATOM 2580 C C . HIS A 1 318 ? -12.426 1.803 -0.983 1.00 98.56 318 HIS A C 1
ATOM 2582 O O . HIS A 1 318 ? -13.047 2.659 -0.348 1.00 98.56 318 HIS A O 1
ATOM 2588 N N . CYS A 1 319 ? -11.110 1.875 -1.192 1.00 98.50 319 CYS A N 1
ATOM 2589 C CA . CYS A 1 319 ? -10.268 2.977 -0.742 1.00 98.50 319 CYS A CA 1
ATOM 2590 C C . CYS A 1 319 ? -9.842 3.820 -1.942 1.00 98.50 319 CYS A C 1
ATOM 2592 O O . CYS A 1 319 ? -9.110 3.337 -2.806 1.00 98.50 319 CYS A O 1
ATOM 2594 N N . TYR A 1 320 ? -10.289 5.073 -1.985 1.00 97.06 320 TYR A N 1
ATOM 2595 C CA . TYR A 1 320 ? -10.051 5.979 -3.103 1.00 97.06 320 TYR A CA 1
ATOM 2596 C C . TYR A 1 320 ? -9.220 7.196 -2.682 1.00 97.06 320 TYR A C 1
ATOM 2598 O O . TYR A 1 320 ? -9.582 7.935 -1.761 1.00 97.06 320 TYR A O 1
ATOM 2606 N N . SER A 1 321 ? -8.138 7.459 -3.410 1.00 95.50 321 SER A N 1
ATOM 2607 C CA . SER A 1 321 ? -7.269 8.620 -3.218 1.00 95.50 321 SER A CA 1
ATOM 2608 C C . SER A 1 321 ? -7.166 9.422 -4.513 1.00 95.50 321 SER A C 1
ATOM 2610 O O . SER A 1 321 ? -6.939 8.863 -5.578 1.00 95.50 321 SER A O 1
ATOM 2612 N N . ARG A 1 322 ? -7.276 10.756 -4.430 1.00 94.44 322 ARG A N 1
ATOM 2613 C CA . ARG A 1 322 ? -6.923 11.650 -5.557 1.00 94.44 322 ARG A CA 1
ATOM 2614 C C . ARG A 1 322 ? -5.415 11.911 -5.648 1.00 94.44 322 ARG A C 1
ATOM 2616 O O . ARG A 1 322 ? -4.969 12.636 -6.528 1.00 94.44 322 ARG A O 1
ATOM 2623 N N . GLU A 1 323 ? -4.653 11.377 -4.698 1.00 94.50 323 GLU A N 1
ATOM 2624 C CA . GLU A 1 323 ? -3.195 11.433 -4.653 1.00 94.50 323 GLU A CA 1
ATOM 2625 C C . GLU A 1 323 ? -2.633 10.024 -4.920 1.00 94.50 323 GLU A C 1
ATOM 2627 O O . GLU A 1 323 ? -3.202 9.252 -5.686 1.00 94.50 323 GLU A O 1
ATOM 2632 N N . ASN A 1 324 ? -1.522 9.664 -4.279 1.00 96.56 324 ASN A N 1
ATOM 2633 C CA . ASN A 1 324 ? -0.914 8.342 -4.381 1.00 96.56 324 ASN A CA 1
ATOM 2634 C C . ASN A 1 324 ? -1.368 7.435 -3.233 1.00 96.56 324 ASN A C 1
ATOM 2636 O O . ASN A 1 324 ? -1.641 7.938 -2.140 1.00 96.56 324 ASN A O 1
ATOM 2640 N N . GLY A 1 325 ? -1.382 6.120 -3.464 1.00 97.12 325 GLY A N 1
ATOM 2641 C CA . GLY A 1 325 ? -1.756 5.121 -2.463 1.00 97.12 325 GLY A CA 1
ATOM 2642 C C . GLY A 1 325 ? -3.241 5.177 -2.118 1.00 97.12 325 GLY A C 1
ATOM 2643 O O . GLY A 1 325 ? -3.645 5.987 -1.288 1.00 97.12 325 GLY A O 1
ATOM 2644 N N . GLY A 1 326 ? -4.075 4.331 -2.726 1.00 97.25 326 GLY A N 1
ATOM 2645 C CA . GLY A 1 326 ? -5.517 4.333 -2.442 1.00 97.25 326 GLY A CA 1
ATOM 2646 C C . GLY A 1 326 ? -5.807 3.910 -1.003 1.00 97.25 326 GLY A C 1
ATOM 2647 O O . GLY A 1 326 ? -6.539 4.576 -0.273 1.00 97.25 326 GLY A O 1
ATOM 2648 N N . ALA A 1 327 ? -5.160 2.833 -0.563 1.00 98.44 327 ALA A N 1
ATOM 2649 C CA . ALA A 1 327 ? -5.252 2.317 0.796 1.00 98.44 327 ALA A CA 1
ATOM 2650 C C . ALA A 1 327 ? -4.129 2.854 1.690 1.00 98.44 327 ALA A C 1
ATOM 2652 O O . ALA A 1 327 ? -4.397 3.368 2.773 1.00 98.44 327 ALA A O 1
ATOM 2653 N N . VAL A 1 328 ? -2.874 2.767 1.249 1.00 98.69 328 VAL A N 1
ATOM 2654 C CA . VAL A 1 328 ? -1.717 3.133 2.074 1.00 98.69 328 VAL A CA 1
ATOM 2655 C C . VAL A 1 328 ? -0.801 4.069 1.306 1.00 98.69 328 VAL A C 1
ATOM 2657 O O . VAL A 1 328 ? -0.326 3.739 0.223 1.00 98.69 328 VAL A O 1
ATOM 2660 N N . MET A 1 329 ? -0.495 5.219 1.903 1.00 97.94 329 MET A N 1
ATOM 2661 C CA . MET A 1 329 ? 0.580 6.091 1.449 1.00 97.94 329 MET A CA 1
ATOM 2662 C C . MET A 1 329 ? 1.568 6.313 2.589 1.00 97.94 329 MET A C 1
ATOM 2664 O O . MET A 1 329 ? 1.303 7.100 3.504 1.00 97.94 329 MET A O 1
ATOM 2668 N N . ALA A 1 330 ? 2.729 5.673 2.496 1.00 96.44 330 ALA A N 1
ATOM 2669 C CA . ALA A 1 330 ? 3.818 5.862 3.438 1.00 96.44 330 ALA A CA 1
ATOM 2670 C C . ALA A 1 330 ? 5.019 6.547 2.781 1.00 96.44 330 ALA A C 1
ATOM 2672 O O . ALA A 1 330 ? 5.376 6.256 1.640 1.00 96.44 330 ALA A O 1
ATOM 2673 N N . ARG A 1 331 ? 5.629 7.508 3.481 1.00 92.69 331 ARG A N 1
ATOM 2674 C CA . ARG A 1 331 ? 6.785 8.259 2.950 1.00 92.69 331 ARG A CA 1
ATOM 2675 C C . ARG A 1 331 ? 8.010 8.237 3.847 1.00 92.69 331 ARG A C 1
ATOM 2677 O O . ARG A 1 331 ? 9.075 8.586 3.357 1.00 92.69 331 ARG A O 1
ATOM 2684 N N . ASP A 1 332 ? 7.859 7.853 5.106 1.00 91.88 332 ASP A N 1
ATOM 2685 C CA . ASP A 1 332 ? 8.956 7.828 6.064 1.00 91.88 332 ASP A CA 1
ATOM 2686 C C . ASP A 1 332 ? 8.726 6.747 7.129 1.00 91.88 332 ASP A C 1
ATOM 2688 O O . ASP A 1 332 ? 7.643 6.152 7.192 1.00 91.88 332 ASP A O 1
ATOM 2692 N N . GLY A 1 333 ? 9.749 6.521 7.947 1.00 91.81 333 GLY A N 1
ATOM 2693 C CA . GLY A 1 333 ? 9.745 5.574 9.050 1.00 91.81 333 GLY A CA 1
ATOM 2694 C C . GLY A 1 333 ? 9.939 4.122 8.629 1.00 91.81 333 GLY A C 1
ATOM 2695 O O . GLY A 1 333 ? 10.021 3.767 7.451 1.00 91.81 333 GLY A O 1
ATOM 2696 N N . LYS A 1 334 ? 9.989 3.247 9.635 1.00 95.06 334 LYS A N 1
ATOM 2697 C CA . LYS A 1 334 ? 10.026 1.799 9.444 1.00 95.06 334 LYS A CA 1
ATOM 2698 C C . LYS A 1 334 ? 8.615 1.299 9.156 1.00 95.06 334 LYS A C 1
ATOM 2700 O O . LYS A 1 334 ? 7.791 1.199 10.064 1.00 95.06 334 LYS A O 1
ATOM 2705 N N . VAL A 1 335 ? 8.345 0.966 7.899 1.00 96.88 335 VAL A N 1
ATOM 2706 C CA . VAL A 1 335 ? 7.024 0.503 7.461 1.00 96.88 335 VAL A CA 1
ATOM 2707 C C . VAL A 1 335 ? 7.074 -0.954 7.063 1.00 96.88 335 VAL A C 1
ATOM 2709 O O . VAL A 1 335 ? 7.940 -1.375 6.298 1.00 96.88 335 VAL A O 1
ATOM 2712 N N . THR A 1 336 ? 6.128 -1.719 7.592 1.00 98.00 336 THR A N 1
ATOM 2713 C CA . THR A 1 336 ? 5.958 -3.128 7.277 1.00 98.00 336 THR A CA 1
ATOM 2714 C C . THR A 1 336 ? 4.503 -3.443 6.960 1.00 98.00 336 THR A C 1
ATOM 2716 O O . THR A 1 336 ? 3.620 -3.182 7.771 1.00 98.00 336 THR A O 1
ATOM 2719 N N . ILE A 1 337 ? 4.268 -4.047 5.797 1.00 98.62 337 ILE A N 1
ATOM 2720 C CA . ILE A 1 337 ? 2.957 -4.498 5.334 1.00 98.62 337 ILE A CA 1
ATOM 2721 C C . ILE A 1 337 ? 3.058 -5.989 5.014 1.00 98.62 337 ILE A C 1
ATOM 2723 O O . ILE A 1 337 ? 3.763 -6.377 4.085 1.00 98.62 337 ILE A O 1
ATOM 2727 N N . ARG A 1 338 ? 2.388 -6.852 5.779 1.00 98.69 338 ARG A N 1
ATOM 2728 C CA . ARG A 1 338 ? 2.477 -8.309 5.606 1.00 98.69 338 ARG A CA 1
ATOM 2729 C C . ARG A 1 338 ? 1.110 -8.957 5.554 1.00 98.69 338 ARG A C 1
ATOM 2731 O O . ARG A 1 338 ? 0.222 -8.607 6.323 1.00 98.69 338 ARG A O 1
ATOM 2738 N N . GLN A 1 339 ? 0.951 -9.931 4.660 1.00 98.62 339 GLN A N 1
ATOM 2739 C CA . GLN A 1 339 ? -0.256 -10.769 4.593 1.00 98.62 339 GLN A CA 1
ATOM 2740 C C . GLN A 1 339 ? -1.560 -9.958 4.464 1.00 98.62 339 GLN A C 1
ATOM 2742 O O . GLN A 1 339 ? -2.631 -10.415 4.853 1.00 98.62 339 GLN A O 1
ATOM 2747 N N . CYS A 1 340 ? -1.473 -8.742 3.921 1.00 98.88 340 CYS A N 1
ATOM 2748 C CA . CYS A 1 340 ? -2.614 -7.857 3.751 1.00 98.88 340 CYS A CA 1
ATOM 2749 C C . CYS A 1 340 ? -3.333 -8.144 2.429 1.00 98.88 340 CYS A C 1
ATOM 2751 O O . CYS A 1 340 ? -2.743 -8.650 1.464 1.00 98.88 340 CYS A O 1
ATOM 2753 N N . ARG A 1 341 ? -4.618 -7.791 2.375 1.00 98.88 341 ARG A N 1
ATOM 2754 C CA . ARG A 1 341 ? -5.431 -7.874 1.157 1.00 98.88 341 ARG A CA 1
ATOM 2755 C C . ARG A 1 341 ? -5.948 -6.497 0.781 1.00 98.88 341 ARG A C 1
ATOM 2757 O O . ARG A 1 341 ? -6.489 -5.794 1.623 1.00 98.88 341 ARG A O 1
ATOM 2764 N N . PHE A 1 342 ? -5.818 -6.146 -0.489 1.00 98.88 342 PHE A N 1
ATOM 2765 C CA . PHE A 1 342 ? -6.278 -4.879 -1.042 1.00 98.88 342 PHE A CA 1
ATOM 2766 C C . PHE A 1 342 ? -7.295 -5.166 -2.137 1.00 98.88 342 PHE A C 1
ATOM 2768 O O . PHE A 1 342 ? -6.998 -5.907 -3.076 1.00 98.88 342 PHE A O 1
ATOM 2775 N N . TRP A 1 343 ? -8.494 -4.605 -2.011 1.00 98.25 343 TRP A N 1
ATOM 2776 C CA . TRP A 1 343 ? -9.581 -4.843 -2.951 1.00 98.25 343 TRP A CA 1
ATOM 2777 C C . TRP A 1 343 ? -10.279 -3.549 -3.361 1.00 98.25 343 TRP A C 1
ATOM 2779 O O . TRP A 1 343 ? -10.770 -2.807 -2.519 1.00 98.25 343 TRP A O 1
ATOM 2789 N N . HIS A 1 344 ? -10.395 -3.286 -4.662 1.00 98.25 344 HIS A N 1
ATOM 2790 C CA . HIS A 1 344 ? -11.101 -2.092 -5.142 1.00 98.25 344 HIS A CA 1
ATOM 2791 C C . HIS A 1 344 ? -10.473 -0.785 -4.617 1.00 98.25 344 HIS A C 1
ATOM 2793 O O . HIS A 1 344 ? -11.165 0.116 -4.136 1.00 98.25 344 HIS A O 1
ATOM 2799 N N . CYS A 1 345 ? -9.142 -0.709 -4.661 1.00 98.56 345 CYS A N 1
ATOM 2800 C CA . CYS A 1 345 ? -8.385 0.479 -4.268 1.00 98.56 345 CYS A CA 1
ATOM 2801 C C . CYS A 1 345 ? -7.934 1.255 -5.506 1.00 98.56 345 CYS A C 1
ATOM 2803 O O . CYS A 1 345 ? -7.472 0.646 -6.472 1.00 98.56 345 CYS A O 1
ATOM 2805 N N . GLU A 1 346 ? -8.044 2.579 -5.464 1.00 98.38 346 GLU A N 1
ATOM 2806 C CA . GLU A 1 346 ? -7.733 3.443 -6.602 1.00 98.38 346 GLU A CA 1
ATOM 2807 C C . GLU A 1 346 ? -6.947 4.691 -6.181 1.00 98.38 346 GLU A C 1
ATOM 2809 O O . GLU A 1 346 ? -7.246 5.319 -5.158 1.00 98.38 346 GLU A O 1
ATOM 2814 N N . ALA A 1 347 ? -5.937 5.043 -6.983 1.00 98.00 347 ALA A N 1
ATOM 2815 C CA . ALA A 1 347 ? -5.096 6.226 -6.801 1.00 98.00 347 ALA A CA 1
ATOM 2816 C C . ALA A 1 347 ? -4.455 6.699 -8.115 1.00 98.00 347 ALA A C 1
ATOM 2818 O O . ALA A 1 347 ? -4.568 6.048 -9.150 1.00 98.00 347 ALA A O 1
ATOM 2819 N N . VAL A 1 348 ? -3.720 7.815 -8.076 1.00 97.12 348 VAL A N 1
ATOM 2820 C CA . VAL A 1 348 ? -2.922 8.286 -9.221 1.00 97.12 348 VAL A CA 1
ATOM 2821 C C . VAL A 1 348 ? -1.739 7.349 -9.479 1.00 97.12 348 VAL A C 1
ATOM 2823 O O . VAL A 1 348 ? -1.544 6.864 -10.594 1.00 97.12 348 VAL A O 1
ATOM 2826 N N . ARG A 1 349 ? -0.975 7.044 -8.422 1.00 96.88 349 ARG A N 1
ATOM 2827 C CA . ARG A 1 349 ? 0.120 6.061 -8.428 1.00 96.88 349 ARG A CA 1
ATOM 2828 C C . ARG A 1 349 ? 0.001 5.121 -7.246 1.00 96.88 349 ARG A C 1
ATOM 2830 O O . ARG A 1 349 ? -0.282 5.574 -6.133 1.00 96.88 349 ARG A O 1
ATOM 2837 N N . GLY A 1 350 ? 0.284 3.841 -7.472 1.00 96.94 350 GLY A N 1
ATOM 2838 C CA . GLY A 1 350 ? 0.165 2.827 -6.428 1.00 96.94 350 GLY A CA 1
ATOM 2839 C C . GLY A 1 350 ? -1.295 2.673 -6.030 1.00 96.94 350 GLY A C 1
ATOM 2840 O O . GLY A 1 350 ? -1.684 3.139 -4.960 1.00 96.94 350 GLY A O 1
ATOM 2841 N N . GLY A 1 351 ? -2.111 2.083 -6.908 1.00 97.50 351 GLY A N 1
ATOM 2842 C CA . GLY A 1 351 ? -3.572 2.045 -6.757 1.00 97.50 351 GLY A CA 1
ATOM 2843 C C . GLY A 1 351 ? -4.025 1.593 -5.369 1.00 97.50 351 GLY A C 1
ATOM 2844 O O . GLY A 1 351 ? -4.959 2.152 -4.802 1.00 97.50 351 GLY A O 1
ATOM 2845 N N . ALA A 1 352 ? -3.283 0.676 -4.746 1.00 98.38 352 ALA A N 1
ATOM 2846 C CA . ALA A 1 352 ? -3.427 0.357 -3.331 1.00 98.38 352 ALA A CA 1
ATOM 2847 C C . ALA A 1 352 ? -2.348 1.008 -2.453 1.00 98.38 352 ALA A C 1
ATOM 2849 O O . ALA A 1 352 ? -2.680 1.646 -1.452 1.00 98.38 352 ALA A O 1
ATOM 2850 N N . VAL A 1 353 ? -1.071 0.833 -2.797 1.00 98.50 353 VAL A N 1
ATOM 2851 C CA . VAL A 1 353 ? 0.057 1.139 -1.914 1.00 98.50 353 VAL A CA 1
ATOM 2852 C C . VAL A 1 353 ? 1.078 2.028 -2.611 1.00 98.50 353 VAL A C 1
ATOM 2854 O O . VAL A 1 353 ? 1.590 1.706 -3.680 1.00 98.50 353 VAL A O 1
ATOM 2857 N N . TYR A 1 354 ? 1.433 3.123 -1.951 1.00 97.88 354 TYR A N 1
ATOM 2858 C CA . TYR A 1 354 ? 2.545 3.982 -2.329 1.00 97.88 354 TYR A CA 1
ATOM 2859 C C . TYR A 1 354 ? 3.552 4.057 -1.184 1.00 97.88 354 TYR A C 1
ATOM 2861 O O . TYR A 1 354 ? 3.191 4.441 -0.067 1.00 97.88 354 TYR A O 1
ATOM 2869 N N . ILE A 1 355 ? 4.808 3.717 -1.468 1.00 95.06 355 ILE A N 1
ATOM 2870 C CA . ILE A 1 355 ? 5.897 3.667 -0.483 1.00 95.06 355 ILE A CA 1
ATOM 2871 C C . ILE A 1 355 ? 7.192 4.293 -1.018 1.00 95.06 355 ILE A C 1
ATOM 2873 O O . ILE A 1 355 ? 7.318 4.617 -2.202 1.00 95.06 355 ILE A O 1
ATOM 2877 N N . ARG A 1 356 ? 8.176 4.465 -0.132 1.00 90.88 356 ARG A N 1
ATOM 2878 C CA . ARG A 1 356 ? 9.566 4.782 -0.488 1.00 90.88 356 ARG A CA 1
ATOM 2879 C C . ARG A 1 356 ? 10.486 3.611 -0.127 1.00 90.88 356 ARG A C 1
ATOM 2881 O O . ARG A 1 356 ? 10.083 2.706 0.599 1.00 90.88 356 ARG A O 1
ATOM 2888 N N . GLN A 1 357 ? 11.718 3.656 -0.628 1.00 81.75 357 GLN A N 1
ATOM 2889 C CA . GLN A 1 357 ? 12.782 2.690 -0.361 1.00 81.75 357 GLN A CA 1
ATOM 2890 C C . GLN A 1 357 ? 12.926 2.398 1.135 1.00 81.75 357 GLN A C 1
ATOM 2892 O O . GLN A 1 357 ? 12.624 3.261 1.959 1.00 81.75 357 GLN A O 1
ATOM 2897 N N . SER A 1 358 ? 13.450 1.212 1.465 1.00 76.19 358 SER A N 1
ATOM 2898 C CA . SER A 1 358 ? 13.636 0.662 2.826 1.00 76.19 358 SER A CA 1
ATOM 2899 C C . SER A 1 358 ? 12.372 0.194 3.568 1.00 76.19 358 SER A C 1
ATOM 2901 O O . SER A 1 358 ? 12.468 -0.267 4.703 1.00 76.19 358 SER A O 1
ATOM 2903 N N . MET A 1 359 ? 11.203 0.243 2.924 1.00 90.81 359 MET A N 1
ATOM 2904 C CA . MET A 1 359 ? 9.945 -0.290 3.463 1.00 90.81 359 MET A CA 1
ATOM 2905 C C . MET A 1 359 ? 9.692 -1.731 2.992 1.00 90.81 359 MET A C 1
ATOM 2907 O O . MET A 1 359 ? 10.094 -2.109 1.892 1.00 90.81 359 MET A O 1
ATOM 2911 N N . GLU A 1 360 ? 9.008 -2.532 3.814 1.00 94.00 360 GLU A N 1
ATOM 2912 C CA . GLU A 1 360 ? 8.733 -3.947 3.535 1.00 94.00 360 GLU A CA 1
ATOM 2913 C C . GLU A 1 360 ? 7.258 -4.180 3.166 1.00 94.00 360 GLU A C 1
ATOM 2915 O O . GLU A 1 360 ? 6.354 -3.756 3.888 1.00 94.00 360 GLU A O 1
ATOM 2920 N N . ILE A 1 361 ? 7.015 -4.903 2.068 1.00 96.62 361 ILE A N 1
ATOM 2921 C CA . ILE A 1 361 ? 5.694 -5.385 1.646 1.00 96.62 361 ILE A CA 1
ATOM 2922 C C . ILE A 1 361 ? 5.812 -6.867 1.288 1.00 96.62 361 ILE A C 1
ATOM 2924 O O . ILE A 1 361 ? 6.413 -7.217 0.274 1.00 96.62 361 ILE A O 1
ATOM 2928 N N . ARG A 1 362 ? 5.219 -7.757 2.088 1.00 97.56 362 ARG A N 1
ATOM 2929 C CA . ARG A 1 362 ? 5.342 -9.205 1.872 1.00 97.56 362 ARG A CA 1
ATOM 2930 C C . ARG A 1 362 ? 4.025 -9.947 1.856 1.00 97.56 362 ARG A C 1
ATOM 2932 O O . ARG A 1 362 ? 3.135 -9.689 2.666 1.00 97.56 362 ARG A O 1
ATOM 2939 N N . ASN A 1 363 ? 3.935 -10.937 0.972 1.00 98.19 363 ASN A N 1
ATOM 2940 C CA . ASN A 1 363 ? 2.845 -11.917 0.948 1.00 98.19 363 ASN A CA 1
ATOM 2941 C C . ASN A 1 363 ? 1.450 -11.277 0.857 1.00 98.19 363 ASN A C 1
ATOM 2943 O O . ASN A 1 363 ? 0.495 -11.763 1.463 1.00 98.19 363 ASN A O 1
ATOM 2947 N N . CYS A 1 364 ? 1.336 -10.157 0.141 1.00 98.69 364 CYS A N 1
ATOM 2948 C CA . CYS A 1 364 ? 0.087 -9.414 0.000 1.00 98.69 364 CYS A CA 1
ATOM 2949 C C . CYS A 1 364 ? -0.661 -9.807 -1.278 1.00 98.69 364 CYS A C 1
ATOM 2951 O O . CYS A 1 364 ? -0.067 -10.247 -2.265 1.00 98.69 364 CYS A O 1
ATOM 2953 N N . PHE A 1 365 ? -1.979 -9.627 -1.260 1.00 98.75 365 PHE A N 1
ATOM 2954 C CA . PHE A 1 365 ? -2.842 -9.892 -2.407 1.00 98.75 365 PHE A CA 1
ATOM 2955 C C . PHE A 1 365 ? -3.606 -8.635 -2.820 1.00 98.75 365 PHE A C 1
ATOM 2957 O O . PHE A 1 365 ? -4.252 -7.999 -1.988 1.00 98.75 365 PHE A O 1
ATOM 2964 N N . PHE A 1 366 ? -3.549 -8.306 -4.106 1.00 98.75 366 PHE A N 1
ATOM 2965 C CA . PHE A 1 366 ? -4.195 -7.142 -4.699 1.00 98.75 366 PHE A CA 1
ATOM 2966 C C . PHE A 1 366 ? -5.222 -7.603 -5.724 1.00 98.75 366 PHE A C 1
ATOM 2968 O O . PHE A 1 366 ? -4.892 -8.356 -6.642 1.00 98.75 366 PHE A O 1
ATOM 2975 N N . LYS A 1 367 ? -6.465 -7.147 -5.580 1.00 98.56 367 LYS A N 1
ATOM 2976 C CA . LYS A 1 367 ? -7.552 -7.475 -6.495 1.00 98.56 367 LYS A CA 1
ATOM 2977 C C . LYS A 1 367 ? -8.291 -6.222 -6.925 1.00 98.56 367 LYS A C 1
ATOM 2979 O O . LYS A 1 367 ? -8.768 -5.481 -6.068 1.00 98.56 367 LYS A O 1
ATOM 2984 N N . LYS A 1 368 ? -8.481 -6.025 -8.232 1.00 98.19 368 LYS A N 1
ATOM 2985 C CA . LYS A 1 368 ? -9.196 -4.846 -8.752 1.00 98.19 368 LYS A CA 1
ATOM 2986 C C . LYS A 1 368 ? -8.604 -3.549 -8.193 1.00 98.19 368 LYS A C 1
ATOM 2988 O O . LYS A 1 368 ? -9.319 -2.725 -7.635 1.00 98.19 368 LYS A O 1
ATOM 2993 N N . CYS A 1 369 ? -7.281 -3.425 -8.234 1.00 98.44 369 CYS A N 1
ATOM 2994 C CA . CYS A 1 369 ? -6.599 -2.185 -7.876 1.00 98.44 369 CYS A CA 1
ATOM 2995 C C . CYS A 1 369 ? -6.278 -1.399 -9.148 1.00 98.44 369 CYS A C 1
ATOM 2997 O O . CYS A 1 369 ? -5.878 -1.992 -10.154 1.00 98.44 369 CYS A O 1
ATOM 2999 N N . TYR A 1 370 ? -6.475 -0.084 -9.091 1.00 97.94 370 TYR A N 1
ATOM 3000 C CA . TYR A 1 370 ? -6.439 0.790 -10.257 1.00 97.94 370 TYR A CA 1
ATOM 3001 C C . TYR A 1 370 ? -5.500 1.973 -10.027 1.00 97.94 370 TYR A C 1
ATOM 3003 O O . TYR A 1 370 ? -5.586 2.651 -9.002 1.00 97.94 370 TYR A O 1
ATOM 3011 N N . ALA A 1 371 ? -4.619 2.240 -10.988 1.00 97.19 371 ALA A N 1
ATOM 3012 C CA . ALA A 1 371 ? -3.821 3.460 -11.023 1.00 97.19 371 ALA A CA 1
ATOM 3013 C C . ALA A 1 371 ? -4.095 4.242 -12.310 1.00 97.19 371 ALA A C 1
ATOM 3015 O O . ALA A 1 371 ? -4.150 3.647 -13.386 1.00 97.19 371 ALA A O 1
ATOM 3016 N N . SER A 1 372 ? -4.239 5.567 -12.217 1.00 95.19 372 SER A N 1
ATOM 3017 C CA . SER A 1 372 ? -4.417 6.401 -13.416 1.00 95.19 372 SER A CA 1
ATOM 3018 C C . SER A 1 372 ? -3.117 6.616 -14.196 1.00 95.19 372 SER A C 1
ATOM 3020 O O . SER A 1 372 ? -3.172 6.932 -15.380 1.00 95.19 372 SER A O 1
ATOM 3022 N N . GLU A 1 373 ? -1.958 6.470 -13.544 1.00 91.81 373 GLU A N 1
ATOM 3023 C CA . GLU A 1 373 ? -0.640 6.563 -14.184 1.00 91.81 373 GLU A CA 1
ATOM 3024 C C . GLU A 1 373 ? 0.117 5.229 -14.129 1.00 91.81 373 GLU A C 1
ATOM 3026 O O . GLU A 1 373 ? 0.243 4.543 -15.139 1.00 91.81 373 GLU A O 1
ATOM 3031 N N . TYR A 1 374 ? 0.632 4.853 -12.953 1.00 91.38 374 TYR A N 1
ATOM 3032 C CA . TYR A 1 374 ? 1.576 3.741 -12.800 1.00 91.38 374 TYR A CA 1
ATOM 3033 C C . TYR A 1 374 ? 1.395 3.000 -11.474 1.00 91.38 374 TYR A C 1
ATOM 3035 O O . TYR A 1 374 ? 1.041 3.597 -10.453 1.00 91.38 374 TYR A O 1
ATOM 3043 N N . GLY A 1 375 ? 1.733 1.709 -11.465 1.00 93.56 375 GLY A N 1
ATOM 3044 C CA . GLY A 1 375 ? 1.684 0.884 -10.262 1.00 93.56 375 GLY A CA 1
ATOM 3045 C C . GLY A 1 375 ? 0.244 0.566 -9.894 1.00 93.56 375 GLY A C 1
ATOM 3046 O O . GLY A 1 375 ? -0.269 1.119 -8.923 1.00 93.56 375 GLY A O 1
ATOM 3047 N N . ALA A 1 376 ? -0.419 -0.304 -10.664 1.00 95.56 376 ALA A N 1
ATOM 3048 C CA . ALA A 1 376 ? -1.830 -0.644 -10.434 1.00 95.56 376 ALA A CA 1
ATOM 3049 C C . ALA A 1 376 ? -2.102 -1.056 -8.978 1.00 95.56 376 ALA A C 1
ATOM 3051 O O . ALA A 1 376 ? -3.129 -0.711 -8.400 1.00 95.56 376 ALA A O 1
ATOM 3052 N N . ALA A 1 377 ? -1.148 -1.758 -8.365 1.00 97.25 377 ALA A N 1
ATOM 3053 C CA . ALA A 1 377 ? -1.176 -2.141 -6.965 1.00 97.25 377 ALA A CA 1
ATOM 3054 C C . ALA A 1 377 ? -0.173 -1.330 -6.135 1.00 97.25 377 ALA A C 1
ATOM 3056 O O . ALA A 1 377 ? -0.572 -0.668 -5.176 1.00 97.25 377 ALA A O 1
ATOM 3057 N N . VAL A 1 378 ? 1.111 -1.371 -6.501 1.00 97.44 378 VAL A N 1
ATOM 3058 C CA . VAL A 1 378 ? 2.219 -0.839 -5.701 1.00 97.44 378 VAL A CA 1
ATOM 3059 C C . VAL A 1 378 ? 3.074 0.115 -6.526 1.00 97.44 378 VAL A C 1
ATOM 3061 O O . VAL A 1 378 ? 3.489 -0.200 -7.640 1.00 97.44 378 VAL A O 1
ATOM 3064 N N . PHE A 1 379 ? 3.390 1.268 -5.947 1.00 97.31 379 PHE A N 1
ATOM 3065 C CA . PHE A 1 379 ? 4.378 2.196 -6.485 1.00 97.31 379 PHE A CA 1
ATOM 3066 C C . PHE A 1 379 ? 5.420 2.509 -5.410 1.00 97.31 379 PHE A C 1
ATOM 3068 O O . PHE A 1 379 ? 5.078 3.017 -4.339 1.00 97.31 379 PHE A O 1
ATOM 3075 N N . CYS A 1 380 ? 6.687 2.204 -5.686 1.00 95.94 380 CYS A N 1
ATOM 3076 C CA . CYS A 1 380 ? 7.795 2.414 -4.758 1.00 95.94 380 CYS A CA 1
ATOM 3077 C C . CYS A 1 380 ? 8.792 3.427 -5.320 1.00 95.94 380 CYS A C 1
ATOM 3079 O O . CYS A 1 380 ? 9.290 3.252 -6.429 1.00 95.94 380 CYS A O 1
ATOM 3081 N N . ILE A 1 381 ? 9.124 4.465 -4.549 1.00 94.88 381 ILE A N 1
ATOM 3082 C CA . ILE A 1 381 ? 10.245 5.358 -4.879 1.00 94.88 381 ILE A CA 1
ATOM 3083 C C . ILE A 1 381 ? 11.553 4.791 -4.333 1.00 94.88 381 ILE A C 1
ATOM 3085 O O . ILE A 1 381 ? 11.726 4.713 -3.120 1.00 94.88 381 ILE A O 1
ATOM 3089 N N . GLY A 1 382 ? 12.511 4.549 -5.221 1.00 92.12 382 GLY A N 1
ATOM 3090 C CA . GLY A 1 382 ? 13.827 3.984 -4.943 1.00 92.12 382 GLY A CA 1
ATOM 3091 C C . GLY A 1 382 ? 13.872 2.473 -5.167 1.00 92.12 382 GLY A C 1
ATOM 3092 O O . GLY A 1 382 ? 12.893 1.874 -5.605 1.00 92.12 382 GLY A O 1
ATOM 3093 N N . TRP A 1 383 ? 15.031 1.869 -4.905 1.00 89.25 383 TRP A N 1
ATOM 3094 C CA . TRP A 1 383 ? 15.294 0.464 -5.220 1.00 89.25 383 TRP A CA 1
ATOM 3095 C C . TRP A 1 383 ? 14.416 -0.486 -4.406 1.00 89.25 383 TRP A C 1
ATOM 3097 O O . TRP A 1 383 ? 14.384 -0.430 -3.173 1.00 89.25 383 TRP A O 1
ATOM 3107 N N . ILE A 1 384 ? 13.727 -1.379 -5.112 1.00 87.50 384 ILE A N 1
ATOM 3108 C CA . ILE A 1 384 ? 13.022 -2.503 -4.524 1.00 87.50 384 ILE A CA 1
ATOM 3109 C C . ILE A 1 384 ? 14.024 -3.655 -4.400 1.00 87.50 384 ILE A C 1
ATOM 3111 O O . ILE A 1 384 ? 14.380 -4.283 -5.388 1.00 87.50 384 ILE A O 1
ATOM 3115 N N . GLY A 1 385 ? 14.505 -3.899 -3.181 1.00 81.25 385 GLY A N 1
ATOM 3116 C CA . GLY A 1 385 ? 15.222 -5.134 -2.842 1.00 81.25 385 GLY A CA 1
ATOM 3117 C C . GLY A 1 385 ? 14.275 -6.197 -2.275 1.00 81.25 385 GLY A C 1
ATOM 3118 O O . GLY A 1 385 ? 13.055 -6.106 -2.421 1.00 81.25 385 GLY A O 1
ATOM 3119 N N . ASP A 1 386 ? 14.820 -7.125 -1.487 1.00 81.50 386 ASP A N 1
ATOM 3120 C CA . ASP A 1 386 ? 14.093 -8.239 -0.839 1.00 81.50 386 ASP A CA 1
ATOM 3121 C C . ASP A 1 386 ? 12.965 -7.820 0.130 1.00 81.50 386 ASP A C 1
ATOM 3123 O O . ASP A 1 386 ? 12.247 -8.655 0.702 1.00 81.50 386 ASP A O 1
ATOM 3127 N N . GLY A 1 387 ? 12.822 -6.516 0.371 1.00 83.31 387 GLY A N 1
ATOM 3128 C CA . GLY A 1 387 ? 11.738 -5.935 1.153 1.00 83.31 387 GLY A CA 1
ATOM 3129 C C . GLY A 1 387 ? 10.369 -6.093 0.489 1.00 83.31 387 GLY A C 1
ATOM 3130 O O . GLY A 1 387 ? 9.373 -6.153 1.203 1.00 83.31 387 GLY A O 1
ATOM 3131 N N . VAL A 1 388 ? 10.289 -6.212 -0.840 1.00 90.50 388 VAL A N 1
ATOM 3132 C CA . VAL A 1 388 ? 9.010 -6.384 -1.547 1.00 90.50 388 VAL A CA 1
ATOM 3133 C C . VAL A 1 388 ? 8.974 -7.738 -2.241 1.00 90.50 388 VAL A C 1
ATOM 3135 O O . VAL A 1 388 ? 9.698 -7.966 -3.203 1.00 90.50 388 VAL A O 1
ATOM 3138 N N . SER A 1 389 ? 8.137 -8.655 -1.757 1.00 92.94 389 SER A N 1
ATOM 3139 C CA . SER A 1 389 ? 8.100 -10.029 -2.274 1.00 92.94 389 SER A CA 1
ATOM 3140 C C . SER A 1 389 ? 6.784 -10.754 -1.982 1.00 92.94 389 SER A C 1
ATOM 3142 O O . SER A 1 389 ? 5.977 -10.336 -1.151 1.00 92.94 389 SER A O 1
ATOM 3144 N N . GLY A 1 390 ? 6.526 -11.853 -2.698 1.00 94.94 390 GLY A N 1
ATOM 3145 C CA . GLY A 1 390 ? 5.315 -12.664 -2.504 1.00 94.94 390 GLY A CA 1
ATOM 3146 C C . GLY A 1 390 ? 4.014 -11.927 -2.844 1.00 94.94 390 GLY A C 1
ATOM 3147 O O . GLY A 1 390 ? 2.961 -12.230 -2.280 1.00 94.94 390 GLY A O 1
ATOM 3148 N N . LEU A 1 391 ? 4.078 -10.925 -3.723 1.00 96.19 391 LEU A N 1
ATOM 3149 C CA . LEU A 1 391 ? 2.910 -10.156 -4.134 1.00 96.19 391 LEU A CA 1
ATOM 3150 C C . LEU A 1 391 ? 2.124 -10.919 -5.201 1.00 96.19 391 LEU A C 1
ATOM 3152 O O . LEU A 1 391 ? 2.696 -11.481 -6.132 1.00 96.19 391 LEU A O 1
ATOM 3156 N N . ARG A 1 392 ? 0.799 -10.940 -5.060 1.00 97.56 392 ARG A N 1
ATOM 3157 C CA . ARG A 1 392 ? -0.114 -11.566 -6.022 1.00 97.56 392 ARG A CA 1
ATOM 3158 C C . ARG A 1 392 ? -1.147 -10.555 -6.487 1.00 97.56 392 ARG A C 1
ATOM 3160 O O . ARG A 1 392 ? -1.679 -9.807 -5.667 1.00 97.56 392 ARG A O 1
ATOM 3167 N N . TYR A 1 393 ? -1.467 -10.583 -7.774 1.00 96.62 393 TYR A N 1
ATOM 3168 C CA . TYR A 1 393 ? -2.369 -9.621 -8.403 1.00 96.62 393 TYR A CA 1
ATOM 3169 C C . TYR A 1 393 ? -3.486 -10.341 -9.158 1.00 96.62 393 TYR A C 1
ATOM 3171 O O . TYR A 1 393 ? -3.262 -11.397 -9.749 1.00 96.62 393 TYR A O 1
ATOM 3179 N N . GLN A 1 394 ? -4.688 -9.772 -9.134 1.00 97.50 394 GLN A N 1
ATOM 3180 C CA . GLN A 1 394 ? -5.840 -10.246 -9.895 1.00 97.50 394 GLN A CA 1
ATOM 3181 C C . GLN A 1 394 ? -6.648 -9.051 -10.409 1.00 97.50 394 GLN A C 1
ATOM 3183 O O . GLN A 1 394 ? -7.122 -8.241 -9.615 1.00 97.50 394 GLN A O 1
ATOM 3188 N N . GLU A 1 395 ? -6.877 -8.975 -11.723 1.00 96.81 395 GLU A N 1
ATOM 3189 C CA . GLU A 1 395 ? -7.737 -7.946 -12.337 1.00 96.81 395 GLU A CA 1
ATOM 3190 C C . GLU A 1 395 ? -7.302 -6.503 -11.982 1.00 96.81 395 GLU A C 1
ATOM 3192 O O . GLU A 1 395 ? -8.143 -5.628 -11.783 1.00 96.81 395 GLU A O 1
ATOM 3197 N N . CYS A 1 396 ? -5.996 -6.260 -11.832 1.00 97.25 396 CYS A N 1
ATOM 3198 C CA . CYS A 1 396 ? -5.441 -4.934 -11.554 1.00 97.25 396 CYS A CA 1
ATOM 3199 C C . CYS A 1 396 ? -5.104 -4.209 -12.860 1.00 97.25 396 CYS A C 1
ATOM 3201 O O . CYS A 1 396 ? -4.645 -4.841 -13.808 1.00 97.25 396 CYS A O 1
ATOM 3203 N N . PHE A 1 397 ? -5.288 -2.887 -12.890 1.00 95.00 397 PHE A N 1
ATOM 3204 C CA . PHE A 1 397 ? -5.018 -2.086 -14.085 1.00 95.00 397 PHE A CA 1
ATOM 3205 C C . PHE A 1 397 ? -4.207 -0.817 -13.778 1.00 95.00 397 PHE A C 1
ATOM 3207 O O . PHE A 1 397 ? -4.511 -0.123 -12.803 1.00 95.00 397 PHE A O 1
ATOM 3214 N N . PRO A 1 398 ? -3.197 -0.487 -14.604 1.00 92.69 398 PRO A N 1
ATOM 3215 C CA . PRO A 1 398 ? -2.859 -1.135 -15.879 1.00 92.69 398 PRO A CA 1
ATOM 3216 C C . PRO A 1 398 ? -2.156 -2.498 -15.713 1.00 92.69 398 PRO A C 1
ATOM 3218 O O . PRO A 1 398 ? -1.318 -2.671 -14.827 1.00 92.69 398 PRO A O 1
ATOM 3221 N N . GLU A 1 399 ? -2.502 -3.466 -16.569 1.00 86.50 399 GLU A N 1
ATOM 3222 C CA . GLU A 1 399 ? -1.904 -4.812 -16.558 1.00 86.50 399 GLU A CA 1
ATOM 3223 C C . GLU A 1 399 ? -0.394 -4.759 -16.835 1.00 86.50 399 GLU A C 1
ATOM 3225 O O . GLU A 1 399 ? 0.076 -3.889 -17.576 1.00 86.50 399 GLU A O 1
ATOM 3230 N N . ARG A 1 400 ? 0.368 -5.713 -16.281 1.00 82.19 400 ARG A N 1
ATOM 3231 C CA . ARG A 1 400 ? 1.839 -5.806 -16.414 1.00 82.19 400 ARG A CA 1
ATOM 3232 C C . ARG A 1 400 ? 2.595 -4.600 -15.855 1.00 82.19 400 ARG A C 1
ATOM 3234 O O . ARG A 1 400 ? 3.745 -4.374 -16.205 1.00 82.19 400 ARG A O 1
ATOM 3241 N N . THR A 1 401 ? 1.949 -3.772 -15.043 1.00 88.62 401 THR A N 1
ATOM 3242 C CA . THR A 1 401 ? 2.568 -2.649 -14.321 1.00 88.62 401 THR A CA 1
ATOM 3243 C C . THR A 1 401 ? 2.001 -2.566 -12.907 1.00 88.62 401 THR A C 1
ATOM 3245 O O . THR A 1 401 ? 1.856 -1.492 -12.323 1.00 88.62 401 THR A O 1
ATOM 3248 N N . GLU A 1 402 ? 1.647 -3.718 -12.335 1.00 95.00 402 GLU A N 1
ATOM 3249 C CA . GLU A 1 402 ? 1.021 -3.814 -11.024 1.00 95.00 402 GLU A CA 1
ATOM 3250 C C . GLU A 1 402 ? 1.964 -3.341 -9.928 1.00 95.00 402 GLU A C 1
ATOM 3252 O O . GLU A 1 402 ? 1.526 -2.705 -8.972 1.00 95.00 402 GLU A O 1
ATOM 3257 N N . THR A 1 403 ? 3.262 -3.601 -10.072 1.00 95.31 403 THR A N 1
ATOM 3258 C CA . THR A 1 403 ? 4.304 -3.039 -9.213 1.00 95.31 403 THR A CA 1
ATOM 3259 C C . THR A 1 403 ? 5.315 -2.277 -10.041 1.00 95.31 403 THR A C 1
ATOM 3261 O O . THR A 1 403 ? 5.877 -2.815 -10.990 1.00 95.31 403 THR A O 1
ATOM 3264 N N . ILE A 1 404 ? 5.517 -1.013 -9.669 1.00 95.62 404 ILE A N 1
ATOM 3265 C CA . ILE A 1 404 ? 6.465 -0.111 -10.313 1.00 95.62 404 ILE A CA 1
ATOM 3266 C C . ILE A 1 404 ? 7.496 0.359 -9.295 1.00 95.62 404 ILE A C 1
ATOM 3268 O O . ILE A 1 404 ? 7.157 0.875 -8.226 1.00 95.62 404 ILE A O 1
ATOM 3272 N N . GLN A 1 405 ? 8.757 0.208 -9.675 1.00 95.25 405 GLN A N 1
ATOM 3273 C CA . GLN A 1 405 ? 9.902 0.849 -9.056 1.00 95.25 405 GLN A CA 1
ATOM 3274 C C . GLN A 1 405 ? 10.165 2.197 -9.743 1.00 95.25 405 GLN A C 1
ATOM 3276 O O . GLN A 1 405 ? 10.167 2.292 -10.967 1.00 95.25 405 GLN A O 1
ATOM 3281 N N . TYR A 1 406 ? 10.406 3.252 -8.972 1.00 95.75 406 TYR A N 1
ATOM 3282 C CA . TYR A 1 406 ? 10.703 4.588 -9.484 1.00 95.75 406 TYR A CA 1
ATOM 3283 C C . TYR A 1 406 ? 12.062 5.054 -8.973 1.00 95.75 406 TYR A C 1
ATOM 3285 O O . TYR A 1 406 ? 12.192 5.463 -7.817 1.00 95.75 406 TYR A O 1
ATOM 3293 N N . ILE A 1 407 ? 13.084 4.978 -9.821 1.00 94.88 407 ILE A N 1
ATOM 3294 C CA . ILE A 1 407 ? 14.441 5.400 -9.476 1.00 94.88 407 ILE A CA 1
ATOM 3295 C C . ILE A 1 407 ? 14.582 6.881 -9.806 1.00 94.88 407 ILE A C 1
ATOM 3297 O O . ILE A 1 407 ? 14.403 7.284 -10.950 1.00 94.88 407 ILE A O 1
ATOM 3301 N N . ILE A 1 408 ? 14.947 7.678 -8.805 1.00 93.81 408 ILE A N 1
ATOM 3302 C CA . ILE A 1 408 ? 15.249 9.099 -8.965 1.00 93.81 408 ILE A CA 1
ATOM 3303 C C . ILE A 1 408 ? 16.481 9.458 -8.139 1.00 93.81 408 ILE A C 1
ATOM 3305 O O . ILE A 1 408 ? 16.558 9.172 -6.943 1.00 93.81 408 ILE A O 1
ATOM 3309 N N . ALA A 1 409 ? 17.443 10.105 -8.787 1.00 92.50 409 ALA A N 1
ATOM 3310 C CA . ALA A 1 409 ? 18.668 10.599 -8.177 1.00 92.50 409 ALA A CA 1
ATOM 3311 C C . ALA A 1 409 ? 19.052 11.926 -8.854 1.00 92.50 409 ALA A C 1
ATOM 3313 O O . ALA A 1 409 ? 19.509 11.905 -9.996 1.00 92.50 409 ALA A O 1
ATOM 3314 N N . PRO A 1 410 ? 18.899 13.085 -8.181 1.00 87.31 410 PRO A N 1
ATOM 3315 C CA . PRO A 1 410 ? 19.136 14.394 -8.800 1.00 87.31 410 PRO A CA 1
ATOM 3316 C C . PRO A 1 410 ? 20.541 14.601 -9.383 1.00 87.31 410 PRO A C 1
ATOM 3318 O O . PRO A 1 410 ? 20.725 15.456 -10.239 1.00 87.31 410 PRO A O 1
ATOM 3321 N N . ARG A 1 411 ? 21.539 13.841 -8.914 1.00 89.38 411 ARG A N 1
ATOM 3322 C CA . ARG A 1 411 ? 22.932 13.894 -9.393 1.00 89.38 411 ARG A CA 1
ATOM 3323 C C . ARG A 1 411 ? 23.299 12.734 -10.331 1.00 89.38 411 ARG A C 1
ATOM 3325 O O . ARG A 1 411 ? 24.476 12.526 -10.589 1.00 89.38 411 ARG A O 1
ATOM 3332 N N . GLY A 1 412 ? 22.309 11.981 -10.813 1.00 90.44 412 GLY A N 1
ATOM 3333 C CA . GLY A 1 412 ? 22.536 10.692 -11.463 1.00 90.44 412 GLY A CA 1
ATOM 3334 C C . GLY A 1 412 ? 22.882 9.593 -10.456 1.00 90.44 412 GLY A C 1
ATOM 3335 O O . GLY A 1 412 ? 23.040 9.845 -9.257 1.00 90.44 412 GLY A O 1
ATOM 3336 N N . LEU A 1 413 ? 22.947 8.357 -10.942 1.00 94.56 413 LEU A N 1
ATOM 3337 C CA . LEU A 1 413 ? 23.327 7.186 -10.159 1.00 94.56 413 LEU A CA 1
ATOM 3338 C C . LEU A 1 413 ? 24.565 6.533 -10.774 1.00 94.56 413 LEU A C 1
ATOM 3340 O O . LEU A 1 413 ? 24.534 6.086 -11.920 1.00 94.56 413 LEU A O 1
ATOM 3344 N N . GLU A 1 414 ? 25.637 6.438 -9.994 1.00 96.50 414 GLU A N 1
ATOM 3345 C CA . GLU A 1 414 ? 26.836 5.700 -10.381 1.00 96.50 414 GLU A CA 1
ATOM 3346 C C . GLU A 1 414 ? 26.711 4.225 -9.991 1.00 96.50 414 GLU A C 1
ATOM 3348 O O . GLU A 1 414 ? 26.429 3.889 -8.841 1.00 96.50 414 GLU A O 1
ATOM 3353 N N . ILE A 1 415 ? 26.961 3.338 -10.951 1.00 96.81 415 ILE A N 1
ATOM 3354 C CA . ILE A 1 415 ? 26.967 1.888 -10.761 1.00 96.81 415 ILE A CA 1
ATOM 3355 C C . ILE A 1 415 ? 28.414 1.415 -10.882 1.00 96.81 415 ILE A C 1
ATOM 3357 O O . ILE A 1 415 ? 28.965 1.332 -11.979 1.00 96.81 415 ILE A O 1
ATOM 3361 N N . SER A 1 416 ? 29.042 1.138 -9.740 1.00 96.81 416 SER A N 1
ATOM 3362 C CA . SER A 1 416 ? 30.429 0.661 -9.632 1.00 96.81 416 SER A CA 1
ATOM 3363 C C . SER A 1 416 ? 30.548 -0.817 -9.240 1.00 96.81 416 SER A C 1
ATOM 3365 O O . SER A 1 416 ? 31.648 -1.358 -9.250 1.00 96.81 416 SER A O 1
ATOM 3367 N N . GLY A 1 417 ? 29.432 -1.472 -8.918 1.00 96.38 417 GLY A N 1
ATOM 3368 C CA . GLY A 1 417 ? 29.341 -2.911 -8.662 1.00 96.38 417 GLY A CA 1
ATOM 3369 C C . GLY A 1 417 ? 28.282 -3.564 -9.547 1.00 96.38 417 GLY A C 1
ATOM 3370 O O . GLY A 1 417 ? 27.936 -3.023 -10.598 1.00 96.38 417 GLY A O 1
ATOM 3371 N N . GLU A 1 418 ? 27.754 -4.708 -9.116 1.00 95.81 418 GLU A N 1
ATOM 3372 C CA . GLU A 1 418 ? 26.596 -5.324 -9.766 1.00 95.81 418 GLU A CA 1
ATOM 3373 C C . GLU A 1 418 ? 25.301 -4.613 -9.354 1.00 95.81 418 GLU A C 1
ATOM 3375 O O . GLU A 1 418 ? 25.072 -4.326 -8.178 1.00 95.81 418 GLU A O 1
ATOM 3380 N N . CYS A 1 419 ? 24.459 -4.318 -10.338 1.00 95.56 419 CYS A N 1
ATOM 3381 C CA . CYS A 1 419 ? 23.159 -3.694 -10.163 1.00 95.56 419 CYS A CA 1
ATOM 3382 C C . CYS A 1 419 ? 22.157 -4.359 -11.107 1.00 95.56 419 CYS A C 1
ATOM 3384 O O . CYS A 1 419 ? 22.473 -4.613 -12.269 1.00 95.56 419 CYS A O 1
ATOM 3386 N N . GLU A 1 420 ? 20.953 -4.629 -10.613 1.00 95.00 420 GLU A N 1
ATOM 3387 C CA . GLU A 1 420 ? 19.933 -5.382 -11.336 1.00 95.00 420 GLU A CA 1
ATOM 3388 C C . GLU A 1 420 ? 18.593 -4.646 -11.329 1.00 95.00 420 GLU A C 1
ATOM 3390 O O . GLU A 1 420 ? 18.147 -4.154 -10.294 1.00 95.00 420 GLU A O 1
ATOM 3395 N N . ILE A 1 421 ? 17.938 -4.592 -12.487 1.00 95.44 421 ILE A N 1
ATOM 3396 C CA . ILE A 1 421 ? 16.557 -4.144 -12.662 1.00 95.44 421 ILE A CA 1
ATOM 3397 C C . ILE A 1 421 ? 15.730 -5.356 -13.108 1.00 95.44 421 ILE A C 1
ATOM 3399 O O . ILE A 1 421 ? 15.607 -5.615 -14.304 1.00 95.44 421 ILE A O 1
ATOM 3403 N N . GLY A 1 422 ? 15.183 -6.085 -12.129 1.00 93.19 422 GLY A N 1
ATOM 3404 C CA . GLY A 1 422 ? 14.301 -7.251 -12.317 1.00 93.19 422 GLY A CA 1
ATOM 3405 C C . GLY A 1 422 ? 12.800 -6.952 -12.162 1.00 93.19 422 GLY A C 1
ATOM 3406 O O . GLY A 1 422 ? 11.957 -7.840 -12.237 1.00 93.19 422 GLY A O 1
ATOM 3407 N N . ILE A 1 423 ? 12.448 -5.693 -11.883 1.00 91.75 423 ILE A N 1
ATOM 3408 C CA . ILE A 1 423 ? 11.073 -5.228 -11.653 1.00 91.75 423 ILE A CA 1
ATOM 3409 C C . ILE A 1 423 ? 10.778 -4.094 -12.629 1.00 91.75 423 ILE A C 1
ATOM 3411 O O . ILE A 1 423 ? 11.673 -3.342 -13.020 1.00 91.75 423 ILE A O 1
ATOM 3415 N N . HIS A 1 424 ? 9.516 -3.948 -13.029 1.00 94.12 424 HIS A N 1
ATOM 3416 C CA . HIS A 1 424 ? 9.099 -2.860 -13.906 1.00 94.12 424 HIS A CA 1
ATOM 3417 C C . HIS A 1 424 ? 9.481 -1.508 -13.297 1.00 94.12 424 HIS A C 1
ATOM 3419 O O . HIS A 1 424 ? 9.118 -1.199 -12.160 1.00 94.12 424 HIS A O 1
ATOM 3425 N N . THR A 1 425 ? 10.260 -0.724 -14.037 1.00 95.44 425 THR A N 1
ATOM 3426 C CA . THR A 1 425 ? 11.009 0.396 -13.470 1.00 95.44 425 THR A CA 1
ATOM 3427 C C . THR A 1 425 ? 10.904 1.638 -14.334 1.00 95.44 425 THR A C 1
ATOM 3429 O O . THR A 1 425 ? 11.135 1.598 -15.539 1.00 95.44 425 THR A O 1
ATOM 3432 N N . ILE A 1 426 ? 10.612 2.768 -13.703 1.00 96.06 426 ILE A N 1
ATOM 3433 C CA . ILE A 1 426 ? 10.796 4.093 -14.284 1.00 96.06 426 ILE A CA 1
ATOM 3434 C C . ILE A 1 426 ? 12.148 4.618 -13.807 1.00 96.06 426 ILE A C 1
ATOM 3436 O O . ILE A 1 426 ? 12.394 4.726 -12.603 1.00 96.06 426 ILE A O 1
ATOM 3440 N N . VAL A 1 427 ? 13.022 4.922 -14.759 1.00 96.25 427 VAL A N 1
ATOM 3441 C CA . VAL A 1 427 ? 14.350 5.484 -14.527 1.00 96.25 427 VAL A CA 1
ATOM 3442 C C . VAL A 1 427 ? 14.280 6.980 -14.812 1.00 96.25 427 VAL A C 1
ATOM 3444 O O . VAL A 1 427 ? 14.315 7.410 -15.966 1.00 96.25 427 VAL A O 1
ATOM 3447 N N . ASP A 1 428 ? 14.157 7.761 -13.742 1.00 95.69 428 ASP A N 1
ATOM 3448 C CA . ASP A 1 428 ? 14.050 9.223 -13.750 1.00 95.69 428 ASP A CA 1
ATOM 3449 C C . ASP A 1 428 ? 15.350 9.890 -13.271 1.00 95.69 428 ASP A C 1
ATOM 3451 O O . ASP A 1 428 ? 15.363 10.844 -12.493 1.00 95.69 428 ASP A O 1
ATOM 3455 N N . CYS A 1 429 ? 16.478 9.320 -13.686 1.00 94.69 429 CYS A N 1
ATOM 3456 C CA . CYS A 1 429 ? 17.806 9.902 -13.553 1.00 94.69 429 CYS A CA 1
ATOM 3457 C C . CYS A 1 429 ? 18.782 9.237 -14.524 1.00 94.69 429 CYS A C 1
ATOM 3459 O O . CYS A 1 429 ? 18.548 8.128 -15.001 1.00 94.69 429 CYS A O 1
ATOM 3461 N N . GLU A 1 430 ? 19.903 9.898 -14.801 1.00 93.06 430 GLU A N 1
ATOM 3462 C CA . GLU A 1 430 ? 20.978 9.289 -15.580 1.00 93.06 430 GLU A CA 1
ATOM 3463 C C . GLU A 1 430 ? 21.622 8.130 -14.805 1.00 93.06 430 GLU A C 1
ATOM 3465 O O . GLU A 1 430 ? 22.014 8.288 -13.645 1.00 93.06 430 GLU A O 1
ATOM 3470 N N . LEU A 1 431 ? 21.749 6.973 -15.459 1.00 96.25 431 LEU A N 1
ATOM 3471 C CA . LEU A 1 431 ? 22.485 5.824 -14.933 1.00 96.25 431 LEU A CA 1
ATOM 3472 C C . LEU A 1 431 ? 23.880 5.801 -15.554 1.00 96.25 431 LEU A C 1
ATOM 3474 O O . LEU A 1 431 ? 24.010 5.744 -16.776 1.00 96.25 431 LEU A O 1
ATOM 3478 N N . GLN A 1 432 ? 24.915 5.817 -14.719 1.00 97.50 432 GLN A N 1
ATOM 3479 C CA . GLN A 1 432 ? 26.312 5.811 -15.143 1.00 97.50 432 GLN A CA 1
ATOM 3480 C C . GLN A 1 432 ? 27.004 4.531 -14.668 1.00 97.50 432 GLN A C 1
ATOM 3482 O O . GLN A 1 432 ? 27.464 4.431 -13.529 1.00 97.50 432 GLN A O 1
ATOM 3487 N N . VAL A 1 433 ? 27.094 3.539 -15.552 1.00 98.31 433 VAL A N 1
ATOM 3488 C CA . VAL A 1 433 ? 27.807 2.284 -15.294 1.00 98.31 433 VAL A CA 1
ATOM 3489 C C . VAL A 1 433 ? 29.303 2.511 -15.475 1.00 98.31 433 VAL A C 1
ATOM 3491 O O . VAL A 1 433 ? 29.792 2.687 -16.594 1.00 98.31 433 VAL A O 1
ATOM 3494 N N . GLN A 1 434 ? 30.028 2.510 -14.361 1.00 98.06 434 GLN A N 1
ATOM 3495 C CA . GLN A 1 434 ? 31.474 2.713 -14.311 1.00 98.06 434 GLN A CA 1
ATOM 3496 C C . GLN A 1 434 ? 32.221 1.506 -14.908 1.00 98.06 434 GLN A C 1
ATOM 3498 O O . GLN A 1 434 ? 31.632 0.433 -15.028 1.00 98.06 434 GLN A O 1
ATOM 3503 N N . PRO A 1 435 ? 33.515 1.621 -15.271 1.00 97.44 435 PRO A N 1
ATOM 3504 C CA . PRO A 1 435 ? 34.266 0.532 -15.908 1.00 97.44 435 PRO A CA 1
ATOM 3505 C C . PRO A 1 435 ? 34.232 -0.807 -15.157 1.00 97.44 435 PRO A C 1
ATOM 3507 O O . PRO A 1 435 ? 34.249 -1.865 -15.776 1.00 97.44 435 PRO A O 1
ATOM 3510 N N . GLN A 1 436 ? 34.197 -0.773 -13.828 1.00 96.75 436 GLN A N 1
ATOM 3511 C CA . GLN A 1 436 ? 34.104 -1.948 -12.960 1.00 96.75 436 GLN A CA 1
ATOM 3512 C C . GLN A 1 436 ? 32.664 -2.427 -12.699 1.00 96.75 436 GLN A C 1
ATOM 3514 O O . GLN A 1 436 ? 32.490 -3.508 -12.148 1.00 96.75 436 GLN A O 1
ATOM 3519 N N . GLY A 1 437 ? 31.659 -1.626 -13.058 1.00 98.19 437 GLY A N 1
ATOM 3520 C CA . GLY A 1 437 ? 30.256 -1.898 -12.774 1.00 98.19 437 GLY A CA 1
ATOM 3521 C C . GLY A 1 437 ? 29.568 -2.744 -13.842 1.00 98.19 437 GLY A C 1
ATOM 3522 O O . GLY A 1 437 ? 29.990 -2.796 -15.002 1.00 98.19 437 GLY A O 1
ATOM 3523 N N . THR A 1 438 ? 28.458 -3.350 -13.439 1.00 98.38 438 THR A N 1
ATOM 3524 C CA . THR A 1 438 ? 27.577 -4.139 -14.300 1.00 98.38 438 THR A CA 1
ATOM 3525 C C . THR A 1 438 ? 26.134 -3.746 -14.020 1.00 98.38 438 THR A C 1
ATOM 3527 O O . THR A 1 438 ? 25.702 -3.782 -12.869 1.00 98.38 438 THR A O 1
ATOM 3530 N N . LEU A 1 439 ? 25.383 -3.399 -15.065 1.00 98.31 439 LEU A N 1
ATOM 3531 C CA . LEU A 1 439 ? 23.934 -3.218 -14.996 1.00 98.31 439 LEU A CA 1
ATOM 3532 C C . LEU A 1 439 ? 23.243 -4.352 -15.755 1.00 98.31 439 LEU A C 1
ATOM 3534 O O . LEU A 1 439 ? 23.443 -4.490 -16.963 1.00 98.31 439 LEU A O 1
ATOM 3538 N N . ARG A 1 440 ? 22.415 -5.128 -15.054 1.00 98.38 440 ARG A N 1
ATOM 3539 C CA . ARG A 1 440 ? 21.566 -6.182 -15.619 1.00 98.38 440 ARG A CA 1
ATOM 3540 C C . ARG A 1 440 ? 20.110 -5.722 -15.641 1.00 98.38 440 ARG A C 1
ATOM 3542 O O . ARG A 1 440 ? 19.596 -5.266 -14.626 1.00 98.38 440 ARG A O 1
ATOM 3549 N N . ILE A 1 441 ? 19.441 -5.826 -16.783 1.00 98.25 441 ILE A N 1
ATOM 3550 C CA . ILE A 1 441 ? 18.013 -5.538 -16.953 1.00 98.25 441 ILE A CA 1
ATOM 3551 C C . ILE A 1 441 ? 17.316 -6.824 -17.389 1.00 98.25 441 ILE A C 1
ATOM 3553 O O . ILE A 1 441 ? 17.600 -7.369 -18.452 1.00 98.25 441 ILE A O 1
ATOM 3557 N N . HIS A 1 442 ? 16.459 -7.290 -16.497 1.00 97.06 442 HIS A N 1
ATOM 3558 C CA . HIS A 1 442 ? 15.792 -8.576 -16.410 1.00 97.06 442 HIS A CA 1
ATOM 3559 C C . HIS A 1 442 ? 14.274 -8.671 -16.392 1.00 97.06 442 HIS A C 1
ATOM 3561 O O . HIS A 1 442 ? 13.698 -8.076 -15.488 1.00 97.06 442 HIS A O 1
ATOM 3567 N N . ASP A 1 443 ? 13.608 -9.425 -17.271 1.00 94.56 443 ASP A N 1
ATOM 3568 C CA . ASP A 1 443 ? 12.173 -9.754 -17.110 1.00 94.56 443 ASP A CA 1
ATOM 3569 C C . ASP A 1 443 ? 11.269 -8.532 -16.791 1.00 94.56 443 ASP A C 1
ATOM 3571 O O . ASP A 1 443 ? 10.245 -8.630 -16.106 1.00 94.56 443 ASP A O 1
ATOM 3575 N N . ALA A 1 444 ? 11.656 -7.345 -17.274 1.00 94.06 444 ALA A N 1
ATOM 3576 C CA . ALA A 1 444 ? 11.105 -6.076 -16.816 1.00 94.06 444 ALA A CA 1
ATOM 3577 C C . ALA A 1 444 ? 10.741 -5.139 -17.968 1.00 94.06 444 ALA A C 1
ATOM 3579 O O . ALA A 1 444 ? 11.373 -5.113 -19.025 1.00 94.06 444 ALA A O 1
ATOM 3580 N N . VAL A 1 445 ? 9.730 -4.302 -17.732 1.00 94.50 445 VAL A N 1
ATOM 3581 C CA . VAL A 1 445 ? 9.464 -3.112 -18.535 1.00 94.50 445 VAL A CA 1
ATOM 3582 C C . VAL A 1 445 ? 10.208 -1.936 -17.908 1.00 94.50 445 VAL A C 1
ATOM 3584 O O . VAL A 1 445 ? 9.966 -1.603 -16.749 1.00 94.50 445 VAL A O 1
ATOM 3587 N N . VAL A 1 446 ? 11.106 -1.306 -18.663 1.00 96.25 446 VAL A N 1
ATOM 3588 C CA . VAL A 1 446 ? 11.909 -0.167 -18.208 1.00 96.25 446 VAL A CA 1
ATOM 3589 C C . VAL A 1 446 ? 11.573 1.077 -19.020 1.00 96.25 446 VAL A C 1
ATOM 3591 O O . VAL A 1 446 ? 11.759 1.108 -20.237 1.00 96.25 446 VAL A O 1
ATOM 3594 N N . TYR A 1 447 ? 11.107 2.116 -18.334 1.00 95.56 447 TYR A N 1
ATOM 3595 C CA . TYR A 1 447 ? 10.813 3.429 -18.901 1.00 95.56 447 TYR A CA 1
ATOM 3596 C C . TYR A 1 447 ? 12.003 4.354 -18.645 1.00 95.56 447 TYR A C 1
ATOM 3598 O O . TYR A 1 447 ? 12.287 4.705 -17.499 1.00 95.56 447 TYR A O 1
ATOM 3606 N N . LEU A 1 448 ? 12.718 4.724 -19.704 1.00 96.62 448 LEU A N 1
ATOM 3607 C CA . LEU A 1 448 ? 13.901 5.576 -19.634 1.00 96.62 448 LEU A CA 1
ATOM 3608 C C . LEU A 1 448 ? 13.530 7.034 -19.894 1.00 96.62 448 LEU A C 1
ATOM 3610 O O . LEU A 1 448 ? 13.184 7.383 -21.024 1.00 96.62 448 LEU A O 1
ATOM 3614 N N . ARG A 1 449 ? 13.674 7.878 -18.869 1.00 95.81 449 ARG A N 1
ATOM 3615 C CA . ARG A 1 449 ? 13.597 9.347 -18.991 1.00 95.81 449 ARG A CA 1
ATOM 3616 C C . ARG A 1 449 ? 14.959 9.998 -19.192 1.00 95.81 449 ARG A C 1
ATOM 3618 O O . ARG A 1 449 ? 15.059 11.146 -19.610 1.00 95.81 449 ARG A O 1
ATOM 3625 N N . TYR A 1 450 ? 16.014 9.231 -18.952 1.00 95.25 450 TYR A N 1
ATOM 3626 C CA . TYR A 1 450 ? 17.405 9.606 -19.148 1.00 95.25 450 TYR A CA 1
ATOM 3627 C C . TYR A 1 450 ? 18.165 8.436 -19.782 1.00 95.25 450 TYR A C 1
ATOM 3629 O O . TYR A 1 450 ? 17.752 7.282 -19.625 1.00 95.25 450 TYR A O 1
ATOM 3637 N N . PRO A 1 451 ? 19.267 8.710 -20.501 1.00 94.50 451 PRO A N 1
ATOM 3638 C CA . PRO A 1 451 ? 20.049 7.660 -21.130 1.00 94.50 451 PRO A CA 1
ATOM 3639 C C . PRO A 1 451 ? 20.782 6.807 -20.091 1.00 94.50 451 PRO A C 1
ATOM 3641 O O . PRO A 1 451 ? 21.179 7.285 -19.025 1.00 94.50 451 PRO A O 1
ATOM 3644 N N . ILE A 1 452 ? 21.039 5.549 -20.447 1.00 97.81 452 ILE A N 1
ATOM 3645 C CA . ILE A 1 452 ? 22.013 4.710 -19.743 1.00 97.81 452 ILE A CA 1
ATOM 3646 C C . ILE A 1 452 ? 23.386 4.982 -20.354 1.00 97.81 452 ILE A C 1
ATOM 3648 O O . ILE A 1 452 ? 23.608 4.677 -21.526 1.00 97.81 452 ILE A O 1
ATOM 3652 N N . ARG A 1 453 ? 24.324 5.513 -19.569 1.00 97.81 453 ARG A N 1
ATOM 3653 C CA . ARG A 1 453 ? 25.736 5.623 -19.953 1.00 97.81 453 ARG A CA 1
ATOM 3654 C C . ARG A 1 453 ? 26.516 4.452 -19.393 1.00 97.81 453 ARG A C 1
ATOM 3656 O O . ARG A 1 453 ? 26.476 4.199 -18.193 1.00 97.81 453 ARG A O 1
ATOM 3663 N N . CYS A 1 454 ? 27.253 3.749 -20.242 1.00 98.19 454 CYS A N 1
ATOM 3664 C CA . CYS A 1 454 ? 27.971 2.550 -19.837 1.00 98.19 454 CYS A CA 1
ATOM 3665 C C . CYS A 1 454 ? 29.428 2.550 -20.302 1.00 98.19 454 CYS A C 1
ATOM 3667 O O . CYS A 1 454 ? 29.717 2.694 -21.490 1.00 98.19 454 CYS A O 1
ATOM 3669 N N . ARG A 1 455 ? 30.334 2.337 -19.342 1.00 98.12 455 ARG A N 1
ATOM 3670 C CA . ARG A 1 455 ? 31.761 2.020 -19.528 1.00 98.12 455 ARG A CA 1
ATOM 3671 C C . ARG A 1 455 ? 32.119 0.615 -19.020 1.00 98.12 455 ARG A C 1
ATOM 3673 O O . ARG A 1 455 ? 33.174 0.088 -19.361 1.00 98.12 455 ARG A O 1
ATOM 3680 N N . GLY A 1 456 ? 31.260 0.016 -18.197 1.00 98.00 456 GLY A N 1
ATOM 3681 C CA . GLY A 1 456 ? 31.382 -1.353 -17.693 1.00 98.00 456 GLY A CA 1
ATOM 3682 C C . GLY A 1 456 ? 30.642 -2.366 -18.567 1.00 98.00 456 GLY A C 1
ATOM 3683 O O . GLY A 1 456 ? 30.832 -2.379 -19.786 1.00 98.00 456 GLY A O 1
ATOM 3684 N N . TYR A 1 457 ? 29.812 -3.203 -17.941 1.00 98.25 457 TYR A N 1
ATOM 3685 C CA . TYR A 1 457 ? 28.933 -4.157 -18.622 1.00 98.25 457 TYR A CA 1
ATOM 3686 C C . TYR A 1 457 ? 27.463 -3.727 -18.565 1.00 98.25 457 TYR A C 1
ATOM 3688 O O . TYR A 1 457 ? 26.971 -3.286 -17.525 1.00 98.25 457 TYR A O 1
ATOM 3696 N N . LEU A 1 458 ? 26.757 -3.887 -19.683 1.00 98.56 458 LEU A N 1
ATOM 3697 C CA . LEU A 1 458 ? 25.306 -3.728 -19.767 1.00 98.56 458 LEU A CA 1
ATOM 3698 C C . LEU A 1 458 ? 24.685 -4.996 -20.350 1.00 98.56 458 LEU A C 1
ATOM 3700 O O . LEU A 1 458 ? 24.986 -5.371 -21.481 1.00 98.56 458 LEU A O 1
ATOM 3704 N N . GLU A 1 459 ? 23.799 -5.630 -19.599 1.00 98.62 459 GLU A N 1
ATOM 3705 C CA . GLU A 1 459 ? 23.121 -6.865 -19.991 1.00 98.62 459 GLU A CA 1
ATOM 3706 C C . GLU A 1 459 ? 21.614 -6.616 -19.968 1.00 98.62 459 GLU A C 1
ATOM 3708 O O . GLU A 1 459 ? 21.078 -6.177 -18.957 1.00 98.62 459 GLU A O 1
ATOM 3713 N N . ILE A 1 460 ? 20.929 -6.847 -21.086 1.00 98.75 460 ILE A N 1
ATOM 3714 C CA . ILE A 1 460 ? 19.476 -6.693 -21.203 1.00 98.75 460 ILE A CA 1
ATOM 3715 C C . ILE A 1 460 ? 18.909 -8.019 -21.706 1.00 98.75 460 ILE A C 1
ATOM 3717 O O . ILE A 1 460 ? 19.192 -8.417 -22.837 1.00 98.75 460 ILE A O 1
ATOM 3721 N N . GLU A 1 461 ? 18.113 -8.696 -20.884 1.00 98.62 461 GLU A N 1
ATOM 3722 C CA . GLU A 1 461 ? 17.507 -9.992 -21.189 1.00 98.62 461 GLU A CA 1
ATOM 3723 C C . GLU A 1 461 ? 15.998 -9.981 -20.909 1.00 98.62 461 GLU A C 1
ATOM 3725 O O . GLU A 1 461 ? 15.549 -9.465 -19.883 1.00 98.62 461 GLU A O 1
ATOM 3730 N N . LYS A 1 462 ? 15.206 -10.549 -21.834 1.00 98.00 462 LYS A N 1
ATOM 3731 C CA . LYS A 1 462 ? 13.743 -10.741 -21.708 1.00 98.00 462 LYS A CA 1
ATOM 3732 C C . LYS A 1 462 ? 12.982 -9.491 -21.257 1.00 98.00 462 LYS A C 1
ATOM 3734 O O . LYS A 1 462 ? 11.962 -9.567 -20.577 1.00 98.00 462 LYS A O 1
ATOM 3739 N N . SER A 1 463 ? 13.479 -8.325 -21.653 1.00 97.75 463 SER A N 1
ATOM 3740 C CA . SER A 1 463 ? 13.019 -7.043 -21.131 1.00 97.75 463 SER A CA 1
ATOM 3741 C C . SER A 1 463 ? 12.474 -6.147 -22.231 1.00 97.75 463 SER A C 1
ATOM 3743 O O . SER A 1 463 ? 12.855 -6.241 -23.401 1.00 97.75 463 SER A O 1
ATOM 3745 N N . PHE A 1 464 ? 11.578 -5.241 -21.851 1.00 97.19 464 PHE A N 1
ATOM 3746 C CA . PHE A 1 464 ? 11.071 -4.197 -22.727 1.00 97.19 464 PHE A CA 1
ATOM 3747 C C . PHE A 1 464 ? 11.554 -2.830 -22.246 1.00 97.19 464 PHE A C 1
ATOM 3749 O O . PHE A 1 464 ? 11.027 -2.275 -21.289 1.00 97.19 464 PHE A O 1
ATOM 3756 N N . VAL A 1 465 ? 12.537 -2.263 -22.938 1.00 97.69 465 VAL A N 1
ATOM 3757 C CA . VAL A 1 465 ? 13.075 -0.933 -22.649 1.00 97.69 465 VAL A CA 1
ATOM 3758 C C . VAL A 1 465 ? 12.461 0.080 -23.610 1.00 97.69 465 VAL A C 1
ATOM 3760 O O . VAL A 1 465 ? 12.465 -0.109 -24.829 1.00 97.69 465 VAL A O 1
ATOM 3763 N N . ARG A 1 466 ? 11.934 1.176 -23.074 1.00 96.06 466 ARG A N 1
ATOM 3764 C CA . ARG A 1 466 ? 11.217 2.200 -23.836 1.00 96.06 466 ARG A CA 1
ATOM 3765 C C . ARG A 1 466 ? 11.687 3.589 -23.436 1.00 96.06 466 ARG A C 1
ATOM 3767 O O . ARG A 1 466 ? 11.846 3.864 -22.252 1.00 96.06 466 ARG A O 1
ATOM 3774 N N . ALA A 1 467 ? 11.857 4.475 -24.411 1.00 95.12 467 ALA A N 1
ATOM 3775 C CA . ALA A 1 467 ? 12.030 5.895 -24.126 1.00 95.12 467 ALA A CA 1
ATOM 3776 C C . ALA A 1 467 ? 10.711 6.513 -23.620 1.00 95.12 467 ALA A C 1
ATOM 3778 O O . ALA A 1 467 ? 9.675 6.365 -24.268 1.00 95.12 467 ALA A O 1
ATOM 3779 N N . ASP A 1 468 ? 10.757 7.229 -22.500 1.00 92.06 468 ASP A N 1
ATOM 3780 C CA . ASP A 1 468 ? 9.626 7.944 -21.897 1.00 92.06 468 ASP A CA 1
ATOM 3781 C C . ASP A 1 468 ? 10.037 9.401 -21.682 1.00 92.06 468 ASP A C 1
ATOM 3783 O O . ASP A 1 468 ? 10.899 9.663 -20.859 1.00 92.06 468 ASP A O 1
ATOM 3787 N N . ASP A 1 469 ? 9.516 10.337 -22.480 1.00 87.50 469 ASP A N 1
ATOM 3788 C CA . ASP A 1 469 ? 9.811 11.783 -22.385 1.00 87.50 469 ASP A CA 1
ATOM 3789 C C . ASP A 1 469 ? 11.293 12.179 -22.184 1.00 87.50 469 ASP A C 1
ATOM 3791 O O . ASP A 1 469 ? 11.616 13.234 -21.647 1.00 87.50 469 ASP A O 1
ATOM 3795 N N . MET A 1 470 ? 12.218 11.352 -22.675 1.00 89.94 470 MET A N 1
ATOM 3796 C CA . MET A 1 470 ? 13.654 11.584 -22.546 1.00 89.94 470 MET A CA 1
ATOM 3797 C C . MET A 1 470 ? 14.113 12.777 -23.393 1.00 89.94 470 MET A C 1
ATOM 3799 O O . MET A 1 470 ? 13.652 12.952 -24.521 1.00 89.94 470 MET A O 1
ATOM 3803 N N . GLU A 1 471 ? 15.081 13.564 -22.918 1.00 86.12 471 GLU A N 1
ATOM 3804 C CA . GLU A 1 471 ? 15.680 14.650 -23.715 1.00 86.12 471 GLU A CA 1
ATOM 3805 C C . GLU A 1 471 ? 16.777 14.146 -24.660 1.00 86.12 471 GLU A C 1
ATOM 3807 O O . GLU A 1 471 ? 16.776 14.494 -25.842 1.00 86.12 471 GLU A O 1
ATOM 3812 N N . ALA A 1 472 ? 17.654 13.259 -24.177 1.00 87.31 472 ALA A N 1
ATOM 3813 C CA . ALA A 1 472 ? 18.771 12.701 -24.941 1.00 87.31 472 ALA A CA 1
ATOM 3814 C C . ALA A 1 472 ? 18.333 12.070 -26.273 1.00 87.31 472 ALA A C 1
ATOM 3816 O O . ALA A 1 472 ? 17.193 11.626 -26.423 1.00 87.31 472 ALA A O 1
ATOM 3817 N N . ASN A 1 473 ? 19.242 12.028 -27.249 1.00 91.50 473 ASN A N 1
ATOM 3818 C CA . ASN A 1 473 ? 18.946 11.481 -28.575 1.00 91.50 473 ASN A CA 1
ATOM 3819 C C . ASN A 1 473 ? 18.885 9.954 -28.588 1.00 91.50 473 ASN A C 1
ATOM 3821 O O . ASN A 1 473 ? 18.068 9.409 -29.323 1.00 91.50 473 ASN A O 1
ATOM 3825 N N . ASP A 1 474 ? 19.699 9.290 -27.769 1.00 94.88 474 ASP A N 1
ATOM 3826 C CA . ASP A 1 474 ? 19.852 7.836 -27.728 1.00 94.88 474 ASP A CA 1
ATOM 3827 C C . ASP A 1 474 ? 19.486 7.294 -26.351 1.00 94.88 474 ASP A C 1
ATOM 3829 O O . ASP A 1 474 ? 19.758 7.934 -25.337 1.00 94.88 474 ASP A O 1
ATOM 3833 N N . MET A 1 475 ? 18.863 6.116 -26.314 1.00 97.19 475 MET A N 1
ATOM 3834 C CA . MET A 1 475 ? 18.466 5.458 -25.063 1.00 97.19 475 MET A CA 1
ATOM 3835 C C . MET A 1 475 ? 19.672 4.947 -24.276 1.00 97.19 475 MET A C 1
ATOM 3837 O O . MET A 1 475 ? 19.670 4.954 -23.046 1.00 97.19 475 MET A O 1
ATOM 3841 N N . ILE A 1 476 ? 20.694 4.476 -24.987 1.00 97.81 476 ILE A N 1
ATOM 3842 C CA . ILE A 1 476 ? 21.876 3.850 -24.402 1.00 97.81 476 ILE A CA 1
ATOM 3843 C C . ILE A 1 476 ? 23.118 4.409 -25.089 1.00 97.81 476 ILE A C 1
ATOM 3845 O O . ILE A 1 476 ? 23.198 4.454 -26.317 1.00 97.81 476 ILE A O 1
ATOM 3849 N N . ILE A 1 477 ? 24.104 4.794 -24.285 1.00 97.44 477 ILE A N 1
ATOM 3850 C CA . ILE A 1 477 ? 25.389 5.333 -24.721 1.00 97.44 477 ILE A CA 1
ATOM 3851 C C . ILE A 1 477 ? 26.492 4.430 -24.162 1.00 97.44 477 ILE A C 1
ATOM 3853 O O . ILE A 1 477 ? 26.700 4.362 -22.951 1.00 97.44 477 ILE A O 1
ATOM 3857 N N . LEU A 1 478 ? 27.210 3.737 -25.044 1.00 97.69 478 LEU A N 1
ATOM 3858 C CA . LEU A 1 478 ? 28.363 2.905 -24.705 1.00 97.69 478 LEU A CA 1
ATOM 3859 C C . LEU A 1 478 ? 29.653 3.672 -25.023 1.00 97.69 478 LEU A C 1
ATOM 3861 O O . LEU A 1 478 ? 29.939 3.972 -26.185 1.00 97.69 478 LEU A O 1
ATOM 3865 N N . GLU A 1 479 ? 30.439 3.971 -23.993 1.00 95.81 479 GLU A N 1
ATOM 3866 C CA . GLU A 1 479 ? 31.689 4.735 -24.079 1.00 95.81 479 GLU A CA 1
ATOM 3867 C C . GLU A 1 479 ? 32.862 3.828 -23.705 1.00 95.81 479 GLU A C 1
ATOM 3869 O O . GLU A 1 479 ? 33.203 3.700 -22.532 1.00 95.81 479 GLU A O 1
ATOM 3874 N N . HIS A 1 480 ? 33.468 3.154 -24.685 1.00 95.75 480 HIS A N 1
ATOM 3875 C CA . HIS A 1 480 ? 34.508 2.149 -24.429 1.00 95.75 480 HIS A CA 1
ATOM 3876 C C . HIS A 1 480 ? 34.070 1.095 -23.394 1.00 95.75 480 HIS A C 1
ATOM 3878 O O . HIS A 1 480 ? 34.880 0.580 -22.625 1.00 95.75 480 HIS A O 1
ATOM 3884 N N . ALA A 1 481 ? 32.768 0.783 -23.390 1.00 96.88 481 ALA A N 1
ATOM 3885 C CA . ALA A 1 481 ? 32.167 -0.252 -22.568 1.00 96.88 481 ALA A CA 1
ATOM 3886 C C . ALA A 1 481 ? 32.885 -1.592 -22.741 1.00 96.88 481 ALA A C 1
ATOM 3888 O O . ALA A 1 481 ? 33.215 -1.982 -23.868 1.00 96.88 481 ALA A O 1
ATOM 3889 N N . ARG A 1 482 ? 33.068 -2.308 -21.627 1.00 96.19 482 ARG A N 1
ATOM 3890 C CA . ARG A 1 482 ? 33.659 -3.653 -21.606 1.00 96.19 482 ARG A CA 1
ATOM 3891 C C . ARG A 1 482 ? 32.810 -4.661 -22.375 1.00 96.19 482 ARG A C 1
ATOM 3893 O O . ARG A 1 482 ? 33.362 -5.546 -23.023 1.00 96.19 482 ARG A O 1
ATOM 3900 N N . GLY A 1 483 ? 31.489 -4.495 -22.351 1.00 95.12 483 GLY A N 1
ATOM 3901 C CA . GLY A 1 483 ? 30.574 -5.280 -23.169 1.00 95.12 483 GLY A CA 1
ATOM 3902 C C . GLY A 1 483 ? 29.127 -4.827 -23.033 1.00 95.12 483 GLY A C 1
ATOM 3903 O O . GLY A 1 483 ? 28.721 -4.282 -22.008 1.00 95.12 483 GLY A O 1
ATOM 3904 N N . CYS A 1 484 ? 28.341 -5.070 -24.076 1.00 98.06 484 CYS A N 1
ATOM 3905 C CA . CYS A 1 484 ? 26.898 -4.882 -24.046 1.00 98.06 484 CYS A CA 1
ATOM 3906 C C . CYS A 1 484 ? 26.209 -6.081 -24.694 1.00 98.06 484 CYS A C 1
ATOM 3908 O O . CYS A 1 484 ? 26.568 -6.459 -25.810 1.00 98.06 484 CYS A O 1
ATOM 3910 N N . THR A 1 485 ? 25.227 -6.666 -24.011 1.00 98.50 485 THR A N 1
ATOM 3911 C CA . THR A 1 485 ? 24.407 -7.753 -24.550 1.00 98.50 485 THR A CA 1
ATOM 3912 C C . THR A 1 485 ? 22.926 -7.387 -24.500 1.00 98.50 485 THR A C 1
ATOM 3914 O O . THR A 1 485 ? 22.441 -6.854 -23.504 1.00 98.50 485 THR A O 1
ATOM 3917 N N . VAL A 1 486 ? 22.205 -7.658 -25.589 1.00 98.69 486 VAL A N 1
ATOM 3918 C CA . VAL A 1 486 ? 20.751 -7.479 -25.696 1.00 98.69 486 VAL A CA 1
ATOM 3919 C C . VAL A 1 486 ? 20.142 -8.771 -26.232 1.00 98.69 486 VAL A C 1
ATOM 3921 O O . VAL A 1 486 ? 20.324 -9.115 -27.400 1.00 98.69 486 VAL A O 1
ATOM 3924 N N . LYS A 1 487 ? 19.447 -9.524 -25.383 1.00 98.75 487 LYS A N 1
ATOM 3925 C CA . LYS A 1 487 ? 18.932 -10.862 -25.694 1.00 98.75 487 LYS A CA 1
ATOM 3926 C C . LYS A 1 487 ? 17.432 -10.927 -25.465 1.00 98.75 487 LYS A C 1
ATOM 3928 O O . LYS A 1 487 ? 16.948 -10.507 -24.418 1.00 98.75 487 LYS A O 1
ATOM 3933 N N . GLU A 1 488 ? 16.693 -11.457 -26.437 1.00 98.62 488 GLU A N 1
ATOM 3934 C CA . GLU A 1 488 ? 15.246 -11.715 -26.313 1.00 98.62 488 GLU A CA 1
ATOM 3935 C C . GLU A 1 488 ? 14.450 -10.497 -25.811 1.00 98.62 488 GLU A C 1
ATOM 3937 O O . GLU A 1 488 ? 13.473 -10.622 -25.079 1.00 98.62 488 GLU A O 1
ATOM 3942 N N . SER A 1 489 ? 14.907 -9.298 -26.171 1.00 98.69 489 SER A N 1
ATOM 3943 C CA . SER A 1 489 ? 14.443 -8.042 -25.587 1.00 98.69 489 SER A CA 1
ATOM 3944 C C . SER A 1 489 ? 13.904 -7.101 -26.650 1.00 98.69 489 SER A C 1
ATOM 3946 O O . SER A 1 489 ? 14.193 -7.234 -27.840 1.00 98.69 489 SER A O 1
ATOM 3948 N N . ARG A 1 490 ? 13.122 -6.112 -26.225 1.00 98.50 490 ARG A N 1
ATOM 3949 C CA . ARG A 1 490 ? 12.604 -5.054 -27.091 1.00 98.50 490 ARG A CA 1
ATOM 3950 C C . ARG A 1 490 ? 13.129 -3.699 -26.644 1.00 98.50 490 ARG A C 1
ATOM 3952 O O . ARG A 1 490 ? 12.981 -3.341 -25.483 1.00 98.50 490 ARG A O 1
ATOM 3959 N N . LEU A 1 491 ? 13.681 -2.932 -27.578 1.00 98.38 491 LEU A N 1
ATOM 3960 C CA . LEU A 1 491 ? 14.027 -1.525 -27.407 1.00 98.38 491 LEU A CA 1
ATOM 3961 C C . LEU A 1 491 ? 13.120 -0.686 -28.313 1.00 98.38 491 LEU A C 1
ATOM 3963 O O . LEU A 1 491 ? 13.072 -0.899 -29.528 1.00 98.38 491 LEU A O 1
ATOM 3967 N N . ASP A 1 492 ? 12.383 0.255 -27.728 1.00 97.75 492 ASP A N 1
ATOM 3968 C CA . ASP A 1 492 ? 11.434 1.116 -28.442 1.00 97.75 492 ASP A CA 1
ATOM 3969 C C . ASP A 1 492 ? 11.763 2.595 -28.222 1.00 97.75 492 ASP A C 1
ATOM 3971 O O . ASP A 1 492 ? 11.576 3.146 -27.132 1.00 97.75 492 ASP A O 1
ATOM 3975 N N . GLY A 1 493 ? 12.247 3.238 -29.287 1.00 96.50 493 GLY A N 1
ATOM 3976 C CA . GLY A 1 493 ? 12.618 4.654 -29.299 1.00 96.50 493 GLY A CA 1
ATOM 3977 C C . GLY A 1 493 ? 11.425 5.606 -29.387 1.00 96.50 493 GLY A C 1
ATOM 3978 O O . GLY A 1 493 ? 11.611 6.823 -29.487 1.00 96.50 493 GLY A O 1
ATOM 3979 N N . MET A 1 494 ? 10.194 5.083 -29.385 1.00 95.38 494 MET A N 1
ATOM 3980 C CA . MET A 1 494 ? 8.956 5.862 -29.364 1.00 95.38 494 MET A CA 1
ATOM 3981 C C . MET A 1 494 ? 8.792 6.865 -30.508 1.00 95.38 494 MET A C 1
ATOM 3983 O O . MET A 1 494 ? 8.145 7.902 -30.382 1.00 95.38 494 MET A O 1
ATOM 3987 N N . GLY A 1 495 ? 9.401 6.561 -31.652 1.00 93.19 495 GLY A N 1
ATOM 3988 C CA . GLY A 1 495 ? 9.381 7.388 -32.855 1.00 93.19 495 GLY A CA 1
ATOM 3989 C C . GLY A 1 495 ? 10.154 8.695 -32.703 1.00 93.19 495 GLY A C 1
ATOM 3990 O O . GLY A 1 495 ? 10.017 9.575 -33.552 1.00 93.19 495 GLY A O 1
ATOM 3991 N N . ARG A 1 496 ? 10.937 8.841 -31.627 1.00 92.19 496 ARG A N 1
ATOM 3992 C CA . ARG A 1 496 ? 11.650 10.075 -31.275 1.00 92.19 496 ARG A CA 1
ATOM 3993 C C . ARG A 1 496 ? 13.138 9.846 -31.037 1.00 92.19 496 ARG A C 1
ATOM 3995 O O . ARG A 1 496 ? 13.922 10.737 -31.337 1.00 92.19 496 ARG A O 1
ATOM 4002 N N . LYS A 1 497 ? 13.528 8.685 -30.506 1.00 94.56 497 LYS A N 1
ATOM 4003 C CA . LYS A 1 497 ? 14.880 8.407 -29.988 1.00 94.56 497 LYS A CA 1
ATOM 4004 C C . LYS A 1 497 ? 15.623 7.373 -30.826 1.00 94.56 497 LYS A C 1
ATOM 4006 O O . LYS A 1 497 ? 15.001 6.669 -31.614 1.00 94.56 497 LYS A O 1
ATOM 4011 N N . GLY A 1 498 ? 16.948 7.378 -30.767 1.00 94.06 498 GLY A N 1
ATOM 4012 C CA . GLY A 1 498 ? 17.808 6.302 -31.248 1.00 94.06 498 GLY A CA 1
ATOM 4013 C C . GLY A 1 498 ? 17.948 5.219 -30.184 1.00 94.06 498 GLY A C 1
ATOM 4014 O O . GLY A 1 498 ? 17.546 5.409 -29.033 1.00 94.06 498 GLY A O 1
ATOM 4015 N N . GLY A 1 499 ? 18.477 4.066 -30.582 1.00 96.06 499 GLY A N 1
ATOM 4016 C CA . GLY A 1 499 ? 18.630 2.929 -29.678 1.00 96.06 499 GLY A CA 1
ATOM 4017 C C . GLY A 1 499 ? 19.939 3.020 -28.904 1.00 96.06 499 GLY A C 1
ATOM 4018 O O . GLY A 1 499 ? 19.996 3.603 -27.823 1.00 96.06 499 GLY A O 1
ATOM 4019 N N . ILE A 1 500 ? 20.985 2.421 -29.473 1.00 97.62 500 ILE A N 1
ATOM 4020 C CA . ILE A 1 500 ? 22.306 2.290 -28.855 1.00 97.62 500 ILE A CA 1
ATOM 4021 C C . ILE A 1 500 ? 23.333 3.072 -29.670 1.00 97.62 500 ILE A C 1
ATOM 4023 O O . ILE A 1 500 ? 23.594 2.739 -30.827 1.00 97.62 500 ILE A O 1
ATOM 4027 N N . PHE A 1 501 ? 23.969 4.060 -29.046 1.00 96.88 501 PHE A N 1
ATOM 4028 C CA . PHE A 1 501 ? 25.163 4.718 -29.565 1.00 96.88 501 PHE A CA 1
ATOM 4029 C C . PHE A 1 501 ? 26.403 4.084 -28.936 1.00 96.88 501 PHE A C 1
ATOM 4031 O O . PHE A 1 501 ? 26.594 4.167 -27.727 1.00 96.88 501 PHE A O 1
ATOM 4038 N N . ALA A 1 502 ? 27.256 3.455 -29.739 1.00 95.56 502 ALA A N 1
ATOM 4039 C CA . ALA A 1 502 ? 28.450 2.768 -29.269 1.00 95.56 502 ALA A CA 1
ATOM 4040 C C . ALA A 1 502 ? 29.722 3.434 -29.793 1.00 95.56 502 ALA A C 1
ATOM 4042 O O . ALA A 1 502 ? 29.823 3.759 -30.969 1.00 95.56 502 ALA A O 1
ATOM 4043 N N . THR A 1 503 ? 30.720 3.629 -28.933 1.00 93.19 503 THR A N 1
ATOM 4044 C CA . THR A 1 503 ? 32.050 4.109 -29.334 1.00 93.19 503 THR A CA 1
ATOM 4045 C C . THR A 1 503 ? 33.119 3.216 -28.735 1.00 93.19 503 THR A C 1
ATOM 4047 O O . THR A 1 503 ? 33.225 3.102 -27.519 1.00 93.19 503 THR A O 1
ATOM 4050 N N . GLY A 1 504 ? 33.911 2.563 -29.591 1.00 87.69 504 GLY A N 1
ATOM 4051 C CA . GLY A 1 504 ? 34.991 1.673 -29.149 1.00 87.69 504 GLY A CA 1
ATOM 4052 C C . GLY A 1 504 ? 34.515 0.451 -28.353 1.00 87.69 504 GLY A C 1
ATOM 4053 O O . GLY A 1 504 ? 35.312 -0.147 -27.636 1.00 87.69 504 GLY A O 1
ATOM 4054 N N . SER A 1 505 ? 33.235 0.090 -28.468 1.00 91.81 505 SER A N 1
ATOM 4055 C CA . SER A 1 505 ? 32.596 -0.988 -27.708 1.00 91.81 505 SER A CA 1
ATOM 4056 C C . SER A 1 505 ? 32.138 -2.115 -28.620 1.00 91.81 505 SER A C 1
ATOM 4058 O O . SER A 1 505 ? 31.560 -1.869 -29.684 1.00 91.81 505 SER A O 1
ATOM 4060 N N . ARG A 1 506 ? 32.361 -3.351 -28.165 1.00 87.06 506 ARG A N 1
ATOM 4061 C CA . ARG A 1 506 ? 31.735 -4.545 -28.739 1.00 87.06 506 ARG A CA 1
ATOM 4062 C C . ARG A 1 506 ? 30.333 -4.700 -28.163 1.00 87.06 506 ARG A C 1
ATOM 4064 O O . ARG A 1 506 ? 30.109 -4.400 -26.990 1.00 87.06 506 ARG A O 1
ATOM 4071 N N . MET A 1 507 ? 29.408 -5.187 -28.981 1.00 95.25 507 MET A N 1
ATOM 4072 C CA . MET A 1 507 ? 28.057 -5.504 -28.532 1.00 95.25 507 MET A CA 1
ATOM 4073 C C . MET A 1 507 ? 27.512 -6.754 -29.209 1.00 95.25 507 MET A C 1
ATOM 4075 O O . MET A 1 507 ? 27.834 -7.036 -30.366 1.00 95.25 507 MET A O 1
ATOM 4079 N N . GLU A 1 508 ? 26.648 -7.455 -28.489 1.00 98.25 508 GLU A N 1
ATOM 4080 C CA . GLU A 1 508 ? 25.921 -8.621 -28.968 1.00 98.25 508 GLU A CA 1
ATOM 4081 C C . GLU A 1 508 ? 24.421 -8.355 -28.869 1.00 98.25 508 GLU A C 1
ATOM 4083 O O . GLU A 1 508 ? 23.925 -7.900 -27.839 1.00 98.25 508 GLU A O 1
ATOM 4088 N N . ALA A 1 509 ? 23.689 -8.643 -29.936 1.00 98.50 509 ALA A N 1
ATOM 4089 C CA . ALA A 1 509 ? 22.239 -8.588 -29.951 1.00 98.50 509 ALA A CA 1
ATOM 4090 C C . ALA A 1 509 ? 21.690 -9.889 -30.539 1.00 98.50 509 ALA A C 1
ATOM 4092 O O . ALA A 1 509 ? 22.070 -10.274 -31.644 1.00 98.50 509 ALA A O 1
ATOM 4093 N N . TYR A 1 510 ? 20.801 -10.558 -29.809 1.00 98.69 510 TYR A N 1
ATOM 4094 C CA . TYR A 1 510 ? 20.240 -11.853 -30.187 1.00 98.69 510 TYR A CA 1
ATOM 4095 C C . TYR A 1 510 ? 18.726 -11.884 -29.985 1.00 98.69 510 TYR A C 1
ATOM 4097 O O . TYR A 1 510 ? 18.243 -11.485 -28.922 1.00 98.69 510 TYR A O 1
ATOM 4105 N N . ARG A 1 511 ? 17.969 -12.353 -30.987 1.00 98.69 511 ARG A N 1
ATOM 4106 C CA . ARG A 1 511 ? 16.495 -12.510 -30.924 1.00 98.69 511 ARG A CA 1
ATOM 4107 C C . ARG A 1 511 ? 15.759 -11.292 -30.356 1.00 98.69 511 ARG A C 1
ATOM 4109 O O . ARG A 1 511 ? 14.778 -11.428 -29.632 1.00 98.69 511 ARG A O 1
ATOM 4116 N N . SER A 1 512 ? 16.255 -10.096 -30.660 1.00 98.75 512 SER A N 1
ATOM 4117 C CA . SER A 1 512 ? 15.775 -8.848 -30.067 1.00 98.75 512 SER A CA 1
ATOM 4118 C C . SER A 1 512 ? 15.123 -7.939 -31.101 1.00 98.75 512 SER A C 1
ATOM 4120 O O . SER A 1 512 ? 15.411 -8.017 -32.296 1.00 98.75 512 SER A O 1
ATOM 4122 N N . VAL A 1 513 ? 14.232 -7.066 -30.638 1.00 98.75 513 VAL A N 1
ATOM 4123 C CA . VAL A 1 513 ? 13.474 -6.132 -31.473 1.00 98.75 513 VAL A CA 1
ATOM 4124 C C . VAL A 1 513 ? 13.911 -4.706 -31.178 1.00 98.75 513 VAL A C 1
ATOM 4126 O O . VAL A 1 513 ? 13.758 -4.223 -30.062 1.00 98.75 513 VAL A O 1
ATOM 4129 N N . PHE A 1 514 ? 14.372 -3.997 -32.198 1.00 98.62 514 PHE A N 1
ATOM 4130 C CA . PHE A 1 514 ? 14.625 -2.565 -32.149 1.00 98.62 514 PHE A CA 1
ATOM 4131 C C . PHE A 1 514 ? 13.576 -1.869 -33.003 1.00 98.62 514 PHE A C 1
ATOM 4133 O O . PHE A 1 514 ? 13.455 -2.145 -34.199 1.00 98.62 514 PHE A O 1
ATOM 4140 N N . CYS A 1 515 ? 12.784 -0.986 -32.403 1.00 97.75 515 CYS A N 1
ATOM 4141 C CA . CYS A 1 515 ? 11.653 -0.398 -33.103 1.00 97.75 515 CYS A CA 1
ATOM 4142 C C . CYS A 1 515 ? 11.442 1.085 -32.824 1.00 97.75 515 CYS A C 1
ATOM 4144 O O . CYS A 1 515 ? 11.876 1.620 -31.806 1.00 97.75 515 CYS A O 1
ATOM 4146 N N . ASN A 1 516 ? 10.770 1.738 -33.771 1.00 97.12 516 ASN A N 1
ATOM 4147 C CA . ASN A 1 516 ? 10.371 3.139 -33.697 1.00 97.12 516 ASN A CA 1
ATOM 4148 C C . ASN A 1 516 ? 11.534 4.087 -33.383 1.00 97.12 516 ASN A C 1
ATOM 4150 O O . ASN A 1 516 ? 11.446 4.930 -32.492 1.00 97.12 516 ASN A O 1
ATOM 4154 N N . MET A 1 517 ? 12.633 3.956 -34.123 1.00 95.81 517 MET A N 1
ATOM 4155 C CA . MET A 1 517 ? 13.835 4.758 -33.890 1.00 95.81 517 MET A CA 1
ATOM 4156 C C . MET A 1 517 ? 13.844 5.980 -34.812 1.00 95.81 517 MET A C 1
ATOM 4158 O O . MET A 1 517 ? 13.686 5.823 -36.020 1.00 95.81 517 MET A O 1
ATOM 4162 N N . ARG A 1 518 ? 14.022 7.194 -34.275 1.00 90.38 518 ARG A N 1
ATOM 4163 C CA . ARG A 1 518 ? 14.085 8.447 -35.070 1.00 90.38 518 ARG A CA 1
ATOM 4164 C C . ARG A 1 518 ? 15.141 9.453 -34.600 1.00 90.38 518 ARG A C 1
ATOM 4166 O O . ARG A 1 518 ? 15.406 10.404 -35.323 1.00 90.38 518 ARG A O 1
ATOM 4173 N N . GLY A 1 519 ? 15.747 9.257 -33.429 1.00 81.31 519 GLY A N 1
ATOM 4174 C CA . GLY A 1 519 ? 16.822 10.127 -32.933 1.00 81.31 519 GLY A CA 1
ATOM 4175 C C . GLY A 1 519 ? 18.100 9.896 -33.735 1.00 81.31 519 GLY A C 1
ATOM 4176 O O . GLY A 1 519 ? 18.474 10.703 -34.581 1.00 81.31 519 GLY A O 1
ATOM 4177 N N . THR A 1 520 ? 18.708 8.725 -33.558 1.00 87.81 520 THR A N 1
ATOM 4178 C CA . THR A 1 520 ? 19.785 8.217 -34.419 1.00 87.81 520 THR A CA 1
ATOM 4179 C C . THR A 1 520 ? 19.385 6.857 -35.016 1.00 87.81 520 THR A C 1
ATOM 4181 O O . THR A 1 520 ? 18.197 6.601 -35.240 1.00 87.81 520 THR A O 1
ATOM 4184 N N . ARG A 1 521 ? 20.355 5.986 -35.314 1.00 92.88 521 ARG A N 1
ATOM 4185 C CA . ARG A 1 521 ? 20.092 4.604 -35.720 1.00 92.88 521 ARG A CA 1
ATOM 4186 C C . ARG A 1 521 ? 19.633 3.752 -34.537 1.00 92.88 521 ARG A C 1
ATOM 4188 O O . ARG A 1 521 ? 19.780 4.128 -33.377 1.00 92.88 521 ARG A O 1
ATOM 4195 N N . ALA A 1 522 ? 19.081 2.576 -34.824 1.00 96.12 522 ALA A N 1
ATOM 4196 C CA . ALA A 1 522 ? 18.798 1.604 -33.769 1.00 96.12 522 ALA A CA 1
ATOM 4197 C C . ALA A 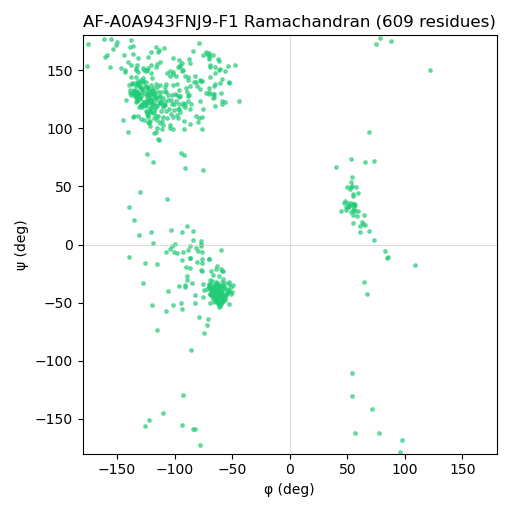1 522 ? 20.087 1.126 -33.083 1.00 96.12 522 ALA A C 1
ATOM 4199 O O . ALA A 1 522 ? 20.132 1.015 -31.862 1.00 96.12 522 ALA A O 1
ATOM 4200 N N . VAL A 1 523 ? 21.138 0.900 -33.870 1.00 97.25 523 VAL A N 1
ATOM 4201 C CA . VAL A 1 523 ? 22.501 0.663 -33.390 1.00 97.25 523 VAL A CA 1
ATOM 4202 C C . VAL A 1 523 ? 23.446 1.536 -34.200 1.00 97.25 523 VAL A C 1
ATOM 4204 O O . VAL A 1 523 ? 23.478 1.441 -35.428 1.00 97.25 523 VAL A O 1
ATOM 4207 N N . PHE A 1 524 ? 24.224 2.383 -33.536 1.00 96.00 524 PHE A N 1
ATOM 4208 C CA . PHE A 1 524 ? 25.134 3.317 -34.184 1.00 96.00 524 PHE A CA 1
ATOM 4209 C C . PHE A 1 524 ? 26.573 3.155 -33.694 1.00 96.00 524 PHE A C 1
ATOM 4211 O O . PHE A 1 524 ? 26.828 3.068 -32.500 1.00 96.00 524 PHE A O 1
ATOM 4218 N N . ASN A 1 525 ? 27.509 3.168 -34.645 1.00 94.19 525 ASN A N 1
ATOM 4219 C CA . ASN A 1 525 ? 28.962 3.183 -34.436 1.00 94.19 525 ASN A CA 1
ATOM 4220 C C . ASN A 1 525 ? 29.541 1.997 -33.623 1.00 94.19 525 ASN A C 1
ATOM 4222 O O . ASN A 1 525 ? 30.640 2.067 -33.077 1.00 94.19 525 ASN A O 1
ATOM 4226 N N . ALA A 1 526 ? 28.851 0.855 -33.617 1.00 92.88 526 ALA A N 1
ATOM 4227 C CA . ALA A 1 526 ? 29.331 -0.351 -32.944 1.00 92.88 526 ALA A CA 1
ATOM 4228 C C . ALA A 1 526 ? 30.609 -0.919 -33.592 1.00 92.88 526 ALA A C 1
ATOM 4230 O O . ALA A 1 526 ? 30.693 -1.034 -34.819 1.00 92.88 526 ALA A O 1
ATOM 4231 N N . TYR A 1 527 ? 31.589 -1.318 -32.773 1.00 92.38 527 TYR A N 1
ATOM 4232 C CA . TYR A 1 527 ? 32.843 -1.917 -33.236 1.00 92.38 527 TYR A CA 1
ATOM 4233 C C . TYR A 1 527 ? 32.764 -3.445 -33.170 1.00 92.38 527 TYR A C 1
ATOM 4235 O O . TYR A 1 527 ? 32.638 -4.019 -32.090 1.00 92.38 527 TYR A O 1
ATOM 4243 N N . PHE A 1 528 ? 32.854 -4.101 -34.329 1.00 93.38 528 PHE A N 1
ATOM 4244 C CA . PHE A 1 528 ? 32.787 -5.558 -34.475 1.00 93.38 528 PHE A CA 1
ATOM 4245 C C . PHE A 1 528 ? 31.585 -6.225 -33.753 1.00 93.38 528 PHE A C 1
ATOM 4247 O O . PHE A 1 528 ? 31.785 -7.182 -33.000 1.00 93.38 528 PHE A O 1
ATOM 4254 N N . PRO A 1 529 ? 30.339 -5.730 -33.926 1.00 95.81 529 PRO A N 1
ATOM 4255 C CA . PRO A 1 529 ? 29.181 -6.289 -33.234 1.00 95.81 529 PRO A CA 1
ATOM 4256 C C . PRO A 1 529 ? 28.800 -7.686 -33.743 1.00 95.81 529 PRO A C 1
ATOM 4258 O O . PRO A 1 529 ? 29.132 -8.055 -34.871 1.00 95.81 529 PRO A O 1
ATOM 4261 N N . GLN A 1 530 ? 28.059 -8.430 -32.921 1.00 97.94 530 GLN A N 1
ATOM 4262 C CA . GLN A 1 530 ? 27.383 -9.678 -33.289 1.00 97.94 530 GLN A CA 1
ATOM 4263 C C . GLN A 1 530 ? 25.870 -9.471 -33.179 1.00 97.94 530 GLN A C 1
ATOM 4265 O O . GLN A 1 530 ? 25.319 -9.473 -32.083 1.00 97.94 530 GLN A O 1
ATOM 4270 N N . ILE A 1 531 ? 25.190 -9.244 -34.300 1.00 98.50 531 ILE A N 1
ATOM 4271 C CA . ILE A 1 531 ? 23.746 -8.985 -34.339 1.00 98.50 531 ILE A CA 1
ATOM 4272 C C . ILE A 1 531 ? 23.086 -10.138 -35.081 1.00 98.50 531 ILE A C 1
ATOM 4274 O O . ILE A 1 531 ? 23.225 -10.262 -36.294 1.00 98.50 531 ILE A O 1
ATOM 4278 N N . THR A 1 532 ? 22.382 -10.995 -34.351 1.00 98.62 532 THR A N 1
ATOM 4279 C CA . THR A 1 532 ? 21.867 -12.259 -34.877 1.00 98.62 532 THR A CA 1
ATOM 4280 C C . THR A 1 532 ? 20.381 -12.427 -34.576 1.00 98.62 532 THR A C 1
ATOM 4282 O O . THR A 1 532 ? 19.917 -12.165 -33.467 1.00 98.62 532 THR A O 1
ATOM 4285 N N . GLN A 1 533 ? 19.601 -12.845 -35.574 1.00 98.69 533 GLN A N 1
ATOM 4286 C CA . GLN A 1 533 ? 18.162 -13.116 -35.432 1.00 98.69 533 GLN A CA 1
ATOM 4287 C C . GLN A 1 533 ? 17.344 -11.935 -34.868 1.00 98.69 533 GLN A C 1
ATOM 4289 O O . GLN A 1 533 ? 16.338 -12.135 -34.190 1.00 98.69 533 GLN A O 1
ATOM 4294 N N . CYS A 1 534 ? 17.777 -10.695 -35.112 1.00 98.81 534 CYS A N 1
ATOM 4295 C CA . CYS A 1 534 ? 17.111 -9.492 -34.612 1.00 98.81 534 CYS A CA 1
ATOM 4296 C C . CYS A 1 534 ? 16.118 -8.909 -35.626 1.00 98.81 534 CYS A C 1
ATOM 4298 O O . CYS A 1 534 ? 16.256 -9.085 -36.837 1.00 98.81 534 CYS A O 1
ATOM 4300 N N . ILE A 1 535 ? 15.142 -8.153 -35.123 1.00 98.81 535 ILE A N 1
ATOM 4301 C CA . ILE A 1 535 ? 14.176 -7.408 -35.934 1.00 98.81 535 ILE A CA 1
ATOM 4302 C C . ILE A 1 535 ? 14.412 -5.912 -35.745 1.00 98.81 535 ILE A C 1
ATOM 4304 O O . ILE A 1 535 ? 14.393 -5.409 -34.624 1.00 98.81 535 ILE A O 1
ATOM 4308 N N . PHE A 1 536 ? 14.561 -5.189 -36.848 1.00 98.62 536 PHE A N 1
ATOM 4309 C CA . PHE A 1 536 ? 14.642 -3.735 -36.890 1.00 98.62 536 PHE A CA 1
ATOM 4310 C C . PHE A 1 536 ? 13.424 -3.206 -37.639 1.00 98.62 536 PHE A C 1
ATOM 4312 O O . PHE A 1 536 ? 13.298 -3.409 -38.844 1.00 98.62 536 PHE A O 1
ATOM 4319 N N . ASN A 1 537 ? 12.505 -2.553 -36.932 1.00 98.19 537 ASN A N 1
ATOM 4320 C CA . ASN A 1 537 ? 11.246 -2.095 -37.514 1.00 98.19 537 ASN A CA 1
ATOM 4321 C C . ASN A 1 537 ? 11.061 -0.588 -37.342 1.00 98.19 537 ASN A C 1
ATOM 4323 O O . ASN A 1 537 ? 11.124 -0.065 -36.231 1.00 98.19 537 ASN A O 1
ATOM 4327 N N . TYR A 1 538 ? 10.760 0.108 -38.435 1.00 97.50 538 TYR A N 1
ATOM 4328 C CA . TYR A 1 538 ? 10.471 1.542 -38.420 1.00 97.50 538 TYR A CA 1
ATOM 4329 C C . TYR A 1 538 ? 11.628 2.375 -37.824 1.00 97.50 538 TYR A C 1
ATOM 4331 O O . TYR A 1 538 ? 11.438 3.223 -36.952 1.00 97.50 538 TYR A O 1
ATOM 4339 N N . CYS A 1 539 ? 12.852 2.137 -38.305 1.00 97.38 539 CYS A N 1
ATOM 4340 C CA . CYS A 1 539 ? 14.047 2.911 -37.943 1.00 97.38 539 CYS A CA 1
ATOM 4341 C C . CYS A 1 539 ? 14.319 3.988 -39.004 1.00 97.38 539 CYS A C 1
ATOM 4343 O O . CYS A 1 539 ? 14.708 3.656 -40.117 1.00 97.38 539 CYS A O 1
ATOM 4345 N N . GLN A 1 540 ? 14.103 5.262 -38.678 1.00 95.38 540 GLN A N 1
ATOM 4346 C CA . GLN A 1 540 ? 14.001 6.366 -39.643 1.00 95.38 540 GLN A CA 1
ATOM 4347 C C . GLN A 1 540 ? 15.314 7.109 -39.941 1.00 95.38 540 GLN A C 1
ATOM 4349 O O . GLN A 1 540 ? 15.329 7.945 -40.836 1.00 95.38 540 GLN A O 1
ATOM 4354 N N . ASN A 1 541 ? 16.403 6.802 -39.230 1.00 93.00 541 ASN A N 1
ATOM 4355 C CA . ASN A 1 541 ? 17.754 7.317 -39.521 1.00 93.00 541 ASN A CA 1
ATOM 4356 C C . ASN A 1 541 ? 18.774 6.197 -39.806 1.00 93.00 541 ASN A C 1
ATOM 4358 O O . ASN A 1 541 ? 19.983 6.439 -39.870 1.00 93.00 541 ASN A O 1
ATOM 4362 N N . GLY A 1 542 ? 18.283 4.972 -39.982 1.00 92.38 542 GLY A N 1
ATOM 4363 C CA . GLY A 1 542 ? 19.047 3.763 -40.251 1.00 92.38 542 GLY A CA 1
ATOM 4364 C C . GLY A 1 542 ? 18.817 2.677 -39.198 1.00 92.38 542 GLY A C 1
ATOM 4365 O O . GLY A 1 542 ? 18.560 2.977 -38.031 1.00 92.38 542 GLY A O 1
ATOM 4366 N N . GLY A 1 543 ? 18.930 1.407 -39.586 1.00 95.81 543 GLY A N 1
ATOM 4367 C CA . GLY A 1 543 ? 18.910 0.282 -38.644 1.00 95.81 543 GLY A CA 1
ATOM 4368 C C . GLY A 1 543 ? 20.228 0.171 -37.872 1.00 95.81 543 GLY A C 1
ATOM 4369 O O . GLY A 1 543 ? 20.323 0.581 -36.719 1.00 95.81 543 GLY A O 1
ATOM 4370 N N . VAL A 1 544 ? 21.265 -0.343 -38.526 1.00 97.12 544 VAL A N 1
ATOM 4371 C CA . VAL A 1 544 ? 22.585 -0.612 -37.946 1.00 97.12 544 VAL A CA 1
ATOM 4372 C C . VAL A 1 544 ? 23.648 0.207 -38.669 1.00 97.12 544 VAL A C 1
ATOM 4374 O O . VAL A 1 544 ? 23.668 0.269 -39.895 1.00 97.12 544 VAL A O 1
ATOM 4377 N N . HIS A 1 545 ? 24.552 0.836 -37.927 1.00 95.62 545 HIS A N 1
ATOM 4378 C CA . HIS A 1 545 ? 25.826 1.339 -38.435 1.00 95.62 545 HIS A CA 1
ATOM 4379 C C . HIS A 1 545 ? 26.967 0.758 -37.607 1.00 95.62 545 HIS A C 1
ATOM 4381 O O . HIS A 1 545 ? 27.017 0.982 -36.396 1.00 95.62 545 HIS A O 1
ATOM 4387 N N . CYS A 1 546 ? 27.896 0.049 -38.243 1.00 94.19 546 CYS A N 1
ATOM 4388 C CA . CYS A 1 546 ? 28.985 -0.626 -37.542 1.00 94.19 546 CYS A CA 1
ATOM 4389 C C . CYS A 1 546 ? 30.309 -0.626 -38.314 1.00 94.19 546 CYS A C 1
ATOM 4391 O O . CYS A 1 546 ? 30.359 -0.396 -39.523 1.00 94.19 546 CYS A O 1
ATOM 4393 N N . GLN A 1 547 ? 31.395 -0.900 -37.590 1.00 92.75 547 GLN A N 1
ATOM 4394 C CA . GLN A 1 547 ? 32.729 -1.134 -38.135 1.00 92.75 547 GLN A CA 1
ATOM 4395 C C . GLN A 1 547 ? 33.033 -2.638 -38.087 1.00 92.75 547 GLN A C 1
ATOM 4397 O O . GLN A 1 547 ? 33.362 -3.173 -37.027 1.00 92.75 547 GLN A O 1
ATOM 4402 N N . SER A 1 548 ? 32.938 -3.318 -39.235 1.00 92.31 548 SER A N 1
ATOM 4403 C CA . SER A 1 548 ? 33.045 -4.781 -39.378 1.00 92.31 548 SER A CA 1
ATOM 4404 C C . SER A 1 548 ? 32.020 -5.524 -38.497 1.00 92.31 548 SER A C 1
ATOM 4406 O O . SER A 1 548 ? 31.028 -4.922 -38.086 1.00 92.31 548 SER A O 1
ATOM 4408 N N . 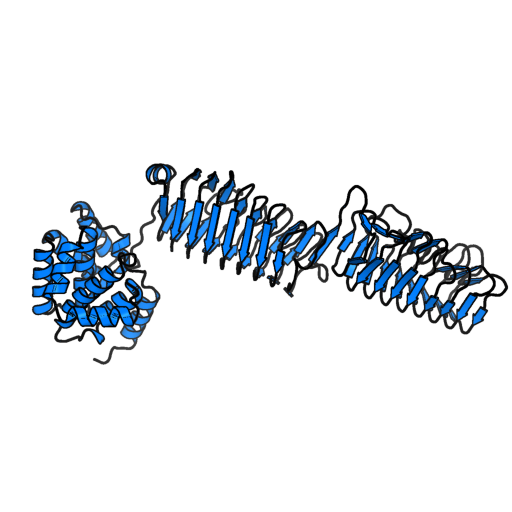GLY A 1 549 ? 32.217 -6.821 -38.232 1.00 93.81 549 GLY A N 1
ATOM 4409 C CA . GLY A 1 549 ? 31.305 -7.633 -37.413 1.00 93.81 549 GLY A CA 1
ATOM 4410 C C . GLY A 1 549 ? 30.308 -8.454 -38.233 1.00 93.81 549 GLY A C 1
ATOM 4411 O O . GLY A 1 549 ? 30.468 -8.599 -39.444 1.00 93.81 549 GLY A O 1
ATOM 4412 N N . VAL A 1 550 ? 29.302 -9.011 -37.560 1.00 97.19 550 VAL A N 1
ATOM 4413 C CA . VAL A 1 550 ? 28.329 -9.945 -38.142 1.00 97.19 550 VAL A CA 1
ATOM 4414 C C . VAL A 1 550 ? 26.912 -9.421 -37.941 1.00 97.19 550 VAL A C 1
ATOM 4416 O O . VAL A 1 550 ? 26.516 -9.090 -36.822 1.00 97.19 550 VAL A O 1
ATOM 4419 N N . VAL A 1 551 ? 26.150 -9.369 -39.032 1.00 97.94 551 VAL A N 1
ATOM 4420 C CA . VAL A 1 551 ? 24.698 -9.169 -39.034 1.00 97.94 551 VAL A CA 1
ATOM 4421 C C . VAL A 1 551 ? 24.079 -10.376 -39.730 1.00 97.94 551 VAL A C 1
ATOM 4423 O O . VAL A 1 551 ? 24.213 -10.522 -40.942 1.00 97.94 551 VAL A O 1
ATOM 4426 N N . GLU A 1 552 ? 23.445 -11.269 -38.974 1.00 98.50 552 GLU A N 1
ATOM 4427 C CA . GLU A 1 552 ? 22.989 -12.560 -39.496 1.00 98.50 552 GLU A CA 1
ATOM 4428 C C . GLU A 1 552 ? 21.539 -12.877 -39.129 1.00 98.50 552 GLU A C 1
ATOM 4430 O O . GLU A 1 552 ? 21.100 -12.629 -38.006 1.00 98.50 552 GLU A O 1
ATOM 4435 N N . GLY A 1 553 ? 20.769 -13.439 -40.064 1.00 98.38 553 GLY A N 1
ATOM 4436 C CA . GLY A 1 553 ? 19.411 -13.906 -39.766 1.00 98.38 553 GLY A CA 1
ATOM 4437 C C . GLY A 1 553 ? 18.439 -12.784 -39.385 1.00 98.38 553 GLY A C 1
ATOM 4438 O O . GLY A 1 553 ? 17.431 -13.051 -38.736 1.00 98.38 553 GLY A O 1
ATOM 4439 N N . CYS A 1 554 ? 18.768 -11.524 -39.686 1.00 98.75 554 CYS A N 1
ATOM 4440 C CA . CYS A 1 554 ? 18.027 -10.360 -39.212 1.00 98.75 554 CYS A CA 1
ATOM 4441 C C . CYS A 1 554 ? 16.951 -9.917 -40.209 1.00 98.75 554 CYS A C 1
ATOM 4443 O O . CYS A 1 554 ? 17.115 -10.035 -41.424 1.00 98.75 554 CYS A O 1
ATOM 4445 N N . LEU A 1 555 ? 15.873 -9.337 -39.685 1.00 98.75 555 LEU A N 1
ATOM 4446 C CA . LEU A 1 555 ? 14.781 -8.767 -40.467 1.00 98.75 555 LEU A CA 1
ATOM 4447 C C . LEU A 1 555 ? 14.744 -7.246 -40.294 1.00 98.75 555 LEU A C 1
ATOM 4449 O O . LEU A 1 555 ? 14.555 -6.745 -39.187 1.00 98.75 555 LEU A O 1
ATOM 4453 N N . PHE A 1 556 ? 14.855 -6.513 -41.395 1.00 98.56 556 PHE A N 1
ATOM 4454 C CA . PHE A 1 556 ? 14.736 -5.059 -41.435 1.00 98.56 556 PHE A CA 1
ATOM 4455 C C . PHE A 1 556 ? 13.466 -4.670 -42.186 1.00 98.56 556 PHE A C 1
ATOM 4457 O O . PHE A 1 556 ? 13.281 -5.063 -43.337 1.00 98.56 556 PHE A O 1
ATOM 4464 N N . VAL A 1 557 ? 12.587 -3.901 -41.545 1.00 98.06 557 VAL A N 1
ATOM 4465 C CA . VAL A 1 557 ? 11.286 -3.511 -42.103 1.00 98.06 557 VAL A CA 1
ATOM 4466 C C . VAL A 1 557 ? 11.072 -2.013 -41.951 1.00 98.06 557 VAL A C 1
ATOM 4468 O O . VAL A 1 557 ? 11.192 -1.464 -40.856 1.00 98.06 557 VAL A O 1
ATOM 4471 N N . ASN A 1 558 ? 10.693 -1.346 -43.043 1.00 96.81 558 ASN A N 1
ATOM 4472 C CA . ASN A 1 558 ? 10.356 0.083 -43.054 1.00 96.81 558 ASN A CA 1
ATOM 4473 C C . ASN A 1 558 ? 11.480 0.983 -42.505 1.00 96.81 558 ASN A C 1
ATOM 4475 O O . ASN A 1 558 ? 11.215 1.983 -41.827 1.00 96.81 558 ASN A O 1
ATOM 4479 N N . CYS A 1 559 ? 12.737 0.617 -42.754 1.00 97.25 559 CYS A N 1
ATOM 4480 C CA . CYS A 1 559 ? 13.881 1.427 -42.351 1.00 97.25 559 CYS A CA 1
ATOM 4481 C C . CYS A 1 559 ? 14.158 2.525 -43.386 1.00 97.25 559 CYS A C 1
ATOM 4483 O O . CYS A 1 559 ? 14.095 2.279 -44.589 1.00 97.25 559 CYS A O 1
ATOM 4485 N N . ARG A 1 560 ? 14.499 3.727 -42.924 1.00 95.88 560 ARG A N 1
ATOM 4486 C CA . ARG A 1 560 ? 14.921 4.854 -43.762 1.00 95.88 560 ARG A CA 1
ATOM 4487 C C . ARG A 1 560 ? 16.255 5.399 -43.286 1.00 95.88 560 ARG A C 1
ATOM 4489 O O . ARG A 1 560 ? 16.552 5.315 -42.098 1.00 95.88 560 ARG A O 1
ATOM 4496 N N . GLY A 1 561 ? 17.058 5.956 -44.184 1.00 92.94 561 GLY A N 1
ATOM 4497 C CA . GLY A 1 561 ? 18.307 6.619 -43.813 1.00 92.94 561 GLY A CA 1
ATOM 4498 C C . GLY A 1 561 ? 19.001 7.272 -45.002 1.00 92.94 561 GLY A C 1
ATOM 4499 O O . GLY A 1 561 ? 18.610 7.074 -46.140 1.00 92.94 561 GLY A O 1
ATOM 4500 N N . LYS A 1 562 ? 20.071 8.033 -44.764 1.00 91.12 562 LYS A N 1
ATOM 4501 C CA . LYS A 1 562 ? 20.796 8.703 -45.860 1.00 91.12 562 LYS A CA 1
ATOM 4502 C C . LYS A 1 562 ? 21.496 7.714 -46.796 1.00 91.12 562 LYS A C 1
ATOM 4504 O O . LYS A 1 562 ? 21.348 7.796 -48.007 1.00 91.12 562 LYS A O 1
ATOM 4509 N N . SER A 1 563 ? 22.208 6.754 -46.215 1.00 89.62 563 SER A N 1
ATOM 4510 C CA . SER A 1 563 ? 22.941 5.714 -46.936 1.00 89.62 563 SER A CA 1
ATOM 4511 C C . SER A 1 563 ? 22.762 4.386 -46.218 1.00 89.62 563 SER A C 1
ATOM 4513 O O . SER A 1 563 ? 22.893 4.361 -44.991 1.00 89.62 563 SER A O 1
ATOM 4515 N N . GLY A 1 564 ? 22.443 3.313 -46.946 1.00 89.75 564 GLY A N 1
ATOM 4516 C CA . GLY A 1 564 ? 22.201 1.983 -46.374 1.00 89.75 564 GLY A CA 1
ATOM 4517 C C . GLY A 1 564 ? 21.155 2.023 -45.259 1.00 89.75 564 GLY A C 1
ATOM 4518 O O . GLY A 1 564 ? 21.485 1.952 -44.072 1.00 89.75 564 GLY A O 1
ATOM 4519 N N . ALA A 1 565 ? 19.889 2.196 -45.637 1.00 93.19 565 ALA A N 1
ATOM 4520 C CA . ALA A 1 565 ? 18.785 2.469 -44.721 1.00 93.19 565 ALA A CA 1
ATOM 4521 C C . ALA A 1 565 ? 18.587 1.396 -43.642 1.00 93.19 565 ALA A C 1
ATOM 4523 O O . ALA A 1 565 ? 18.133 1.695 -42.540 1.00 93.19 565 ALA A O 1
ATOM 4524 N N . ALA A 1 566 ? 18.935 0.146 -43.926 1.00 96.19 566 ALA A N 1
ATOM 4525 C CA . ALA A 1 566 ? 18.940 -0.922 -42.942 1.0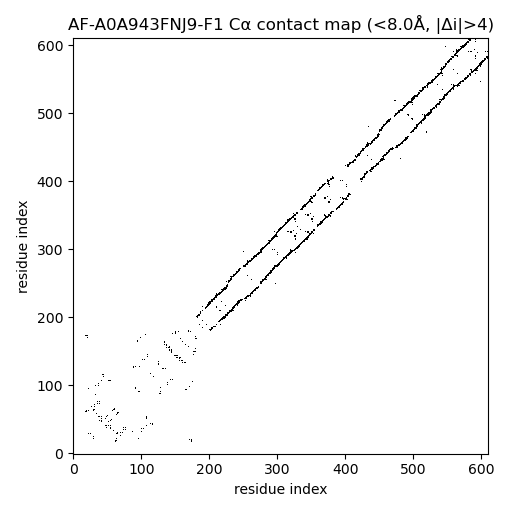0 96.19 566 ALA A CA 1
ATOM 4526 C C . ALA A 1 566 ? 20.321 -1.087 -42.308 1.00 96.19 566 ALA A C 1
ATOM 4528 O O . ALA A 1 566 ? 20.433 -0.990 -41.089 1.00 96.19 566 ALA A O 1
ATOM 4529 N N . VAL A 1 567 ? 21.369 -1.296 -43.108 1.00 96.94 567 VAL A N 1
ATOM 4530 C CA . VAL A 1 567 ? 22.728 -1.542 -42.606 1.00 96.94 567 VAL A CA 1
ATOM 4531 C C . VAL A 1 567 ? 23.733 -0.656 -43.330 1.00 96.94 567 VAL A C 1
ATOM 4533 O O . VAL A 1 567 ? 23.782 -0.629 -44.556 1.00 96.94 567 VAL A O 1
ATOM 4536 N N . THR A 1 568 ? 24.583 0.021 -42.560 1.00 95.31 568 THR A N 1
ATOM 4537 C CA . THR A 1 568 ? 25.818 0.633 -43.058 1.00 95.31 568 THR A CA 1
ATOM 4538 C C . THR A 1 568 ? 27.011 -0.007 -42.371 1.00 95.31 568 THR A C 1
ATOM 4540 O O . THR A 1 568 ? 27.141 0.077 -41.150 1.00 95.31 568 THR A O 1
ATOM 4543 N N . MET A 1 569 ? 27.882 -0.647 -43.142 1.00 94.00 569 MET A N 1
ATOM 4544 C CA . MET A 1 569 ? 29.005 -1.409 -42.606 1.00 94.00 569 MET A CA 1
ATOM 4545 C C . MET A 1 569 ? 30.331 -0.891 -43.154 1.00 94.00 569 MET A C 1
ATOM 4547 O O . MET A 1 569 ? 30.622 -1.000 -44.342 1.00 94.00 569 MET A O 1
ATOM 4551 N N . LEU A 1 570 ? 31.159 -0.345 -42.269 1.00 90.81 570 LEU A N 1
ATOM 4552 C CA . LEU A 1 570 ? 32.498 0.141 -42.593 1.00 90.81 570 LEU A CA 1
ATOM 4553 C C . LEU A 1 570 ? 33.562 -0.920 -42.274 1.00 90.81 570 LEU A C 1
ATOM 4555 O O . LEU A 1 570 ? 33.354 -1.803 -41.447 1.00 90.81 570 LEU A O 1
ATOM 4559 N N . GLY A 1 571 ? 34.741 -0.818 -42.889 1.00 86.25 571 GLY A N 1
ATOM 4560 C CA . GLY A 1 571 ? 35.858 -1.743 -42.656 1.00 86.25 571 GLY A CA 1
ATOM 4561 C C . GLY A 1 571 ? 35.854 -2.996 -43.544 1.00 86.25 571 GLY A C 1
ATOM 4562 O O . GLY A 1 571 ? 34.963 -3.211 -44.361 1.00 86.25 571 GLY A O 1
ATOM 4563 N N . LYS A 1 572 ? 36.916 -3.803 -43.419 1.00 83.75 572 LYS A N 1
ATOM 4564 C CA . LYS A 1 572 ? 37.256 -4.873 -44.379 1.00 83.75 572 LYS A CA 1
ATOM 4565 C C . LYS A 1 572 ? 36.881 -6.294 -43.927 1.00 83.75 572 LYS A C 1
ATOM 4567 O O . LYS A 1 572 ? 37.173 -7.230 -44.657 1.00 83.75 572 LYS A O 1
ATOM 4572 N N . LYS A 1 573 ? 36.319 -6.477 -42.724 1.00 87.94 573 LYS A N 1
ATOM 4573 C CA . LYS A 1 573 ? 36.044 -7.801 -42.118 1.00 87.94 573 LYS A CA 1
ATOM 4574 C C . LYS A 1 573 ? 34.602 -7.915 -41.607 1.00 87.94 573 LYS A C 1
ATOM 4576 O O . LYS A 1 573 ? 34.371 -8.308 -40.466 1.00 87.94 573 LYS A O 1
ATOM 4581 N N . GLY A 1 574 ? 33.648 -7.465 -42.412 1.00 93.06 574 GLY A N 1
ATOM 4582 C CA . GLY A 1 574 ? 32.225 -7.513 -42.090 1.00 93.06 574 GLY A CA 1
ATOM 4583 C C . GLY A 1 574 ? 31.486 -8.617 -42.845 1.00 93.06 574 GLY A C 1
ATOM 4584 O O . GLY A 1 574 ? 31.865 -8.929 -43.972 1.00 93.06 574 GLY A O 1
ATOM 4585 N N . MET A 1 575 ? 30.435 -9.177 -42.248 1.00 96.25 575 MET A N 1
ATOM 4586 C CA . MET A 1 575 ? 29.560 -10.175 -42.867 1.00 96.25 575 MET A CA 1
ATOM 4587 C C . MET A 1 575 ? 28.092 -9.825 -42.619 1.00 96.25 575 MET A C 1
ATOM 4589 O O . MET A 1 575 ? 27.679 -9.607 -41.480 1.00 96.25 575 MET A O 1
ATOM 4593 N N . ILE A 1 576 ? 27.306 -9.788 -43.694 1.00 97.38 576 ILE A N 1
ATOM 4594 C CA . ILE A 1 576 ? 25.848 -9.678 -43.657 1.00 97.38 576 ILE A CA 1
ATOM 4595 C C . ILE A 1 576 ? 25.297 -10.948 -44.309 1.00 97.38 576 ILE A C 1
ATOM 4597 O O . ILE A 1 576 ? 25.456 -11.120 -45.515 1.00 97.38 576 ILE A O 1
ATOM 4601 N N . ASN A 1 577 ? 24.707 -11.851 -43.525 1.00 97.94 577 ASN A N 1
ATOM 4602 C CA . ASN A 1 577 ? 24.294 -13.177 -43.997 1.00 97.94 577 ASN A CA 1
ATOM 4603 C C . ASN A 1 577 ? 22.822 -13.460 -43.681 1.00 97.94 577 ASN A C 1
ATOM 4605 O O . ASN A 1 577 ? 22.345 -13.131 -42.596 1.00 97.94 577 ASN A O 1
ATOM 4609 N N . ASN A 1 578 ? 22.100 -14.104 -44.596 1.00 98.19 578 ASN A N 1
ATOM 4610 C CA . ASN A 1 578 ? 20.752 -14.626 -44.339 1.00 98.19 578 ASN A CA 1
ATOM 4611 C C . ASN A 1 578 ? 19.776 -13.568 -43.775 1.00 98.19 578 ASN A C 1
ATOM 4613 O O . ASN A 1 578 ? 18.986 -13.844 -42.874 1.00 98.19 578 ASN A O 1
ATOM 4617 N N . CYS A 1 579 ? 19.894 -12.315 -44.227 1.00 98.50 579 CYS A N 1
ATOM 4618 C CA . CYS A 1 579 ? 19.058 -11.209 -43.761 1.00 98.50 579 CYS A CA 1
ATOM 4619 C C . CYS A 1 579 ? 17.954 -10.893 -44.768 1.00 98.50 579 CYS A C 1
ATOM 4621 O O . CYS A 1 579 ? 18.153 -10.987 -45.979 1.00 98.50 579 CYS A O 1
ATOM 4623 N N . ARG A 1 580 ? 16.806 -10.433 -44.269 1.00 98.56 580 ARG A N 1
ATOM 4624 C CA . ARG A 1 580 ? 15.693 -9.972 -45.100 1.00 98.56 580 ARG A CA 1
ATOM 4625 C C . ARG A 1 580 ? 15.458 -8.480 -44.906 1.00 98.56 580 ARG A C 1
ATOM 4627 O O . ARG A 1 580 ? 15.333 -7.999 -43.780 1.00 98.56 580 ARG A O 1
ATOM 4634 N N . PHE A 1 581 ? 15.352 -7.761 -46.014 1.00 98.44 581 PHE A N 1
ATOM 4635 C CA . PHE A 1 581 ? 15.139 -6.321 -46.072 1.00 98.44 581 PHE A CA 1
ATOM 4636 C C . PHE A 1 581 ? 13.820 -6.040 -46.787 1.00 98.44 581 PHE A C 1
ATOM 4638 O O . PHE A 1 581 ? 13.629 -6.457 -47.926 1.00 98.44 581 PHE A O 1
ATOM 4645 N N . VAL A 1 582 ? 12.897 -5.352 -46.117 1.00 98.00 582 VAL A N 1
ATOM 4646 C CA . VAL A 1 582 ? 11.554 -5.071 -46.636 1.00 98.00 582 VAL A CA 1
ATOM 4647 C C . VAL A 1 582 ? 11.255 -3.584 -46.509 1.00 98.00 582 VAL A C 1
ATOM 4649 O O . VAL A 1 582 ? 11.193 -3.049 -45.400 1.00 98.00 582 VAL A O 1
ATOM 4652 N N . ARG A 1 583 ? 11.011 -2.910 -47.638 1.00 96.81 583 ARG A N 1
ATOM 4653 C CA . ARG A 1 583 ? 10.693 -1.471 -47.690 1.00 96.81 583 ARG A CA 1
ATOM 4654 C C . ARG A 1 583 ? 11.752 -0.603 -47.004 1.00 96.81 583 ARG A C 1
ATOM 4656 O O . ARG A 1 583 ? 11.433 0.303 -46.232 1.00 96.81 583 ARG A O 1
ATOM 4663 N N . CYS A 1 584 ? 13.022 -0.915 -47.251 1.00 97.25 584 CYS A N 1
ATOM 4664 C CA . CYS A 1 584 ? 14.149 -0.119 -46.768 1.00 97.25 584 CYS A CA 1
ATOM 4665 C C . CYS A 1 584 ? 14.560 0.908 -47.830 1.00 97.25 584 CYS A C 1
ATOM 4667 O O . CYS A 1 584 ? 14.888 0.512 -48.947 1.00 97.25 584 CYS A O 1
ATOM 4669 N N . ILE A 1 585 ? 14.535 2.196 -47.480 1.00 95.38 585 ILE A N 1
ATOM 4670 C CA . ILE A 1 585 ? 14.673 3.304 -48.438 1.00 95.38 585 ILE A CA 1
ATOM 4671 C C . ILE A 1 585 ? 15.817 4.227 -48.021 1.00 95.38 585 ILE A C 1
ATOM 4673 O O . ILE A 1 585 ? 15.760 4.803 -46.930 1.00 95.38 585 ILE A O 1
ATOM 4677 N N . SER A 1 586 ? 16.841 4.365 -48.865 1.00 94.75 586 SER A N 1
ATOM 4678 C CA . SER A 1 586 ? 17.907 5.356 -48.657 1.00 94.75 586 SER A CA 1
ATOM 4679 C C . SER A 1 586 ? 17.664 6.629 -49.459 1.00 94.75 586 SER A C 1
ATOM 4681 O O . SER A 1 586 ? 17.087 6.514 -50.523 1.00 94.75 586 SER A O 1
ATOM 4683 N N . ASP A 1 587 ? 18.168 7.785 -49.022 1.00 91.19 587 ASP A N 1
ATOM 4684 C CA . ASP A 1 587 ? 18.046 9.042 -49.791 1.00 91.19 587 ASP A CA 1
ATOM 4685 C C . ASP A 1 587 ? 19.202 9.283 -50.786 1.00 91.19 587 ASP A C 1
ATOM 4687 O O . ASP A 1 587 ? 19.057 10.041 -51.742 1.00 91.19 587 ASP A O 1
ATOM 4691 N N . ILE A 1 588 ? 20.391 8.730 -50.511 1.00 89.38 588 ILE A N 1
ATOM 4692 C CA . ILE A 1 588 ? 21.630 9.038 -51.248 1.00 89.38 588 ILE A CA 1
ATOM 4693 C C . ILE A 1 588 ? 22.215 7.794 -51.907 1.00 89.38 588 ILE A C 1
ATOM 4695 O O . ILE A 1 588 ? 22.538 7.842 -53.091 1.00 89.38 588 ILE A O 1
ATOM 4699 N N . SER A 1 589 ? 22.416 6.703 -51.156 1.00 85.44 589 SER A N 1
ATOM 4700 C CA . SER A 1 589 ? 23.141 5.517 -51.645 1.00 85.44 589 SER A CA 1
ATOM 4701 C C . SER A 1 589 ? 22.796 4.216 -50.914 1.00 85.44 589 SER A C 1
ATOM 4703 O O . SER A 1 589 ? 22.463 4.201 -49.730 1.00 85.44 589 SER A O 1
ATOM 4705 N N . GLY A 1 590 ? 22.950 3.088 -51.613 1.00 81.19 590 GLY A N 1
ATOM 4706 C CA . GLY A 1 590 ? 22.948 1.746 -51.017 1.00 81.19 590 GLY A CA 1
ATOM 4707 C C . GLY A 1 590 ? 21.569 1.133 -50.755 1.00 81.19 590 GLY A C 1
ATOM 4708 O O . GLY A 1 590 ? 21.494 -0.032 -50.373 1.00 81.19 590 GLY A O 1
ATOM 4709 N N . GLY A 1 591 ? 20.466 1.860 -50.958 1.00 89.06 591 GLY A N 1
ATOM 4710 C CA . GLY A 1 591 ? 19.116 1.352 -50.710 1.00 89.06 591 GLY A CA 1
ATOM 4711 C C . GLY A 1 591 ? 18.985 0.803 -49.287 1.00 89.06 591 GLY A C 1
ATOM 4712 O O . GLY A 1 591 ? 19.080 1.534 -48.301 1.00 89.06 591 GLY A O 1
ATOM 4713 N N . ALA A 1 592 ? 18.842 -0.516 -49.157 1.00 93.12 592 ALA A N 1
ATOM 4714 C CA . ALA A 1 592 ? 18.853 -1.187 -47.861 1.00 93.12 592 ALA A CA 1
ATOM 4715 C C . ALA A 1 592 ? 20.251 -1.292 -47.217 1.00 93.12 592 ALA A C 1
ATOM 4717 O O . ALA A 1 592 ? 20.366 -1.123 -46.003 1.00 93.12 592 ALA A O 1
ATOM 4718 N N . VAL A 1 593 ? 21.312 -1.561 -47.983 1.00 95.75 593 VAL A N 1
ATOM 4719 C CA . VAL A 1 593 ? 22.645 -1.897 -47.453 1.00 95.75 593 VAL A CA 1
ATOM 4720 C C . VAL A 1 593 ? 23.735 -1.083 -48.144 1.00 95.75 593 VAL A C 1
ATOM 4722 O O . VAL A 1 593 ? 23.917 -1.169 -49.353 1.00 95.75 593 VAL A O 1
ATOM 4725 N N . ASP A 1 594 ? 24.528 -0.363 -47.354 1.00 93.12 594 ASP A N 1
ATOM 4726 C CA . ASP A 1 594 ? 25.754 0.296 -47.811 1.00 93.12 594 ASP A CA 1
ATOM 4727 C C . ASP A 1 594 ? 26.959 -0.319 -47.085 1.00 93.12 594 ASP A C 1
ATOM 4729 O O . ASP A 1 594 ? 26.981 -0.391 -45.854 1.00 93.12 594 ASP A O 1
ATOM 4733 N N . LYS A 1 595 ? 27.950 -0.828 -47.820 1.00 88.50 595 LYS A N 1
ATOM 4734 C CA . LYS A 1 595 ? 29.084 -1.550 -47.226 1.00 88.50 595 LYS A CA 1
ATOM 4735 C C . LYS A 1 595 ? 30.415 -1.180 -47.866 1.00 88.50 595 LYS A C 1
ATOM 4737 O O . LYS A 1 595 ? 30.525 -1.036 -49.081 1.00 88.50 595 LYS A O 1
ATOM 4742 N N . ALA A 1 596 ? 31.458 -1.133 -47.044 1.00 84.06 596 ALA A N 1
ATOM 4743 C CA . ALA A 1 596 ? 32.825 -0.924 -47.496 1.00 84.06 596 ALA A CA 1
ATOM 4744 C C . ALA A 1 596 ? 33.377 -2.130 -48.281 1.00 84.06 596 ALA A C 1
ATOM 4746 O O . ALA A 1 596 ? 32.983 -3.288 -48.090 1.00 84.06 596 ALA A O 1
ATOM 4747 N N . VAL A 1 597 ? 34.351 -1.845 -49.150 1.00 75.19 597 VAL A N 1
ATOM 4748 C CA . VAL A 1 597 ? 35.085 -2.851 -49.929 1.00 75.19 597 VAL A CA 1
ATOM 4749 C C . VAL A 1 597 ? 35.779 -3.838 -48.979 1.00 75.19 597 VAL A C 1
ATOM 4751 O O . VAL A 1 597 ? 36.560 -3.437 -48.116 1.00 75.19 597 VAL A O 1
ATOM 4754 N N . GLY A 1 598 ? 35.482 -5.132 -49.139 1.00 77.62 598 GLY A N 1
ATOM 4755 C CA . GLY A 1 598 ? 35.982 -6.226 -48.294 1.00 77.62 598 GLY A CA 1
ATOM 4756 C C . GLY A 1 598 ? 34.933 -6.866 -47.375 1.00 77.62 598 GLY A C 1
ATOM 4757 O O . GLY A 1 598 ? 35.144 -7.987 -46.932 1.00 77.62 598 GLY A O 1
ATOM 4758 N N . SER A 1 599 ? 33.791 -6.214 -47.127 1.00 87.69 599 SER A N 1
ATOM 4759 C CA . SER A 1 599 ? 32.685 -6.835 -46.376 1.00 87.69 599 SER A CA 1
ATOM 4760 C C . SER A 1 599 ? 31.828 -7.746 -47.268 1.00 87.69 599 SER A C 1
ATOM 4762 O O . SER A 1 599 ? 31.543 -7.396 -48.421 1.00 87.69 599 SER A O 1
ATOM 4764 N N . GLN A 1 600 ? 31.407 -8.895 -46.737 1.00 92.25 600 GLN A N 1
ATOM 4765 C CA . GLN A 1 600 ? 30.594 -9.915 -47.408 1.00 92.25 600 GLN A CA 1
ATOM 4766 C C . GLN A 1 600 ? 29.094 -9.643 -47.237 1.00 92.25 600 GLN A C 1
ATOM 4768 O O . GLN A 1 600 ? 28.653 -9.154 -46.197 1.00 92.25 600 GLN A O 1
ATOM 4773 N N . LEU A 1 601 ? 28.321 -9.956 -48.277 1.00 93.88 601 LEU A N 1
ATOM 4774 C CA . LEU A 1 601 ? 26.859 -9.920 -48.284 1.00 93.88 601 LEU A CA 1
ATOM 4775 C C . LEU A 1 601 ? 26.372 -11.206 -48.956 1.00 93.88 601 LEU A C 1
ATOM 4777 O O . LEU A 1 601 ? 26.580 -11.374 -50.155 1.00 93.88 601 LEU A O 1
ATOM 4781 N N . GLU A 1 602 ? 25.763 -12.102 -48.184 1.00 95.19 602 GLU A N 1
ATOM 4782 C CA . GLU A 1 602 ? 25.434 -13.466 -48.607 1.00 95.19 602 GLU A CA 1
ATOM 4783 C C . GLU A 1 602 ? 23.992 -13.827 -48.235 1.00 95.19 602 GLU A C 1
ATOM 4785 O O . GLU A 1 602 ? 23.480 -13.405 -47.200 1.00 95.19 602 GLU A O 1
ATOM 4790 N N . ASN A 1 603 ? 23.321 -14.605 -49.087 1.00 96.50 603 ASN A N 1
ATOM 4791 C CA . ASN A 1 603 ? 21.995 -15.188 -48.827 1.00 96.50 603 ASN A CA 1
ATOM 4792 C C . ASN A 1 603 ? 20.921 -14.187 -48.347 1.00 96.50 603 ASN A C 1
ATOM 4794 O O . ASN A 1 603 ? 20.070 -14.535 -47.536 1.00 96.50 603 ASN A O 1
ATOM 4798 N N . CYS A 1 604 ? 20.972 -12.930 -48.798 1.00 97.31 604 CYS A N 1
ATOM 4799 C CA . CYS A 1 604 ? 20.042 -11.889 -48.357 1.00 97.31 604 CYS A CA 1
ATOM 4800 C C . CYS A 1 604 ? 18.893 -11.665 -49.348 1.00 97.31 604 CYS A C 1
ATOM 4802 O O . CYS A 1 604 ? 19.097 -11.685 -50.561 1.00 97.31 604 CYS A O 1
ATOM 4804 N N . GLU A 1 605 ? 17.708 -11.357 -48.823 1.00 97.06 605 GLU A N 1
ATOM 4805 C CA . GLU A 1 605 ? 16.509 -11.041 -49.605 1.00 97.06 605 GLU A CA 1
ATOM 4806 C C . GLU A 1 605 ? 16.165 -9.551 -49.516 1.00 97.06 605 GLU A C 1
ATOM 4808 O O . GLU A 1 605 ? 16.135 -8.978 -48.425 1.00 97.06 605 GLU A O 1
ATOM 4813 N N . PHE A 1 606 ? 15.837 -8.933 -50.652 1.00 97.38 606 PHE A N 1
ATOM 4814 C CA . PHE A 1 606 ? 15.436 -7.527 -50.737 1.00 97.38 606 PHE A CA 1
ATOM 4815 C C . PHE A 1 606 ? 14.058 -7.418 -51.387 1.00 97.38 606 PHE A C 1
ATOM 4817 O O . PHE A 1 606 ? 13.859 -7.871 -52.511 1.00 97.38 606 PHE A O 1
ATOM 4824 N N . GLN A 1 607 ? 13.113 -6.799 -50.684 1.00 96.88 607 GLN A N 1
ATOM 4825 C CA . GLN A 1 607 ? 11.743 -6.599 -51.138 1.00 96.88 607 GLN A CA 1
ATOM 4826 C C . GLN A 1 607 ? 11.371 -5.120 -51.009 1.00 96.88 607 GLN A C 1
ATOM 4828 O O . GLN A 1 607 ? 11.414 -4.558 -49.914 1.00 96.88 607 GLN A O 1
ATOM 4833 N N . ASP A 1 608 ? 10.975 -4.495 -52.118 1.00 94.25 608 ASP A N 1
ATOM 4834 C CA . ASP A 1 608 ? 10.524 -3.096 -52.169 1.00 94.25 608 ASP A CA 1
ATOM 4835 C C . ASP A 1 608 ? 11.546 -2.088 -51.595 1.00 94.25 608 ASP A C 1
ATOM 4837 O O . ASP A 1 608 ? 11.180 -1.076 -50.997 1.00 94.25 608 ASP A O 1
ATOM 4841 N N . CYS A 1 609 ? 12.843 -2.378 -51.728 1.00 93.62 609 CYS A N 1
ATOM 4842 C CA . CYS A 1 609 ? 13.925 -1.494 -51.296 1.00 93.62 609 CYS A CA 1
ATOM 4843 C C . CYS A 1 609 ? 14.312 -0.528 -52.419 1.00 93.62 609 CYS A C 1
ATOM 4845 O O . CYS A 1 609 ? 14.553 -0.964 -53.544 1.00 93.62 609 CYS A O 1
ATOM 4847 N N . THR A 1 610 ? 14.417 0.765 -52.112 1.00 89.38 610 THR A N 1
ATOM 4848 C CA . THR A 1 610 ? 14.745 1.803 -53.102 1.00 89.38 610 THR A CA 1
ATOM 4849 C C . THR A 1 610 ? 15.843 2.737 -52.605 1.00 89.38 610 THR A C 1
ATOM 4851 O O . THR A 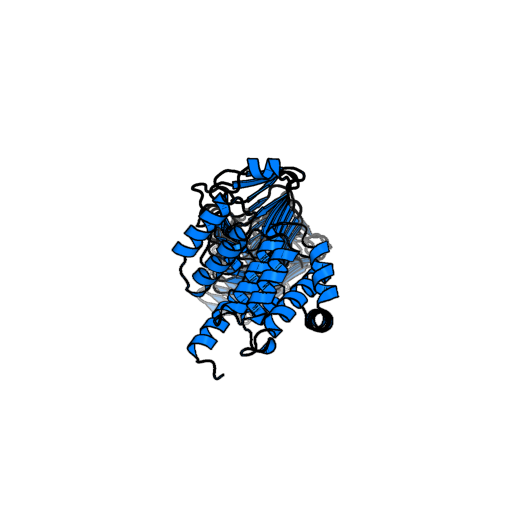1 610 ? 16.119 2.822 -51.405 1.00 89.38 610 THR A O 1
ATOM 4854 N N . GLN A 1 611 ? 16.471 3.420 -53.555 1.00 79.50 611 GLN A N 1
ATOM 4855 C CA . GLN A 1 611 ? 17.403 4.525 -53.351 1.00 79.50 611 GLN A CA 1
ATOM 4856 C C . GLN A 1 611 ? 16.774 5.809 -53.884 1.00 79.50 611 GLN A C 1
ATOM 4858 O O . GLN A 1 611 ? 15.970 5.695 -54.840 1.00 79.50 611 GLN A O 1
#

Sequence (611 aa):
MIIGNQKKLYYKKKSWLTPKHPLYFESEEFKMYYAAAVMIHAAMNPQVPPEQNYELDRLVHRGLELRAEQMALALKKSANPSEVLGYLCDHMDSDEKRYLLMLDLYNISSEDDPSEKEQENIRLVMHMLEIPEKASRLLAHFIQAAGQEKDEQCRRIYQQMTEAKMELSLMELKYYRMTLYETSLCTQKDLDKAGKLRLVDRCEIREDIVLRDGMVLRLDHAVVRIYGNISIEGGTLIAENSKLIRKSDSHRACVNIRRAGKVIMEQCDIDCRNYGMFLRAQDGEAVIRDSEIYHTTRGAAVRFWGKTLELTGTVFHHCYSRENGGAVMARDGKVTIRQCRFWHCEAVRGGAVYIRQSMEIRNCFFKKCYASEYGAAVFCIGWIGDGVSGLRYQECFPERTETIQYIIAPRGLEISGECEIGIHTIVDCELQVQPQGTLRIHDAVVYLRYPIRCRGYLEIEKSFVRADDMEANDMIILEHARGCTVKESRLDGMGRKGGIFATGSRMEAYRSVFCNMRGTRAVFNAYFPQITQCIFNYCQNGGVHCQSGVVEGCLFVNCRGKSGAAVTMLGKKGMINNCRFVRCISDISGGAVDKAVGSQLENCEFQDCTQ

Radius of gyration: 37.99 Å; Cα contacts (8 Å, |Δi|>4): 1786; chains: 1; bounding box: 78×51×108 Å

Solvent-accessible surface area (backbone atoms only — not comparable to full-atom values): 27696 Å² total; per-residue (Å²): 130,90,78,51,72,67,61,53,52,50,50,54,52,50,61,74,67,51,54,63,34,87,67,41,84,51,54,73,67,56,49,25,44,51,50,11,50,52,48,47,48,38,58,46,37,91,87,49,51,51,94,73,35,64,55,52,52,41,40,44,54,52,17,52,53,54,49,75,70,50,46,55,50,14,55,59,45,34,77,39,58,69,61,37,52,52,52,45,67,77,66,54,87,43,66,42,54,53,51,51,52,52,41,50,53,42,46,57,38,59,87,53,84,64,41,74,56,38,51,50,48,51,52,50,52,32,59,72,68,69,51,52,69,71,56,54,52,49,43,46,52,34,44,54,27,35,78,70,67,36,63,71,55,34,52,56,46,50,51,53,38,51,76,68,65,47,66,69,55,67,72,62,52,19,67,73,33,74,87,54,77,66,74,46,79,53,52,54,68,57,42,72,72,54,36,58,42,78,46,56,45,38,34,34,28,72,52,70,32,72,29,39,72,81,20,34,45,35,34,45,56,14,43,34,40,32,38,32,35,43,36,22,44,35,7,35,42,38,36,34,57,19,36,41,35,51,61,41,94,50,63,52,43,43,32,34,30,30,65,63,4,36,38,41,36,34,49,27,43,35,40,23,73,54,29,6,16,44,36,34,24,71,24,20,37,40,39,40,32,53,23,38,45,29,32,16,21,75,31,17,26,36,33,35,45,19,53,37,40,40,38,33,50,27,36,33,32,46,12,31,13,81,42,49,0,0,33,32,24,39,71,46,50,52,36,39,38,32,50,26,38,39,32,47,12,27,12,38,32,0,0,25,30,21,40,37,53,89,38,33,39,34,50,29,39,36,30,42,14,30,20,80,72,46,7,2,33,30,25,32,42,33,73,81,53,91,41,56,41,66,71,45,79,41,80,39,32,49,73,99,32,38,53,27,33,35,39,71,35,100,83,38,45,81,34,63,43,85,44,76,41,64,54,29,28,39,34,61,30,39,38,37,27,34,67,76,5,34,42,38,36,31,70,17,46,35,36,28,35,34,36,40,38,32,25,6,37,40,39,35,35,55,20,40,40,32,56,41,94,40,80,61,50,38,50,29,38,31,57,52,15,75,33,36,40,37,31,54,21,35,41,34,18,72,61,56,16,6,35,36,41,28,39,80,13,44,39,40,35,34,57,19,37,38,29,29,12,41,43,36,21,37,32,27,52,26,35,50,26,42,37,32,47,27,39,35,36,42,12,53,48,10,26,38,30,28,41,25,25,41,42,30,51,26,41,33,32,50,12,20,15,57,51,3,0,30,33,29,38,38,52,57,68,22,40,37,32,50,28,39,39,32,42,10,34,9,75,72,35,48,14,34,54,28,70,34,82,64,39,48,78,40,77,62,48,81,40,78,53,38,92

Mean predicted aligned error: 10.75 Å

pLDDT: mean 93.36, std 6.53, range [43.97, 98.94]